Protein AF-0000000085543220 (afdb_homodimer)

Sequence (652 aa):
IYGILWILAPILTLVLGITIGVLVIVWLEREISAGLQQRIGPEYAGPLGVLQALADGTKLLFKENLFPSRGDTRLFSIGPAIAVVSTLLSYSVIPFAYRFVLSDLSMGVFLWIAISSIVPIGLLMSGYGSNNKYSFLGGLRAAAQSISYEIPLTLCVLSISLLSNSSSTVDIVEAQSKYGFWGWNLWRQPIGFIIFLISSLAECERLPFDLPEAEEELVAGYQTEYSGIKFGLFYVASYLNLLVSSLFVTVLYLGGWNIFIPVFGITIGIFSTLVKTYLFLFISITTRWTLPRLRMDQLLNLGWKFLLPISLGNLLLTTSSQLLSLIYGILWILAPILTLVLGITIGVLVIVWLEREISAGLQQRIGPEYAGPLGVLQALADGTKLLFKENLFPSRGDTRLFSIGPAIAVVSTLLSYSVIPFAYRFVLSDLSMGVFLWIAISSIVPIGLLMSGYGSNNKYSFLGGLRAAAQSISYEIPLTLCVLSISLLSNSSSTVDIVEAQSKYGFWGWNLWRQPIGFIIFLISSLAECERLPFDLPEAEEELVAGYQTEYSGIKFGLFYVASYLNLLVSSLFVTVLYLGGWNIFIPVFGITIGIFSTLVKTYLFLFISITTRWTLPRLRMDQLLNLGWKFLLPISLGNLLLTTSSQLLSL

Structure (mmCIF, N/CA/C/O backbone):
data_AF-0000000085543220-model_v1
#
loop_
_entity.id
_entity.type
_entity.pdbx_description
1 polymer 'NAD(P)H-quinone oxidoreductase subunit 1'
#
loop_
_atom_site.group_PDB
_atom_site.id
_atom_site.type_symbol
_atom_site.label_atom_id
_atom_site.label_alt_id
_atom_site.label_comp_id
_atom_site.label_asym_id
_atom_site.label_entity_id
_atom_site.label_seq_id
_atom_site.pdbx_PDB_ins_code
_atom_site.Cartn_x
_atom_site.Cartn_y
_atom_site.Cartn_z
_atom_site.occupancy
_atom_site.B_iso_or_equiv
_atom_site.auth_seq_id
_atom_site.auth_comp_id
_atom_site.auth_asym_id
_atom_site.auth_atom_id
_atom_site.pdbx_PDB_model_num
ATOM 1 N N . ILE A 1 1 ? 2.008 -1.664 -38.531 1 52.5 1 ILE A N 1
ATOM 2 C CA . ILE A 1 1 ? 0.904 -0.746 -38.281 1 52.5 1 ILE A CA 1
ATOM 3 C C . ILE A 1 1 ? -0.285 -1.516 -37.719 1 52.5 1 ILE A C 1
ATOM 5 O O . ILE A 1 1 ? -0.901 -1.084 -36.75 1 52.5 1 ILE A O 1
ATOM 9 N N . TYR A 1 2 ? -0.494 -2.686 -38.219 1 58.03 2 TYR A N 1
ATOM 10 C CA . TYR A 1 2 ? -1.606 -3.516 -37.75 1 58.03 2 TYR A CA 1
ATOM 11 C C . TYR A 1 2 ? -1.4 -3.971 -36.312 1 58.03 2 TYR A C 1
ATOM 13 O O . TYR A 1 2 ? -2.359 -4.078 -35.562 1 58.03 2 TYR A O 1
ATOM 21 N N . GLY A 1 3 ? -0.105 -4.168 -35.938 1 56.94 3 GLY A N 1
ATOM 22 C CA . GLY A 1 3 ? 0.202 -4.602 -34.594 1 56.94 3 GLY A CA 1
ATOM 23 C C . GLY A 1 3 ? -0.104 -3.547 -33.531 1 56.94 3 GLY A C 1
ATOM 24 O O . GLY A 1 3 ? -0.676 -3.854 -32.5 1 56.94 3 GLY A O 1
ATOM 25 N N . ILE A 1 4 ? 0.156 -2.34 -33.969 1 61.91 4 ILE A N 1
ATOM 26 C CA . ILE A 1 4 ? -0.066 -1.228 -33.062 1 61.91 4 ILE A CA 1
ATOM 27 C C . ILE A 1 4 ? -1.564 -0.965 -32.938 1 61.91 4 ILE A C 1
ATOM 29 O O . ILE A 1 4 ? -2.053 -0.691 -31.828 1 61.91 4 ILE A O 1
ATOM 33 N N . LEU A 1 5 ? -2.262 -1.091 -34.094 1 65.44 5 LEU A N 1
ATOM 34 C CA . LEU A 1 5 ? -3.699 -0.854 -34.031 1 65.44 5 LEU A CA 1
ATOM 35 C C . LEU A 1 5 ? -4.402 -1.892 -33.188 1 65.44 5 LEU A C 1
ATOM 37 O O . LEU A 1 5 ? -5.367 -1.572 -32.469 1 65.44 5 LEU A O 1
ATOM 41 N N . TRP A 1 6 ? -3.891 -3.082 -33.25 1 70.19 6 TRP A N 1
ATOM 42 C CA . TRP A 1 6 ? -4.477 -4.168 -32.469 1 70.19 6 TRP A CA 1
ATOM 43 C C . TRP A 1 6 ? -4.27 -3.934 -30.969 1 70.19 6 TRP A C 1
ATOM 45 O O . TRP A 1 6 ? -5.094 -4.348 -30.156 1 70.19 6 TRP A O 1
ATOM 55 N N . ILE A 1 7 ? -3.264 -3.152 -30.75 1 70.62 7 ILE A N 1
ATOM 56 C CA . ILE A 1 7 ? -3.01 -2.875 -29.344 1 70.62 7 ILE A CA 1
ATOM 57 C C . ILE A 1 7 ? -3.775 -1.625 -28.922 1 70.62 7 ILE A C 1
ATOM 59 O O . ILE A 1 7 ? -4.309 -1.564 -27.812 1 70.62 7 ILE A O 1
ATOM 63 N N . LEU A 1 8 ? -3.994 -0.726 -29.891 1 77.75 8 LEU A N 1
ATOM 64 C CA . LEU A 1 8 ? -4.578 0.568 -29.562 1 77.75 8 LEU A CA 1
ATOM 65 C C . LEU A 1 8 ? -6.102 0.48 -29.5 1 77.75 8 LEU A C 1
ATOM 67 O O . LEU A 1 8 ? -6.742 1.218 -28.75 1 77.75 8 LEU A O 1
ATOM 71 N N . ALA A 1 9 ? -6.688 -0.421 -30.281 1 81.75 9 ALA A N 1
ATOM 72 C CA . ALA A 1 9 ? -8.141 -0.503 -30.359 1 81.75 9 ALA A CA 1
ATOM 73 C C . ALA A 1 9 ? -8.75 -0.894 -29.016 1 81.75 9 ALA A C 1
ATOM 75 O O . ALA A 1 9 ? -9.664 -0.228 -28.516 1 81.75 9 ALA A O 1
ATOM 76 N N . PRO A 1 10 ? -8.211 -1.894 -28.422 1 82.06 10 PRO A N 1
ATOM 77 C CA . PRO A 1 10 ? -8.781 -2.238 -27.125 1 82.06 10 PRO A CA 1
ATOM 78 C C . PRO A 1 10 ? -8.57 -1.146 -26.078 1 82.06 10 PRO A C 1
ATOM 80 O O . PRO A 1 10 ? -9.422 -0.941 -25.203 1 82.06 10 PRO A O 1
ATOM 83 N N . ILE A 1 11 ? -7.555 -0.443 -26.156 1 82.12 11 ILE A N 1
ATOM 84 C CA . ILE A 1 11 ? -7.273 0.629 -25.203 1 82.12 11 ILE A CA 1
ATOM 85 C C . ILE A 1 11 ? -8.273 1.765 -25.391 1 82.12 11 ILE A C 1
ATOM 87 O O . ILE A 1 11 ? -8.82 2.291 -24.422 1 82.12 11 ILE A O 1
ATOM 91 N N . LEU A 1 12 ? -8.516 2.037 -26.641 1 83.25 12 LEU A N 1
ATOM 92 C CA . LEU A 1 12 ? -9.445 3.123 -26.938 1 83.25 12 LEU A CA 1
ATOM 93 C C . LEU A 1 12 ? -10.859 2.75 -26.516 1 83.25 12 LEU A C 1
ATOM 95 O O . LEU A 1 12 ? -11.617 3.596 -26.031 1 83.25 12 LEU A O 1
ATOM 99 N N . THR A 1 13 ? -11.242 1.531 -26.734 1 84.69 13 THR A N 1
ATOM 100 C CA . THR A 1 13 ? -12.57 1.08 -26.344 1 84.69 13 THR A CA 1
ATOM 101 C C . THR A 1 13 ? -12.727 1.141 -24.828 1 84.69 13 THR A C 1
ATOM 103 O O . THR A 1 13 ? -13.797 1.507 -24.328 1 84.69 13 THR A O 1
ATOM 106 N N . LEU A 1 14 ? -11.695 0.831 -24.172 1 85.12 14 LEU A N 1
ATOM 107 C CA . LEU A 1 14 ? -11.742 0.871 -22.719 1 85.12 14 LEU A CA 1
ATOM 108 C C . LEU A 1 14 ? -11.883 2.305 -22.219 1 85.12 14 LEU A C 1
ATOM 110 O O . LEU A 1 14 ? -12.703 2.586 -21.344 1 85.12 14 LEU A O 1
ATOM 114 N N . VAL A 1 15 ? -11.086 3.145 -22.812 1 84.19 15 VAL A N 1
ATOM 115 C CA . VAL A 1 15 ? -11.102 4.539 -22.375 1 84.19 15 VAL A CA 1
ATOM 116 C C . VAL A 1 15 ? -12.477 5.148 -22.656 1 84.19 15 VAL A C 1
ATOM 118 O O . VAL A 1 15 ? -13.008 5.895 -21.844 1 84.19 15 VAL A O 1
ATOM 121 N N . LEU A 1 16 ? -12.992 4.758 -23.766 1 83.81 16 LEU A N 1
ATOM 122 C CA . LEU A 1 16 ? -14.32 5.25 -24.125 1 83.81 16 LEU A CA 1
ATOM 123 C C . LEU A 1 16 ? -15.375 4.719 -23.156 1 83.81 16 LEU A C 1
ATOM 125 O O . LEU A 1 16 ? -16.266 5.461 -22.734 1 83.81 16 LEU A O 1
ATOM 129 N N . GLY A 1 17 ? -15.312 3.471 -22.875 1 85.5 17 GLY A N 1
ATOM 130 C CA . GLY A 1 17 ? -16.234 2.881 -21.922 1 85.5 17 GLY A CA 1
ATOM 131 C C . GLY A 1 17 ? -16.172 3.535 -20.547 1 85.5 17 GLY A C 1
ATOM 132 O O . GLY A 1 17 ? -17.203 3.773 -19.922 1 85.5 17 GLY A O 1
ATOM 133 N N . ILE A 1 18 ? -15.008 3.854 -20.156 1 87.5 18 ILE A N 1
ATOM 134 C CA . ILE A 1 18 ? -14.805 4.473 -18.844 1 87.5 18 ILE A CA 1
ATOM 135 C C . ILE A 1 18 ? -15.383 5.887 -18.859 1 87.5 18 ILE A C 1
ATOM 137 O O . ILE A 1 18 ? -16.031 6.305 -17.891 1 87.5 18 ILE A O 1
ATOM 141 N N . THR A 1 19 ? -15.078 6.578 -19.938 1 82.62 19 THR A N 1
ATOM 142 C CA . THR A 1 19 ? -15.578 7.945 -20.031 1 82.62 19 THR A CA 1
ATOM 143 C C . THR A 1 19 ? -17.109 7.969 -19.984 1 82.62 19 THR A C 1
ATOM 145 O O . THR A 1 19 ? -17.703 8.805 -19.297 1 82.62 19 THR A O 1
ATOM 148 N N . ILE A 1 20 ? -17.688 7.031 -20.672 1 83.5 20 ILE A N 1
ATOM 149 C CA . ILE A 1 20 ? -19.141 6.934 -20.641 1 83.5 20 ILE A CA 1
ATOM 150 C C . ILE A 1 20 ? -19.625 6.578 -19.234 1 83.5 20 ILE A C 1
ATOM 152 O O . ILE A 1 20 ? -20.641 7.105 -18.766 1 83.5 20 ILE A O 1
ATOM 156 N N . GLY A 1 21 ? -18.891 5.727 -18.594 1 85.5 21 GLY A N 1
ATOM 157 C CA . GLY A 1 21 ? -19.25 5.348 -17.234 1 85.5 21 GLY A CA 1
ATOM 158 C C . GLY A 1 21 ? -19.234 6.516 -16.281 1 85.5 21 GLY A C 1
ATOM 159 O O . GLY A 1 21 ? -20.125 6.645 -15.438 1 85.5 21 GLY A O 1
ATOM 160 N N . VAL A 1 22 ? -18.266 7.293 -16.422 1 82.31 22 VAL A N 1
ATOM 161 C CA . VAL A 1 22 ? -18.156 8.453 -15.539 1 82.31 22 VAL A CA 1
ATOM 162 C C . VAL A 1 22 ? -19.312 9.406 -15.781 1 82.31 22 VAL A C 1
ATOM 164 O O . VAL A 1 22 ? -19.875 9.969 -14.836 1 82.31 22 VAL A O 1
ATOM 167 N N . LEU A 1 23 ? -19.688 9.523 -17.031 1 80.12 23 LEU A N 1
ATOM 168 C CA . LEU A 1 23 ? -20.797 10.398 -17.375 1 80.12 23 LEU A CA 1
ATOM 169 C C . LEU A 1 23 ? -22.109 9.875 -16.781 1 80.12 23 LEU A C 1
ATOM 171 O O . LEU A 1 23 ? -22.922 10.656 -16.297 1 80.12 23 LEU A O 1
ATOM 175 N N . VAL A 1 24 ? -22.266 8.648 -16.844 1 83.06 24 VAL A N 1
ATOM 176 C CA . VAL A 1 24 ? -23.453 8.023 -16.281 1 83.06 24 VAL A CA 1
ATOM 177 C C . VAL A 1 24 ? -23.484 8.227 -14.773 1 83.06 24 VAL A C 1
ATOM 179 O O . VAL A 1 24 ? -24.531 8.469 -14.188 1 83.06 24 VAL A O 1
ATOM 182 N N . ILE A 1 25 ? -22.359 8.203 -14.148 1 84.62 25 ILE A N 1
ATOM 183 C CA . ILE A 1 25 ? -22.281 8.359 -12.703 1 84.62 25 ILE A CA 1
ATOM 184 C C . ILE A 1 25 ? -22.672 9.789 -12.312 1 84.62 25 ILE A C 1
ATOM 186 O O . ILE A 1 25 ? -23.391 10 -11.328 1 84.62 25 ILE A O 1
ATOM 190 N N . VAL A 1 26 ? -22.125 10.664 -13.023 1 77.44 26 VAL A N 1
ATOM 191 C CA . VAL A 1 26 ? -22.453 12.062 -12.742 1 77.44 26 VAL A CA 1
ATOM 192 C C . VAL A 1 26 ? -23.953 12.281 -12.898 1 77.44 26 VAL A C 1
ATOM 194 O O . VAL A 1 26 ? -24.578 12.961 -12.086 1 77.44 26 VAL A O 1
ATOM 197 N N . TRP A 1 27 ? -24.484 11.688 -13.938 1 79.38 27 TRP A N 1
ATOM 198 C CA . TRP A 1 27 ? -25.922 11.781 -14.164 1 79.38 27 TRP A CA 1
ATOM 199 C C . TRP A 1 27 ? -26.703 11.125 -13.023 1 79.38 27 TRP A C 1
ATOM 201 O O . TRP A 1 27 ? -27.688 11.68 -12.539 1 79.38 27 TRP A O 1
ATOM 211 N N . LEU A 1 28 ? -26.297 9.977 -12.664 1 82.5 28 LEU A N 1
ATOM 212 C CA . LEU A 1 28 ? -26.953 9.242 -11.578 1 82.5 28 LEU A CA 1
ATOM 213 C C . LEU A 1 28 ? -26.906 10.039 -10.281 1 82.5 28 LEU A C 1
ATOM 215 O O . LEU A 1 28 ? -27.859 10.039 -9.516 1 82.5 28 LEU A O 1
ATOM 219 N N . GLU A 1 29 ? -25.797 10.625 -9.984 1 80.12 29 GLU A N 1
ATOM 220 C CA . GLU A 1 29 ? -25.656 11.422 -8.773 1 80.12 29 GLU A CA 1
ATOM 221 C C . GLU A 1 29 ? -26.625 12.602 -8.773 1 80.12 29 GLU A C 1
ATOM 223 O O . GLU A 1 29 ? -27.203 12.938 -7.734 1 80.12 29 GLU A O 1
ATOM 228 N N . ARG A 1 30 ? -26.781 13.195 -9.828 1 75.69 30 ARG A N 1
ATOM 229 C CA . ARG A 1 30 ? -27.688 14.328 -9.93 1 75.69 30 ARG A CA 1
ATOM 230 C C . ARG A 1 30 ? -29.141 13.883 -9.742 1 75.69 30 ARG A C 1
ATOM 232 O O . ARG A 1 30 ? -29.922 14.578 -9.102 1 75.69 30 ARG A O 1
ATOM 239 N N . GLU A 1 31 ? -29.438 12.805 -10.383 1 81.19 31 GLU A N 1
ATOM 240 C CA . GLU A 1 31 ? -30.812 12.297 -10.266 1 81.19 31 GLU A CA 1
ATOM 241 C C . GLU A 1 31 ? -31.109 11.859 -8.836 1 81.19 31 GLU A C 1
ATOM 243 O O . GLU A 1 31 ? -32.188 12.125 -8.312 1 81.19 31 GLU A O 1
ATOM 248 N N . ILE A 1 32 ? -30.203 11.203 -8.281 1 82.25 32 ILE A N 1
ATOM 249 C CA . ILE A 1 32 ? -30.406 10.711 -6.918 1 82.25 32 ILE A CA 1
ATOM 250 C C . ILE A 1 32 ? -30.469 11.891 -5.949 1 82.25 32 ILE A C 1
ATOM 252 O O . ILE A 1 32 ? -31.281 11.898 -5.023 1 82.25 32 ILE A O 1
ATOM 256 N N . SER A 1 33 ? -29.562 12.828 -6.113 1 78.19 33 SER A N 1
ATOM 257 C CA . SER A 1 33 ? -29.578 14 -5.246 1 78.19 33 SER A CA 1
ATOM 258 C C . SER A 1 33 ? -30.906 14.758 -5.363 1 78.19 33 SER A C 1
ATOM 260 O O . SER A 1 33 ? -31.422 15.25 -4.363 1 78.19 33 SER A O 1
ATOM 262 N N . ALA A 1 34 ? -31.344 14.914 -6.508 1 76.69 34 ALA A N 1
ATOM 263 C CA . ALA A 1 34 ? -32.625 15.594 -6.723 1 76.69 34 ALA A CA 1
ATOM 264 C C . ALA A 1 34 ? -33.781 14.844 -6.059 1 76.69 34 ALA A C 1
ATOM 266 O O . ALA A 1 34 ? -34.656 15.453 -5.473 1 76.69 34 ALA A O 1
ATOM 267 N N . GLY A 1 35 ? -33.75 13.555 -6.188 1 76.12 35 GLY A N 1
ATOM 268 C CA . GLY A 1 35 ? -34.781 12.742 -5.566 1 76.12 35 GLY A CA 1
ATOM 269 C C . GLY A 1 35 ? -34.75 12.812 -4.051 1 76.12 35 GLY A C 1
ATOM 270 O O . GLY A 1 35 ? -35.812 12.898 -3.418 1 76.12 35 GLY A O 1
ATOM 271 N N . LEU A 1 36 ? -33.625 12.742 -3.535 1 76.19 36 LEU A N 1
ATOM 272 C CA . LEU A 1 36 ? -33.5 12.734 -2.082 1 76.19 36 LEU A CA 1
ATOM 273 C C . LEU A 1 36 ? -33.781 14.117 -1.506 1 76.19 36 LEU A C 1
ATOM 275 O O . LEU A 1 36 ? -34.344 14.227 -0.406 1 76.19 36 LEU A O 1
ATOM 279 N N . GLN A 1 37 ? -33.219 15.188 -2.137 1 70.5 37 GLN A N 1
ATOM 280 C CA . GLN A 1 37 ? -33.469 16.531 -1.648 1 70.5 37 GLN A CA 1
ATOM 281 C C . GLN A 1 37 ? -34.844 17.031 -2.084 1 70.5 37 GLN A C 1
ATOM 283 O O . GLN A 1 37 ? -35.25 18.141 -1.749 1 70.5 37 GLN A O 1
ATOM 288 N N . GLN A 1 38 ? -35.812 16.234 -2.408 1 63.72 38 GLN A N 1
ATOM 289 C CA . GLN A 1 38 ? -37.156 16.562 -2.842 1 63.72 38 GLN A CA 1
ATOM 290 C C . GLN A 1 38 ? -37.156 17.734 -3.809 1 63.72 38 GLN A C 1
ATOM 292 O O . GLN A 1 38 ? -38.031 18.609 -3.732 1 63.72 38 GLN A O 1
ATOM 297 N N . ARG A 1 39 ? -36 18.109 -4.293 1 57.72 39 ARG A N 1
ATOM 298 C CA . ARG A 1 39 ? -35.969 19.172 -5.305 1 57.72 39 ARG A CA 1
ATOM 299 C C . ARG A 1 39 ? -36 18.578 -6.711 1 57.72 39 ARG A C 1
ATOM 301 O O . ARG A 1 39 ? -35.594 17.422 -6.914 1 57.72 39 ARG A O 1
ATOM 308 N N . ILE A 1 40 ? -36.938 19.109 -7.559 1 49.56 40 ILE A N 1
ATOM 309 C CA . ILE A 1 40 ? -37.062 18.688 -8.953 1 49.56 40 ILE A CA 1
ATOM 310 C C . ILE A 1 40 ? -35.688 18.75 -9.617 1 49.56 40 ILE A C 1
ATOM 312 O O . ILE A 1 40 ? -35.031 19.812 -9.617 1 49.56 40 ILE A O 1
ATOM 316 N N . GLY A 1 41 ? -34.906 17.75 -9.664 1 49.41 41 GLY A N 1
ATOM 317 C CA . GLY A 1 41 ? -33.625 17.75 -10.359 1 49.41 41 GLY A CA 1
ATOM 318 C C . GLY A 1 41 ? -33.656 18.484 -11.688 1 49.41 41 GLY A C 1
ATOM 319 O O . GLY A 1 41 ? -34.75 18.719 -12.234 1 49.41 41 GLY A O 1
ATOM 320 N N . PRO A 1 42 ? -32.844 19.453 -12.055 1 47.25 42 PRO A N 1
ATOM 321 C CA . PRO A 1 42 ? -33.062 20.188 -13.312 1 47.25 42 PRO A CA 1
ATOM 322 C C . PRO A 1 42 ? -33.531 19.281 -14.445 1 47.25 42 PRO A C 1
ATOM 324 O O . PRO A 1 42 ? -32.844 18.312 -14.797 1 47.25 42 PRO A O 1
ATOM 327 N N . GLU A 1 43 ? -34.781 19.031 -14.617 1 44.84 43 GLU A N 1
ATOM 328 C CA . GLU A 1 43 ? -35.406 18.406 -15.781 1 44.84 43 GLU A CA 1
ATOM 329 C C . GLU A 1 43 ? -34.688 18.812 -17.062 1 44.84 43 GLU A C 1
ATOM 331 O O . GLU A 1 43 ? -34.656 18.047 -18.031 1 44.84 43 GLU A O 1
ATOM 336 N N . TYR A 1 44 ? -34.469 20.109 -17.344 1 42.78 44 TYR A N 1
ATOM 337 C CA . TYR A 1 44 ? -34.156 20.641 -18.672 1 42.78 44 TYR A CA 1
ATOM 338 C C . TYR A 1 44 ? -32.75 20.266 -19.109 1 42.78 44 TYR A C 1
ATOM 340 O O . TYR A 1 44 ? -32.344 20.531 -20.234 1 42.78 44 TYR A O 1
ATOM 348 N N . ALA A 1 45 ? -31.719 20.328 -18.266 1 45.19 45 ALA A N 1
ATOM 349 C CA . ALA A 1 45 ? -30.422 20.078 -18.906 1 45.19 45 ALA A CA 1
ATOM 350 C C . ALA A 1 45 ? -30.219 18.594 -19.156 1 45.19 45 ALA A C 1
ATOM 352 O O . ALA A 1 45 ? -30.109 17.812 -18.219 1 45.19 45 ALA A O 1
ATOM 353 N N . GLY A 1 46 ? -30.766 17.875 -19.984 1 42.41 46 GLY A N 1
ATOM 354 C CA . GLY A 1 46 ? -30.688 16.531 -20.562 1 42.41 46 GLY A CA 1
ATOM 355 C C . GLY A 1 46 ? -29.344 15.875 -20.344 1 42.41 46 GLY A C 1
ATOM 356 O O . GLY A 1 46 ? -28.438 16.469 -19.734 1 42.41 46 GLY A O 1
ATOM 357 N N . PRO A 1 47 ? -29.125 14.562 -20.688 1 47.69 47 PRO A N 1
ATOM 358 C CA . PRO A 1 47 ? -27.844 13.844 -20.719 1 47.69 47 PRO A CA 1
ATOM 359 C C . PRO A 1 47 ? -26.703 14.711 -21.234 1 47.69 47 PRO A C 1
ATOM 361 O O . PRO A 1 47 ? -25.547 14.469 -20.906 1 47.69 47 PRO A O 1
ATOM 364 N N . LEU A 1 48 ? -27.047 15.578 -22.031 1 49.03 48 LEU A N 1
ATOM 365 C CA . LEU A 1 48 ? -26.094 16.438 -22.719 1 49.03 48 LEU A CA 1
ATOM 366 C C . LEU A 1 48 ? -25.531 17.484 -21.781 1 49.03 48 LEU A C 1
ATOM 368 O O . LEU A 1 48 ? -24.484 18.062 -22.047 1 49.03 48 LEU A O 1
ATOM 372 N N . GLY A 1 49 ? -26.312 17.844 -20.875 1 50.72 49 GLY A N 1
ATOM 373 C CA . GLY A 1 49 ? -25.812 18.828 -19.922 1 50.72 49 GLY A CA 1
ATOM 374 C C . GLY A 1 49 ? -24.656 18.312 -19.078 1 50.72 49 GLY A C 1
ATOM 375 O O . GLY A 1 49 ? -23.734 19.078 -18.766 1 50.72 49 GLY A O 1
ATOM 376 N N . VAL A 1 50 ? -24.812 17.188 -18.75 1 51.94 50 VAL A N 1
ATOM 377 C CA . VAL A 1 50 ? -23.75 16.547 -17.969 1 51.94 50 VAL A CA 1
ATOM 378 C C . VAL A 1 50 ? -22.453 16.516 -18.797 1 51.94 50 VAL A C 1
ATOM 380 O O . VAL A 1 50 ? -21.375 16.719 -18.25 1 51.94 50 VAL A O 1
ATOM 383 N N . LEU A 1 51 ? -22.703 16.188 -20.109 1 52.41 51 LEU A N 1
ATOM 384 C CA . LEU A 1 51 ? -21.531 16.266 -20.984 1 52.41 51 LEU A CA 1
ATOM 385 C C . LEU A 1 51 ? -20.938 17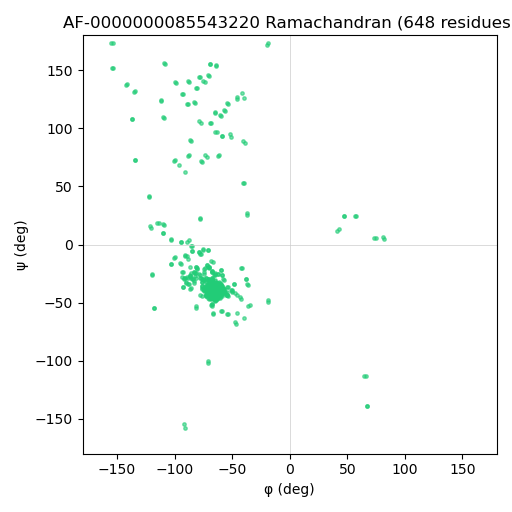.672 -20.969 1 52.41 51 LEU A C 1
ATOM 387 O O . LEU A 1 51 ? -19.719 17.828 -21.062 1 52.41 51 LEU A O 1
ATOM 391 N N . GLN A 1 52 ? -21.766 18.578 -20.906 1 51.91 52 GLN A N 1
ATOM 392 C CA . GLN A 1 52 ? -21.281 19.953 -20.891 1 51.91 52 GLN A CA 1
ATOM 393 C C . GLN A 1 52 ? -20.5 20.25 -19.609 1 51.91 52 GLN A C 1
ATOM 395 O O . GLN A 1 52 ? -19.484 20.938 -19.656 1 51.91 52 GLN A O 1
ATOM 400 N N . ALA A 1 53 ? -21.016 19.75 -18.609 1 51.97 53 ALA A N 1
ATOM 401 C CA . ALA A 1 53 ? -20.312 20 -17.359 1 51.97 53 ALA A CA 1
ATOM 402 C C . ALA A 1 53 ? -18.953 19.312 -17.328 1 51.97 53 ALA A C 1
ATOM 404 O O . ALA A 1 53 ? -17.969 19.891 -16.859 1 51.97 53 ALA A O 1
ATOM 405 N N . LEU A 1 54 ? -18.984 18.156 -17.797 1 54.75 54 LEU A N 1
ATOM 406 C CA . LEU A 1 54 ? -17.688 17.5 -17.922 1 54.75 54 LEU A CA 1
ATOM 407 C C . LEU A 1 54 ? -16.812 18.234 -18.938 1 54.75 54 LEU A C 1
ATOM 409 O O . LEU A 1 54 ? -15.602 18.375 -18.734 1 54.75 54 LEU A O 1
ATOM 413 N N . ALA A 1 55 ? -17.5 18.547 -20.125 1 54.22 55 ALA A N 1
ATOM 414 C CA . ALA A 1 55 ? -16.797 19.359 -21.109 1 54.22 55 ALA A CA 1
ATOM 415 C C . ALA A 1 55 ? -16.328 20.672 -20.5 1 54.22 55 ALA A C 1
ATOM 417 O O . ALA A 1 55 ? -15.219 21.141 -20.797 1 54.22 55 ALA A O 1
ATOM 418 N N . ASP A 1 56 ? -17.109 21.172 -19.797 1 50.03 56 ASP A N 1
ATOM 419 C CA . ASP A 1 56 ? -16.719 22.422 -19.156 1 50.03 56 ASP A CA 1
ATOM 420 C C . ASP A 1 56 ? -15.625 22.188 -18.109 1 50.03 56 ASP A C 1
ATOM 422 O O . ASP A 1 56 ? -14.727 23.016 -17.938 1 50.03 56 ASP A O 1
ATOM 426 N N . GLY A 1 57 ? -15.828 21.188 -17.375 1 49.75 57 GLY A N 1
ATOM 427 C CA . GLY A 1 57 ? -14.758 20.844 -16.438 1 49.75 57 GLY A CA 1
ATOM 428 C C . GLY A 1 57 ? -13.43 20.609 -17.125 1 49.75 57 GLY A C 1
ATOM 429 O O . GLY A 1 57 ? -12.391 21.078 -16.656 1 49.75 57 GLY A O 1
ATOM 430 N N . THR A 1 58 ? -13.594 19.906 -18.266 1 50.03 58 THR A N 1
ATOM 431 C CA . THR A 1 58 ? -12.375 19.703 -19.047 1 50.03 58 THR A CA 1
ATOM 432 C C . THR A 1 58 ? -11.891 21.031 -19.641 1 50.03 58 THR A C 1
ATOM 434 O O . THR A 1 58 ? -10.68 21.25 -19.766 1 50.03 58 THR A O 1
ATOM 437 N N . LYS A 1 59 ? -12.82 21.734 -20.219 1 49.97 59 LYS A N 1
ATOM 438 C CA . LYS A 1 59 ? -12.461 23.047 -20.734 1 49.97 59 LYS A CA 1
ATOM 439 C C . LYS A 1 59 ? -11.812 23.906 -19.641 1 49.97 59 LYS A C 1
ATOM 441 O O . LYS A 1 59 ? -10.891 24.672 -19.922 1 49.97 59 LYS A O 1
ATOM 446 N N . LEU A 1 60 ? -12.398 23.812 -18.625 1 45.09 60 LEU A N 1
ATOM 447 C CA . LEU A 1 60 ? -11.773 24.547 -17.531 1 45.09 60 LEU A CA 1
ATOM 448 C C . LEU A 1 60 ? -10.375 24.016 -17.234 1 45.09 60 LEU A C 1
ATOM 450 O O . LEU A 1 60 ? -9.5 24.766 -16.812 1 45.09 60 LEU A O 1
ATOM 454 N N . LEU A 1 61 ? -10.242 22.75 -17.453 1 47.19 61 LEU A N 1
ATOM 455 C CA . LEU A 1 61 ? -8.914 22.172 -17.328 1 47.19 61 LEU A CA 1
ATOM 456 C C . LEU A 1 61 ? -7.914 22.891 -18.219 1 47.19 61 LEU A C 1
ATOM 458 O O . LEU A 1 61 ? -6.75 23.047 -17.844 1 47.19 61 LEU A O 1
ATOM 462 N N . PHE A 1 62 ? -8.328 23.156 -19.406 1 47.12 62 PHE A N 1
ATOM 463 C CA . PHE A 1 62 ? -7.43 23.766 -20.375 1 47.12 62 PHE A CA 1
ATOM 464 C C . PHE A 1 62 ? -7.371 25.281 -20.188 1 47.12 62 PHE A C 1
ATOM 466 O O . PHE A 1 62 ? -6.469 25.938 -20.703 1 47.12 62 PHE A O 1
ATOM 473 N N . LYS A 1 63 ? -8.391 25.812 -19.781 1 45.66 63 LYS A N 1
ATOM 474 C CA . LYS A 1 63 ? -8.336 27.266 -19.812 1 45.66 63 LYS A CA 1
ATOM 475 C C . LYS A 1 63 ? -7.379 27.797 -18.734 1 45.66 63 LYS A C 1
ATOM 477 O O . LYS A 1 63 ? -6.5 28.609 -19.031 1 45.66 63 LYS A O 1
ATOM 482 N N . GLU A 1 64 ? -7.938 28.359 -17.484 1 43.75 64 GLU A N 1
ATOM 483 C CA . GLU A 1 64 ? -7.328 29.422 -16.688 1 43.75 64 GLU A CA 1
ATOM 484 C C . GLU A 1 64 ? -6.34 28.859 -15.672 1 43.75 64 GLU A C 1
ATOM 486 O O . GLU A 1 64 ? -6.727 28.109 -14.766 1 43.75 64 GLU A O 1
ATOM 491 N N . ASN A 1 65 ? -5.145 28.469 -16.031 1 47.38 65 ASN A N 1
ATOM 492 C CA . ASN A 1 65 ? -3.984 28.234 -15.172 1 47.38 65 ASN A CA 1
ATOM 493 C C . ASN A 1 65 ? -3.881 29.281 -14.062 1 47.38 65 ASN A C 1
ATOM 495 O O . ASN A 1 65 ? -3.438 30.406 -14.305 1 47.38 65 ASN A O 1
ATOM 499 N N . LEU A 1 66 ? -4.754 29.562 -13.305 1 44.84 66 LEU A N 1
ATOM 500 C CA . LEU A 1 66 ? -4.367 30.469 -12.227 1 44.84 66 LEU A CA 1
ATOM 501 C C . LEU A 1 66 ? -3.295 29.828 -11.344 1 44.84 66 LEU A C 1
ATOM 503 O O . LEU A 1 66 ? -3.564 28.859 -10.641 1 44.84 66 LEU A O 1
ATOM 507 N N . PHE A 1 67 ? -2.002 29.781 -11.852 1 53.22 67 PHE A N 1
ATOM 508 C CA . PHE A 1 67 ? -0.812 29.328 -11.133 1 53.22 67 PHE A CA 1
ATOM 509 C C . PHE A 1 67 ? -0.664 30.094 -9.82 1 53.22 67 PHE A C 1
ATOM 511 O O . PHE A 1 67 ? -0.952 31.281 -9.742 1 53.22 67 PHE A O 1
ATOM 518 N N . PRO A 1 68 ? -0.646 29.328 -8.734 1 54 68 PRO A N 1
ATOM 519 C CA . PRO A 1 68 ? -0.33 30.047 -7.5 1 54 68 PRO A CA 1
ATOM 520 C C . PRO A 1 68 ? 0.865 30.984 -7.645 1 54 68 PRO A C 1
ATOM 522 O O . PRO A 1 68 ? 1.748 30.734 -8.469 1 54 68 PRO A O 1
ATOM 525 N N . SER A 1 69 ? 0.814 32.219 -7.336 1 51.94 69 SER A N 1
ATOM 526 C CA . SER A 1 69 ? 1.829 33.25 -7.484 1 51.94 69 SER A CA 1
ATOM 527 C C . SER A 1 69 ? 3.182 32.781 -6.965 1 51.94 69 SER A C 1
ATOM 529 O O . SER A 1 69 ? 4.227 33.125 -7.508 1 51.94 69 SER A O 1
ATOM 531 N N . ARG A 1 70 ? 3.406 32.031 -5.762 1 58.28 70 ARG A N 1
ATOM 532 C CA . ARG A 1 70 ? 4.707 31.734 -5.164 1 58.28 70 ARG A CA 1
ATOM 533 C C . ARG A 1 70 ? 4.934 30.234 -5.035 1 58.28 70 ARG A C 1
ATOM 535 O O . ARG A 1 70 ? 5.848 29.797 -4.336 1 58.28 70 ARG A O 1
ATOM 542 N N . GLY A 1 71 ? 4.078 29.375 -5.785 1 61.59 71 GLY A N 1
ATOM 543 C CA . GLY A 1 71 ? 4.262 27.953 -5.551 1 61.59 71 GLY A CA 1
ATOM 544 C C . GLY A 1 71 ? 4.887 27.234 -6.73 1 61.59 71 GLY A C 1
ATOM 545 O O . GLY A 1 71 ? 5.184 27.844 -7.754 1 61.59 71 GLY A O 1
ATOM 546 N N . ASP A 1 72 ? 5.551 26.047 -6.383 1 66.06 72 ASP A N 1
ATOM 547 C CA . ASP A 1 72 ? 6.078 25.188 -7.441 1 66.06 72 ASP A CA 1
ATOM 548 C C . ASP A 1 72 ? 4.969 24.734 -8.391 1 66.06 72 ASP A C 1
ATOM 550 O O . ASP A 1 72 ? 4.211 23.812 -8.078 1 66.06 72 ASP A O 1
ATOM 554 N N . THR A 1 73 ? 4.777 25.453 -9.438 1 66.75 73 THR A N 1
ATOM 555 C CA . THR A 1 73 ? 3.709 25.266 -10.406 1 66.75 73 THR A CA 1
ATOM 556 C C . THR A 1 73 ? 3.771 23.859 -11 1 66.75 73 THR A C 1
ATOM 558 O O . THR A 1 73 ? 2.738 23.266 -11.328 1 66.75 73 THR A O 1
ATOM 561 N N . ARG A 1 74 ? 4.949 23.406 -11.039 1 72.75 74 ARG A N 1
ATOM 562 C CA . ARG A 1 74 ? 5.086 22.094 -11.664 1 72.75 74 ARG A CA 1
ATOM 563 C C . ARG A 1 74 ? 4.492 21 -10.773 1 72.75 74 ARG A C 1
ATOM 565 O O . ARG A 1 74 ? 3.709 20.172 -11.234 1 72.75 74 ARG A O 1
ATOM 572 N N . LEU A 1 75 ? 4.832 21.094 -9.594 1 73.06 75 LEU A N 1
ATOM 573 C CA . LEU A 1 75 ? 4.309 20.094 -8.672 1 73.06 75 LEU A CA 1
ATOM 574 C C . LEU A 1 75 ? 2.799 20.219 -8.523 1 73.06 75 LEU A C 1
ATOM 576 O O . LEU A 1 75 ? 2.088 19.219 -8.422 1 73.06 75 LEU A O 1
ATOM 580 N N . PHE A 1 76 ? 2.395 21.406 -8.609 1 70.19 76 PHE A N 1
ATOM 581 C CA . PHE A 1 76 ? 0.974 21.688 -8.445 1 70.19 76 PHE A CA 1
ATOM 582 C C . PHE A 1 76 ? 0.166 21.109 -9.602 1 70.19 76 PHE A C 1
ATOM 584 O O . PHE A 1 76 ? -0.938 20.609 -9.398 1 70.19 76 PHE A O 1
ATOM 591 N N . SER A 1 77 ? 0.762 21.047 -10.68 1 72 77 SER A N 1
ATOM 592 C CA . SER A 1 77 ? 0.042 20.578 -11.859 1 72 77 SER A CA 1
ATOM 593 C C . SER A 1 77 ? 0.227 19.078 -12.055 1 72 77 SER A C 1
ATOM 595 O O . SER A 1 77 ? -0.649 18.406 -12.602 1 72 77 SER A O 1
ATOM 597 N N . ILE A 1 78 ? 1.219 18.547 -11.57 1 78.25 78 ILE A N 1
ATOM 598 C CA . ILE A 1 78 ? 1.523 17.141 -11.789 1 78.25 78 ILE A CA 1
ATOM 599 C C . ILE A 1 78 ? 0.712 16.281 -10.82 1 78.25 78 ILE A C 1
ATOM 601 O O . ILE A 1 78 ? 0.35 15.148 -11.141 1 78.25 78 ILE A O 1
ATOM 605 N N . GLY A 1 79 ? 0.367 16.906 -9.75 1 77.62 79 GLY A N 1
ATOM 606 C CA . GLY A 1 79 ? -0.353 16.156 -8.727 1 77.62 79 GLY A CA 1
ATOM 607 C C . GLY A 1 79 ? -1.661 15.57 -9.227 1 77.62 79 GLY A C 1
ATOM 608 O O . GLY A 1 79 ? -1.836 14.352 -9.242 1 77.62 79 GLY A O 1
ATOM 609 N N . PRO A 1 80 ? -2.518 16.391 -9.719 1 75.62 80 PRO A N 1
ATOM 610 C CA . PRO A 1 80 ? -3.801 15.883 -10.203 1 75.62 80 PRO A CA 1
ATOM 611 C C . PRO A 1 80 ? -3.656 15 -11.445 1 75.62 80 PRO A C 1
ATOM 613 O O . PRO A 1 80 ? -4.41 14.047 -11.617 1 75.62 80 PRO A O 1
ATOM 616 N N . ALA A 1 81 ? -2.701 15.266 -12.242 1 79.25 81 ALA A N 1
ATOM 617 C CA . ALA A 1 81 ? -2.48 14.477 -13.453 1 79.25 81 ALA A CA 1
ATOM 618 C C . ALA A 1 81 ? -2.059 13.055 -13.109 1 79.25 81 ALA A C 1
ATOM 620 O O . ALA A 1 81 ? -2.541 12.094 -13.719 1 79.25 81 ALA A O 1
ATOM 621 N N . ILE A 1 82 ? -1.28 12.969 -12.164 1 79.94 82 ILE A N 1
ATOM 622 C CA . ILE A 1 82 ? -0.797 11.648 -11.781 1 79.94 82 ILE A CA 1
ATOM 623 C C . ILE A 1 82 ? -1.944 10.828 -11.195 1 79.94 82 ILE A C 1
ATOM 625 O O . ILE A 1 82 ? -2.021 9.617 -11.406 1 79.94 82 ILE A O 1
ATOM 629 N N . ALA A 1 83 ? -2.779 11.5 -10.539 1 80.62 83 ALA A N 1
ATOM 630 C CA . ALA A 1 83 ? -3.918 10.805 -9.945 1 80.62 83 ALA A CA 1
ATOM 631 C C . ALA A 1 83 ? -4.848 10.25 -11.023 1 80.62 83 ALA A C 1
ATOM 633 O O . ALA A 1 83 ? -5.277 9.094 -10.953 1 80.62 83 ALA A O 1
ATOM 634 N N . VAL A 1 84 ? -5.078 11.016 -12.062 1 81.44 84 VAL A N 1
ATOM 635 C CA . VAL A 1 84 ? -5.996 10.617 -13.125 1 81.44 84 VAL A CA 1
ATOM 636 C C . VAL A 1 84 ? -5.363 9.508 -13.969 1 81.44 84 VAL A C 1
ATOM 638 O O . VAL A 1 84 ? -5.996 8.484 -14.234 1 81.44 84 VAL A O 1
ATOM 641 N N . VAL A 1 85 ? -4.168 9.68 -14.258 1 82.31 85 VAL A N 1
ATOM 642 C CA . VAL A 1 85 ? -3.479 8.719 -15.117 1 82.31 85 VAL A CA 1
ATOM 643 C C . VAL A 1 85 ? -3.346 7.383 -14.391 1 82.31 85 VAL A C 1
ATOM 645 O O . VAL A 1 85 ? -3.576 6.328 -14.984 1 82.31 85 VAL A O 1
ATOM 648 N N . SER A 1 86 ? -2.99 7.5 -13.18 1 83.5 86 SER A N 1
ATOM 649 C CA . SER A 1 86 ? -2.838 6.27 -12.406 1 83.5 86 SER A CA 1
ATOM 650 C C . SER A 1 86 ? -4.164 5.531 -12.281 1 83.5 86 SER A C 1
ATOM 652 O O . SER A 1 86 ? -4.211 4.305 -12.391 1 83.5 86 SER A O 1
ATOM 654 N N . THR A 1 87 ? -5.207 6.234 -12.094 1 84.88 87 THR A N 1
ATOM 655 C CA . THR A 1 87 ? -6.508 5.594 -11.953 1 84.88 87 THR A CA 1
ATOM 656 C C . THR A 1 87 ? -6.938 4.941 -13.266 1 84.88 87 THR A C 1
ATOM 658 O O . THR A 1 87 ? -7.504 3.848 -13.266 1 84.88 87 THR A O 1
ATOM 661 N N . LEU A 1 88 ? -6.602 5.562 -14.367 1 84.94 88 LEU A N 1
ATOM 662 C CA . LEU A 1 88 ? -6.945 5.004 -15.672 1 84.94 88 LEU A CA 1
ATOM 663 C C . LEU A 1 88 ? -6.184 3.705 -15.922 1 84.94 88 LEU A C 1
ATOM 665 O O . LEU A 1 88 ? -6.727 2.771 -16.516 1 84.94 88 LEU A O 1
ATOM 669 N N . LEU A 1 89 ? -5.02 3.658 -15.414 1 82.31 89 LEU A N 1
ATOM 670 C CA . LEU A 1 89 ? -4.207 2.457 -15.57 1 82.31 89 LEU A CA 1
ATOM 671 C C . LEU A 1 89 ? -4.797 1.291 -14.789 1 82.31 89 LEU A C 1
ATOM 673 O O . LEU A 1 89 ? -4.668 0.135 -15.195 1 82.31 89 LEU A O 1
ATOM 677 N N . SER A 1 90 ? -5.441 1.581 -13.727 1 87.44 90 SER A N 1
ATOM 678 C CA . SER A 1 90 ? -6.012 0.53 -12.891 1 87.44 90 SER A CA 1
ATOM 679 C C . SER A 1 90 ? -7.152 -0.186 -13.602 1 87.44 90 SER A C 1
ATOM 681 O O . SER A 1 90 ? -7.449 -1.345 -13.305 1 87.44 90 SER A O 1
ATOM 683 N N . TYR A 1 91 ? -7.777 0.5 -14.586 1 89.62 91 TYR A N 1
ATOM 684 C CA . TYR A 1 91 ? -8.891 -0.1 -15.312 1 89.62 91 TYR A CA 1
ATOM 685 C C . TYR A 1 91 ? -8.398 -1.195 -16.25 1 89.62 91 TYR A C 1
ATOM 687 O O . TYR A 1 91 ? -9.18 -2.033 -16.703 1 89.62 91 TYR A O 1
ATOM 695 N N . SER A 1 92 ? -7.156 -1.197 -16.531 1 85.44 92 SER A N 1
ATOM 696 C CA . SER A 1 92 ? -6.602 -2.145 -17.484 1 85.44 92 SER A CA 1
ATOM 697 C C . SER A 1 92 ? -6.602 -3.564 -16.938 1 85.44 92 SER A C 1
ATOM 699 O O . SER A 1 92 ? -6.582 -4.535 -17.688 1 85.44 92 SER A O 1
ATOM 701 N N . VAL A 1 93 ? -6.695 -3.748 -15.656 1 86.31 93 VAL A N 1
ATOM 702 C CA . VAL A 1 93 ? -6.57 -5.074 -15.062 1 86.31 93 VAL A CA 1
ATOM 703 C C . VAL A 1 93 ? -7.953 -5.602 -14.68 1 86.31 93 VAL A C 1
ATOM 705 O O . VAL A 1 93 ? -8.078 -6.691 -14.117 1 86.31 93 VAL A O 1
ATOM 708 N N . ILE A 1 94 ? -9 -4.918 -14.984 1 89.06 94 ILE A N 1
ATOM 709 C CA . ILE A 1 94 ? -10.352 -5.32 -14.609 1 89.06 94 ILE A CA 1
ATOM 710 C C . ILE A 1 94 ? -10.945 -6.215 -15.695 1 89.06 94 ILE A C 1
ATOM 712 O O . ILE A 1 94 ? -11.039 -5.812 -16.859 1 89.06 94 ILE A O 1
ATOM 716 N N . PRO A 1 95 ? -11.289 -7.375 -15.289 1 87.69 95 PRO A N 1
ATOM 717 C CA . PRO A 1 95 ? -11.969 -8.258 -16.25 1 87.69 95 PRO A CA 1
ATOM 718 C C . PRO A 1 95 ? -13.461 -7.965 -16.359 1 87.69 95 PRO A C 1
ATOM 720 O O . PRO A 1 95 ? -14.18 -7.996 -15.359 1 87.69 95 PRO A O 1
ATOM 723 N N . PHE A 1 96 ? -13.883 -7.672 -17.5 1 84.5 96 PHE A N 1
ATOM 724 C CA . PHE A 1 96 ? -15.297 -7.379 -17.703 1 84.5 96 PHE A CA 1
ATOM 725 C C . PHE A 1 96 ? -16.062 -8.633 -18.094 1 84.5 96 PHE A C 1
ATOM 727 O O . PHE A 1 96 ? -17.281 -8.719 -17.891 1 84.5 96 PHE A O 1
ATOM 734 N N . ALA A 1 97 ? -15.414 -9.5 -18.719 1 77.44 97 ALA A N 1
ATOM 735 C CA . ALA A 1 97 ? -15.961 -10.789 -19.125 1 77.44 97 ALA A CA 1
ATOM 736 C C . ALA A 1 97 ? -14.859 -11.836 -19.266 1 77.44 97 ALA A C 1
ATOM 738 O O . ALA A 1 97 ? -13.688 -11.539 -19.062 1 77.44 97 ALA A O 1
ATOM 739 N N . TYR A 1 98 ? -15.344 -13.023 -19.5 1 74.62 98 TYR A N 1
ATOM 740 C CA . TYR A 1 98 ? -14.359 -14.086 -19.688 1 74.62 98 TYR A CA 1
ATOM 741 C C . TYR A 1 98 ? -13.391 -13.742 -20.812 1 74.62 98 TYR A C 1
ATOM 743 O O . TYR A 1 98 ? -13.805 -13.461 -21.938 1 74.62 98 TYR A O 1
ATOM 751 N N . ARG A 1 99 ? -12.156 -13.555 -20.5 1 69.38 99 ARG A N 1
ATOM 752 C CA . ARG A 1 99 ? -11.062 -13.281 -21.422 1 69.38 99 ARG A CA 1
ATOM 753 C C . ARG A 1 99 ? -11.125 -11.852 -21.938 1 69.38 99 ARG A C 1
ATOM 755 O O . ARG A 1 99 ? -10.5 -11.523 -22.953 1 69.38 99 ARG A O 1
ATOM 762 N N . PHE A 1 100 ? -12.023 -11.109 -21.406 1 75.5 100 PHE A N 1
ATOM 763 C CA . PHE A 1 100 ? -12.109 -9.711 -21.812 1 75.5 100 PHE A CA 1
ATOM 764 C C . PHE A 1 100 ? -11.445 -8.812 -20.781 1 75.5 100 PHE A C 1
ATOM 766 O O . PHE A 1 100 ? -12.125 -8.164 -19.984 1 75.5 100 PHE A O 1
ATOM 773 N N . VAL A 1 101 ? -10.156 -8.93 -20.812 1 74.75 101 VAL A N 1
ATOM 774 C CA . VAL A 1 101 ? -9.297 -8.125 -19.953 1 74.75 101 VAL A CA 1
ATOM 775 C C . VAL A 1 101 ? -8.133 -7.562 -20.766 1 74.75 101 VAL A C 1
ATOM 777 O O . VAL A 1 101 ? -7.57 -8.25 -21.609 1 74.75 101 VAL A O 1
ATOM 780 N N . LEU A 1 102 ? -7.887 -6.332 -20.641 1 75.19 102 LEU A N 1
ATOM 781 C CA . LEU A 1 102 ? -6.812 -5.703 -21.406 1 75.19 102 LEU A CA 1
ATOM 782 C C . LEU A 1 102 ? -5.461 -6.312 -21.047 1 75.19 102 LEU A C 1
ATOM 784 O O . LEU A 1 102 ? -4.641 -6.574 -21.922 1 75.19 102 LEU A O 1
ATOM 788 N N . SER A 1 103 ? -5.215 -6.535 -19.75 1 74.62 103 SER A N 1
ATOM 789 C CA . SER A 1 103 ? -3.953 -7.102 -19.281 1 74.62 103 SER A CA 1
ATOM 790 C C . SER A 1 103 ? -4.188 -8.156 -18.203 1 74.62 103 SER A C 1
ATOM 792 O O . SER A 1 103 ? -4.645 -7.836 -17.094 1 74.62 103 SER A O 1
ATOM 794 N N . ASP A 1 104 ? -3.965 -9.328 -18.641 1 77.5 104 ASP A N 1
ATOM 795 C CA . ASP A 1 104 ? -4.074 -10.414 -17.672 1 77.5 104 ASP A CA 1
ATOM 796 C C . ASP A 1 104 ? -2.758 -10.617 -16.922 1 77.5 104 ASP A C 1
ATOM 798 O O . ASP A 1 104 ? -1.912 -11.406 -17.344 1 77.5 104 ASP A O 1
ATOM 802 N N . LEU A 1 105 ? -2.682 -9.906 -15.867 1 79.06 105 LEU A N 1
ATOM 803 C CA . LEU A 1 105 ? -1.467 -9.969 -15.062 1 79.06 105 LEU A CA 1
ATOM 804 C C . LEU A 1 105 ? -1.657 -10.891 -13.867 1 79.06 105 LEU A C 1
ATOM 806 O O . LEU A 1 105 ? -2.742 -10.938 -13.281 1 79.06 105 LEU A O 1
ATOM 810 N N . SER A 1 106 ? -0.669 -11.656 -13.57 1 81.62 106 SER A N 1
ATOM 811 C CA . SER A 1 106 ? -0.706 -12.547 -12.414 1 81.62 106 SER A CA 1
ATOM 812 C C . SER A 1 106 ? -0.903 -11.773 -11.117 1 81.62 106 SER A C 1
ATOM 814 O O . SER A 1 106 ? -1.401 -12.32 -10.133 1 81.62 106 SER A O 1
ATOM 816 N N . MET A 1 107 ? -0.572 -10.516 -11.133 1 84.19 107 MET A N 1
ATOM 817 C CA . MET A 1 107 ? -0.684 -9.703 -9.922 1 84.19 107 MET A CA 1
ATOM 818 C C . MET A 1 107 ? -1.595 -8.5 -10.164 1 84.19 107 MET A C 1
ATOM 820 O O . MET A 1 107 ? -1.302 -7.398 -9.703 1 84.19 107 MET A O 1
ATOM 824 N N . GLY A 1 108 ? -2.643 -8.758 -10.852 1 85.06 108 GLY A N 1
ATOM 825 C CA . GLY A 1 108 ? -3.514 -7.68 -11.281 1 85.06 108 GLY A CA 1
ATOM 826 C C . GLY A 1 108 ? -4.113 -6.898 -10.125 1 85.06 108 GLY A C 1
ATOM 827 O O . GLY A 1 108 ? -4.141 -5.668 -10.148 1 85.06 108 GLY A O 1
ATOM 828 N N . VAL A 1 109 ? -4.527 -7.586 -9.094 1 89.25 109 VAL A N 1
ATOM 829 C CA . VAL A 1 109 ? -5.211 -6.918 -7.996 1 89.25 109 VAL A CA 1
ATOM 830 C C . VAL A 1 109 ? -4.219 -6.059 -7.215 1 89.25 109 VAL A C 1
ATOM 832 O O . VAL A 1 109 ? -4.551 -4.953 -6.777 1 89.25 109 VAL A O 1
ATOM 835 N N . PHE A 1 110 ? -3.035 -6.484 -7.102 1 88.31 110 PHE A N 1
ATOM 836 C CA . PHE A 1 110 ? -2.045 -5.723 -6.348 1 88.31 110 PHE A CA 1
ATOM 837 C C . PHE A 1 110 ? -1.54 -4.535 -7.156 1 88.31 110 PHE A C 1
ATOM 839 O O . PHE A 1 110 ? -1.146 -3.514 -6.594 1 88.31 110 PHE A O 1
ATOM 846 N N . LEU A 1 111 ? -1.58 -4.715 -8.406 1 86.06 111 LEU A N 1
ATOM 847 C CA . LEU A 1 111 ? -1.285 -3.553 -9.234 1 86.06 111 LEU A CA 1
ATOM 848 C C . LEU A 1 111 ? -2.293 -2.436 -8.984 1 86.06 111 LEU A C 1
ATOM 850 O O . LEU A 1 111 ? -1.92 -1.265 -8.898 1 86.06 111 LEU A O 1
ATOM 854 N N . TRP A 1 112 ? -3.52 -2.82 -8.812 1 89.19 112 TRP A N 1
ATOM 855 C CA . TRP A 1 112 ? -4.551 -1.834 -8.508 1 89.19 112 TRP A CA 1
ATOM 856 C C . TRP A 1 112 ? -4.281 -1.152 -7.176 1 89.19 112 TRP A C 1
ATOM 858 O O . TRP A 1 112 ? -4.398 0.07 -7.059 1 89.19 112 TRP A O 1
ATOM 868 N N . ILE A 1 113 ? -3.912 -1.903 -6.18 1 88.38 113 ILE A N 1
ATOM 869 C CA . ILE A 1 113 ? -3.66 -1.347 -4.855 1 88.38 113 ILE A CA 1
ATOM 870 C C . ILE A 1 113 ? -2.471 -0.391 -4.914 1 88.38 113 ILE A C 1
ATOM 872 O O . ILE A 1 113 ? -2.506 0.69 -4.324 1 88.38 113 ILE A O 1
ATOM 876 N N . ALA A 1 114 ? -1.477 -0.784 -5.648 1 86.31 114 ALA A N 1
ATOM 877 C CA . ALA A 1 114 ? -0.288 0.055 -5.777 1 86.31 114 ALA A CA 1
ATOM 878 C C . ALA A 1 114 ? -0.622 1.377 -6.465 1 86.31 114 ALA A C 1
ATOM 880 O O . ALA A 1 114 ? -0.176 2.439 -6.027 1 86.31 114 ALA A O 1
ATOM 881 N N . ILE A 1 115 ? -1.415 1.312 -7.438 1 84.06 115 ILE A N 1
ATOM 882 C CA . ILE A 1 115 ? -1.779 2.5 -8.203 1 84.06 115 ILE A CA 1
ATOM 883 C C . ILE A 1 115 ? -2.707 3.385 -7.375 1 84.06 115 ILE A C 1
ATOM 885 O O . ILE A 1 115 ? -2.592 4.613 -7.402 1 84.06 115 ILE A O 1
ATOM 889 N N . SER A 1 116 ? -3.598 2.756 -6.656 1 84.81 116 SER A N 1
ATOM 890 C CA . SER A 1 116 ? -4.52 3.51 -5.812 1 84.81 116 SER A CA 1
ATOM 891 C C . SER A 1 116 ? -3.77 4.293 -4.738 1 84.81 116 SER A C 1
ATOM 893 O O . SER A 1 116 ? -4.238 5.34 -4.285 1 84.81 116 SER A O 1
ATOM 895 N N . SER A 1 117 ? -2.627 3.832 -4.402 1 85.5 117 SER A N 1
ATOM 896 C CA . SER A 1 117 ? -1.851 4.492 -3.359 1 85.5 117 SER A CA 1
ATOM 897 C C . SER A 1 117 ? -1.143 5.73 -3.895 1 85.5 117 SER A C 1
ATOM 899 O O . SER A 1 117 ? -0.621 6.539 -3.123 1 85.5 117 SER A O 1
ATOM 901 N N . ILE A 1 118 ? -1.229 5.914 -5.156 1 84.81 118 ILE A N 1
ATOM 902 C CA . ILE A 1 118 ? -0.581 7.066 -5.773 1 84.81 118 ILE A CA 1
ATOM 903 C C . ILE A 1 118 ? -1.477 8.297 -5.637 1 84.81 118 ILE A C 1
ATOM 905 O O . ILE A 1 118 ? -0.986 9.422 -5.582 1 84.81 118 ILE A O 1
ATOM 909 N N . VAL A 1 119 ? -2.746 8.086 -5.473 1 80.75 119 VAL A N 1
ATOM 910 C CA . VAL A 1 119 ? -3.715 9.18 -5.469 1 80.75 119 VAL A CA 1
ATOM 911 C C . VAL A 1 119 ? -3.449 10.102 -4.281 1 80.75 119 VAL A C 1
ATOM 913 O O . VAL A 1 119 ? -3.367 11.32 -4.441 1 80.75 119 VAL A O 1
ATOM 916 N N . PRO A 1 120 ? -3.195 9.555 -3.096 1 80.94 120 PRO A N 1
ATOM 917 C CA . PRO A 1 120 ? -2.904 10.453 -1.975 1 80.94 120 PRO A CA 1
ATOM 918 C C . PRO A 1 120 ? -1.61 11.242 -2.168 1 80.94 120 PRO A C 1
ATOM 920 O O . PRO A 1 120 ? -1.478 12.352 -1.653 1 80.94 120 PRO A O 1
ATOM 923 N N . ILE A 1 121 ? -0.725 10.703 -2.912 1 83.5 121 ILE A N 1
ATOM 924 C CA . ILE A 1 121 ? 0.517 11.414 -3.176 1 83.5 121 ILE A CA 1
ATOM 925 C C . ILE A 1 121 ? 0.236 12.625 -4.066 1 83.5 121 ILE A C 1
ATOM 927 O O . ILE A 1 121 ? 0.852 13.68 -3.902 1 83.5 121 ILE A O 1
ATOM 931 N N . GLY A 1 122 ? -0.643 12.438 -4.977 1 80.31 122 GLY A N 1
ATOM 932 C CA . GLY A 1 122 ? -1.036 13.57 -5.805 1 80.31 122 GLY A CA 1
ATOM 933 C C . GLY A 1 122 ? -1.63 14.719 -5.008 1 80.31 122 GLY A C 1
ATOM 934 O O . GLY A 1 122 ? -1.357 15.883 -5.293 1 80.31 122 GLY A O 1
ATOM 935 N N . LEU A 1 123 ? -2.342 14.336 -4.016 1 77.25 123 LEU A N 1
ATOM 936 C CA . LEU A 1 123 ? -2.932 15.344 -3.145 1 77.25 123 LEU A CA 1
ATOM 937 C C . LEU A 1 123 ? -1.854 16.078 -2.354 1 77.25 123 LEU A C 1
ATOM 939 O O . LEU A 1 123 ? -1.914 17.297 -2.195 1 77.25 123 LEU A O 1
ATOM 943 N N . LEU A 1 124 ? -0.915 15.359 -1.93 1 81.12 124 LEU A N 1
ATOM 944 C CA . LEU A 1 124 ? 0.184 15.945 -1.167 1 81.12 124 LEU A CA 1
ATOM 945 C C . LEU A 1 124 ? 1.032 16.859 -2.047 1 81.12 124 LEU A C 1
ATOM 947 O O . LEU A 1 124 ? 1.439 17.938 -1.614 1 81.12 124 LEU A O 1
ATOM 951 N N . MET A 1 125 ? 1.193 16.391 -3.207 1 81.38 125 MET A N 1
ATOM 952 C CA . MET A 1 125 ? 2.004 17.172 -4.137 1 81.38 125 MET A CA 1
ATOM 953 C C . MET A 1 125 ? 1.33 18.5 -4.461 1 81.38 125 MET A C 1
ATOM 955 O O . MET A 1 125 ? 1.988 19.531 -4.5 1 81.38 125 MET A O 1
ATOM 959 N N . SER A 1 126 ? 0.087 18.422 -4.699 1 76.75 126 SER A N 1
ATOM 960 C CA . SER A 1 126 ? -0.652 19.625 -5.012 1 76.75 126 SER A CA 1
ATOM 961 C C . SER A 1 126 ? -0.71 20.562 -3.811 1 76.75 126 SER A C 1
ATOM 963 O O . SER A 1 126 ? -0.626 21.797 -3.963 1 76.75 126 SER A O 1
ATOM 965 N N . GLY A 1 127 ? -0.871 20.047 -2.65 1 75 127 GLY A N 1
ATOM 966 C CA . GLY A 1 127 ? -0.853 20.859 -1.451 1 75 127 GLY A CA 1
ATOM 967 C C . GLY A 1 127 ? 0.497 21.5 -1.187 1 75 127 GLY A C 1
ATOM 968 O O . GLY A 1 127 ? 0.574 22.688 -0.839 1 75 127 GLY A O 1
ATOM 969 N N . TYR A 1 128 ? 1.503 20.688 -1.408 1 75.69 128 TYR A N 1
ATOM 970 C CA . TYR A 1 128 ? 2.859 21.172 -1.194 1 75.69 128 TYR A CA 1
ATOM 971 C C . TYR A 1 128 ? 3.24 22.219 -2.248 1 75.69 128 TYR A C 1
ATOM 973 O O . TYR A 1 128 ? 3.961 23.172 -1.955 1 75.69 128 TYR A O 1
ATOM 981 N N . GLY A 1 129 ? 2.857 22.078 -3.385 1 74.38 129 GLY A N 1
ATOM 982 C CA . GLY A 1 129 ? 3.188 22.969 -4.488 1 74.38 129 GLY A CA 1
ATOM 983 C C . GLY A 1 129 ? 2.508 24.312 -4.391 1 74.38 129 GLY A C 1
ATOM 984 O O . GLY A 1 129 ? 2.961 25.297 -5 1 74.38 129 GLY A O 1
ATOM 985 N N . SER A 1 130 ? 1.451 24.406 -3.627 1 70.56 130 SER A N 1
ATOM 986 C CA . SER A 1 130 ? 0.737 25.672 -3.482 1 70.56 130 SER A CA 1
ATOM 987 C C . SER A 1 130 ? 1.503 26.641 -2.588 1 70.56 130 SER A C 1
ATOM 989 O O . SER A 1 130 ? 1.233 27.844 -2.592 1 70.56 130 SER A O 1
ATOM 991 N N . ASN A 1 131 ? 2.59 26.234 -2.012 1 70.94 131 ASN A N 1
ATOM 992 C CA . ASN A 1 131 ? 3.418 27.047 -1.125 1 70.94 131 ASN A CA 1
ATOM 993 C C . ASN A 1 131 ? 2.578 27.781 -0.087 1 70.94 131 ASN A C 1
ATOM 995 O O . ASN A 1 131 ? 2.875 28.922 0.26 1 70.94 131 ASN A O 1
ATOM 999 N N . ASN A 1 132 ? 1.418 27.25 0.209 1 69.06 132 ASN A N 1
ATOM 1000 C CA . ASN A 1 132 ? 0.553 27.734 1.283 1 69.06 132 ASN A CA 1
ATOM 1001 C C . ASN A 1 132 ? 0.46 26.719 2.418 1 69.06 132 ASN A C 1
ATOM 1003 O O . ASN A 1 132 ? 0.202 25.531 2.18 1 69.06 132 ASN A O 1
ATOM 1007 N N . LYS A 1 133 ? 0.8 27.25 3.584 1 69.94 133 LYS A N 1
ATOM 1008 C CA . LYS A 1 133 ? 0.827 26.375 4.746 1 69.94 133 LYS A CA 1
ATOM 1009 C C . LYS A 1 133 ? -0.53 25.703 4.965 1 69.94 133 LYS A C 1
ATOM 1011 O O . LYS A 1 133 ? -0.602 24.531 5.344 1 69.94 133 LYS A O 1
ATOM 1016 N N . TYR A 1 134 ? -1.532 26.406 4.738 1 68.31 134 TYR A N 1
ATOM 1017 C CA . TYR A 1 134 ? -2.863 25.859 4.984 1 68.31 134 TYR A CA 1
ATOM 1018 C C . TYR A 1 134 ? -3.232 24.828 3.926 1 68.31 134 TYR A C 1
ATOM 1020 O O . TYR A 1 134 ? -3.879 23.828 4.23 1 68.31 134 TYR A O 1
ATOM 1028 N N . SER A 1 135 ? -2.785 25.156 2.742 1 70.25 135 SER A N 1
ATOM 1029 C CA . SER A 1 135 ? -3.029 24.188 1.676 1 70.25 135 SER A CA 1
ATOM 1030 C C . SER A 1 135 ? -2.238 22.906 1.9 1 70.25 135 SER A C 1
ATOM 1032 O O . SER A 1 135 ? -2.732 21.812 1.629 1 70.25 135 SER A O 1
ATOM 1034 N N . PHE A 1 136 ? -1.092 23.109 2.393 1 77.06 136 PHE A N 1
ATOM 1035 C CA . PHE A 1 136 ? -0.275 21.938 2.668 1 77.06 136 PHE A CA 1
ATOM 1036 C C . PHE A 1 136 ? -0.865 21.125 3.812 1 77.06 136 PHE A C 1
ATOM 1038 O O . PHE A 1 136 ? -0.896 19.891 3.754 1 77.06 136 PHE A O 1
ATOM 1045 N N . LEU A 1 137 ? -1.387 21.797 4.805 1 74.88 137 LEU A N 1
ATOM 1046 C CA . LEU A 1 137 ? -2.008 21.094 5.922 1 74.88 137 LEU A CA 1
ATOM 1047 C C . LEU A 1 137 ? -3.262 20.359 5.469 1 74.88 137 LEU A C 1
ATOM 1049 O O . LEU A 1 137 ? -3.533 19.25 5.934 1 74.88 137 LEU A O 1
ATOM 1053 N N . GLY A 1 138 ? -4.016 21 4.629 1 74.06 138 GLY A N 1
ATOM 1054 C CA . GLY A 1 138 ? -5.172 20.328 4.062 1 74.06 138 GLY A CA 1
ATOM 1055 C C . GLY A 1 138 ? -4.812 19.078 3.266 1 74.06 138 GLY A C 1
ATOM 1056 O O . GLY A 1 138 ? -5.492 18.062 3.354 1 74.06 138 GLY A O 1
ATOM 1057 N N . GLY A 1 139 ? -3.736 19.219 2.523 1 76.31 139 GLY A N 1
ATOM 1058 C CA . GLY A 1 139 ? -3.25 18.062 1.777 1 76.31 139 GLY A CA 1
ATOM 1059 C C . GLY A 1 139 ? -2.777 16.938 2.668 1 76.31 139 GLY A C 1
ATOM 1060 O O . GLY A 1 139 ? -3.02 15.758 2.375 1 76.31 139 GLY A O 1
ATOM 1061 N N . LEU A 1 140 ? -2.184 17.312 3.732 1 78.81 140 LEU A N 1
ATOM 1062 C CA . LEU A 1 140 ? -1.689 16.328 4.68 1 78.81 140 LEU A CA 1
ATOM 1063 C C . LEU A 1 140 ? -2.846 15.57 5.328 1 78.81 140 LEU A C 1
ATOM 1065 O O . LEU A 1 140 ? -2.791 14.352 5.48 1 78.81 140 LEU A O 1
ATOM 1069 N N . ARG A 1 141 ? -3.842 16.281 5.633 1 77.88 141 ARG A N 1
ATOM 1070 C CA . ARG A 1 141 ? -4.992 15.648 6.273 1 77.88 141 ARG A CA 1
ATOM 1071 C C . ARG A 1 141 ? -5.734 14.742 5.297 1 77.88 141 ARG A C 1
ATOM 1073 O O . ARG A 1 141 ? -6.16 13.641 5.66 1 77.88 141 ARG A O 1
ATOM 1080 N N . ALA A 1 142 ? -5.906 15.219 4.086 1 77.88 142 ALA A N 1
ATOM 1081 C CA . ALA A 1 142 ? -6.562 14.406 3.062 1 77.88 142 ALA A CA 1
ATOM 1082 C C . ALA A 1 142 ? -5.773 13.133 2.785 1 77.88 142 ALA A C 1
ATOM 1084 O O . ALA A 1 142 ? -6.355 12.055 2.611 1 77.88 142 ALA A O 1
ATOM 1085 N N . ALA A 1 143 ? -4.516 13.297 2.777 1 80.5 143 ALA A N 1
ATOM 1086 C CA . ALA A 1 143 ? -3.664 12.141 2.543 1 80.5 143 ALA A CA 1
ATOM 1087 C C . ALA A 1 143 ? -3.742 11.156 3.707 1 80.5 143 ALA A C 1
ATOM 1089 O O . ALA A 1 143 ? -3.754 9.938 3.502 1 80.5 143 ALA A O 1
ATOM 1090 N N . ALA A 1 144 ? -3.74 11.695 4.867 1 80.88 144 ALA A N 1
ATOM 1091 C CA . ALA A 1 144 ? -3.84 10.836 6.047 1 80.88 144 ALA A CA 1
ATOM 1092 C C . ALA A 1 144 ? -5.137 10.039 6.035 1 80.88 144 ALA A C 1
ATOM 1094 O O . ALA A 1 144 ? -5.145 8.852 6.379 1 80.88 144 ALA A O 1
ATOM 1095 N N . GLN A 1 145 ? -6.145 10.641 5.656 1 80.12 145 GLN A N 1
ATOM 1096 C CA . GLN A 1 145 ? -7.43 9.953 5.578 1 80.12 145 GLN A CA 1
ATOM 1097 C C . GLN A 1 145 ? -7.41 8.883 4.492 1 80.12 145 GLN A C 1
ATOM 1099 O O . GLN A 1 145 ? -7.883 7.766 4.711 1 80.12 145 GLN A O 1
ATOM 1104 N N . SER A 1 146 ? -6.926 9.242 3.371 1 83.31 146 SER A N 1
ATOM 1105 C CA . SER A 1 146 ? -6.887 8.289 2.262 1 83.31 146 SER A CA 1
ATOM 1106 C C . SER A 1 146 ? -6.062 7.059 2.619 1 83.31 146 SER A C 1
ATOM 1108 O O . SER A 1 146 ? -6.488 5.93 2.369 1 83.31 146 SER A O 1
ATOM 1110 N N . ILE A 1 147 ? -5.027 7.23 3.277 1 82.56 147 ILE A N 1
ATOM 1111 C CA . ILE A 1 147 ? -4.141 6.121 3.604 1 82.56 147 ILE A CA 1
ATOM 1112 C C . ILE A 1 147 ? -4.77 5.262 4.695 1 82.56 147 ILE A C 1
ATOM 1114 O O . ILE A 1 147 ? -4.617 4.035 4.695 1 82.56 147 ILE A O 1
ATOM 1118 N N . SER A 1 148 ? -5.387 5.934 5.605 1 84.25 148 SER A N 1
ATOM 1119 C CA . SER A 1 148 ? -6.012 5.211 6.711 1 84.25 148 SER A CA 1
ATOM 1120 C C . SER A 1 148 ? -7.047 4.211 6.203 1 84.25 148 SER A C 1
ATOM 1122 O O . SER A 1 148 ? -7.289 3.184 6.84 1 84.25 148 SER A O 1
ATOM 1124 N N . TYR A 1 149 ? -7.578 4.477 5.109 1 88.75 149 TYR A N 1
ATOM 1125 C CA . TYR A 1 149 ? -8.609 3.57 4.625 1 88.75 149 TYR A CA 1
ATOM 1126 C C . TYR A 1 149 ? -8.07 2.664 3.525 1 88.75 149 TYR A C 1
ATOM 1128 O O . TYR A 1 149 ? -8.672 1.634 3.211 1 88.75 149 TYR A O 1
ATOM 1136 N N . GLU A 1 150 ? -6.996 3.021 2.973 1 88.75 150 GLU A N 1
ATOM 1137 C CA . GLU A 1 150 ? -6.359 2.164 1.979 1 88.75 150 GLU A CA 1
ATOM 1138 C C . GLU A 1 150 ? -5.781 0.908 2.625 1 88.75 150 GLU A C 1
ATOM 1140 O O . GLU A 1 150 ? -5.766 -0.161 2.012 1 88.75 150 GLU A O 1
ATOM 1145 N N . ILE A 1 151 ? -5.301 0.991 3.82 1 89.31 151 ILE A N 1
ATOM 1146 C CA . ILE A 1 151 ? -4.633 -0.127 4.48 1 89.31 151 ILE A CA 1
ATOM 1147 C C . ILE A 1 151 ? -5.645 -1.234 4.766 1 89.31 151 ILE A C 1
ATOM 1149 O O . ILE A 1 151 ? -5.441 -2.387 4.379 1 89.31 151 ILE A O 1
ATOM 1153 N N . PRO A 1 152 ? -6.734 -0.867 5.383 1 91.81 152 PRO A N 1
ATOM 1154 C CA . PRO A 1 152 ? -7.727 -1.929 5.562 1 91.81 152 PRO A CA 1
ATOM 1155 C C . PRO A 1 152 ? -8.195 -2.531 4.238 1 91.81 152 PRO A C 1
ATOM 1157 O O . PRO A 1 152 ? -8.469 -3.73 4.164 1 91.81 152 PRO A O 1
ATOM 1160 N N . LEU A 1 153 ? -8.289 -1.722 3.283 1 92.62 153 LEU A N 1
ATOM 1161 C CA . LEU A 1 153 ? -8.664 -2.215 1.962 1 92.62 153 LEU A CA 1
ATOM 1162 C C . LEU A 1 153 ? -7.648 -3.232 1.452 1 92.62 153 LEU A C 1
ATOM 1164 O O . LEU A 1 153 ? -8.023 -4.289 0.944 1 92.62 153 LEU A O 1
ATOM 1168 N N . THR A 1 154 ? -6.434 -2.916 1.592 1 91.5 154 THR A N 1
ATOM 1169 C CA . THR A 1 154 ? -5.352 -3.787 1.145 1 91.5 154 THR A CA 1
ATOM 1170 C C . THR A 1 154 ? -5.371 -5.109 1.91 1 91.5 154 THR A C 1
ATOM 1172 O O . THR A 1 154 ? -5.172 -6.172 1.324 1 91.5 154 THR A O 1
ATOM 1175 N N . LEU A 1 155 ? -5.621 -5.031 3.174 1 91.62 155 LEU A N 1
ATOM 1176 C CA . LEU A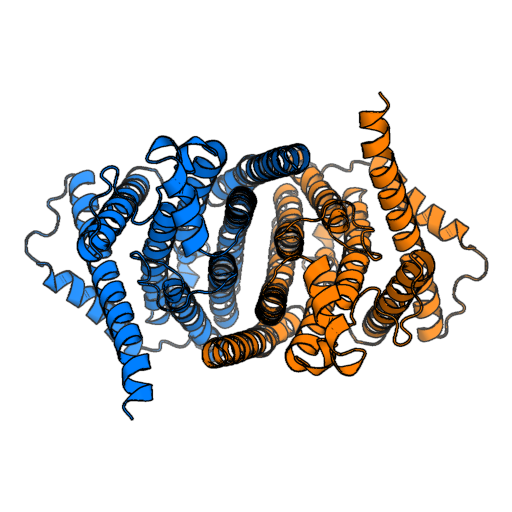 1 155 ? -5.656 -6.238 3.992 1 91.62 155 LEU A CA 1
ATOM 1177 C C . LEU A 1 155 ? -6.809 -7.145 3.572 1 91.62 155 LEU A C 1
ATOM 1179 O O . LEU A 1 155 ? -6.672 -8.367 3.566 1 91.62 155 LEU A O 1
ATOM 1183 N N . CYS A 1 156 ? -7.883 -6.566 3.199 1 94.25 156 CYS A N 1
ATOM 1184 C CA . CYS A 1 156 ? -9.016 -7.355 2.729 1 94.25 156 CYS A CA 1
ATOM 1185 C C . CYS A 1 156 ? -8.703 -8.016 1.391 1 94.25 156 CYS A C 1
ATOM 1187 O O . CYS A 1 156 ? -9.078 -9.164 1.158 1 94.25 156 CYS A O 1
ATOM 1189 N N . VAL A 1 157 ? -8.039 -7.305 0.563 1 93 157 VAL A N 1
ATOM 1190 C CA . VAL A 1 157 ? -7.672 -7.836 -0.745 1 93 157 VAL A CA 1
ATOM 1191 C C . VAL A 1 157 ? -6.707 -9.008 -0.575 1 93 157 VAL A C 1
ATOM 1193 O O . VAL A 1 157 ? -6.801 -10.008 -1.288 1 93 157 VAL A O 1
ATOM 1196 N N . LEU A 1 158 ? -5.832 -8.859 0.353 1 91 158 LEU A N 1
ATOM 1197 C CA . LEU A 1 158 ? -4.895 -9.938 0.633 1 91 158 LEU A CA 1
ATOM 1198 C C . LEU A 1 158 ? -5.633 -11.195 1.092 1 91 158 LEU A C 1
ATOM 1200 O O . LEU A 1 158 ? -5.273 -12.305 0.699 1 91 158 LEU A O 1
ATOM 1204 N N . SER A 1 159 ? -6.598 -10.961 1.901 1 91.94 159 SER A N 1
ATOM 1205 C CA . SER A 1 159 ? -7.371 -12.094 2.391 1 91.94 159 SER A CA 1
ATOM 1206 C C . SER A 1 159 ? -8.078 -12.82 1.249 1 91.94 159 SER A C 1
ATOM 1208 O O . SER A 1 159 ? -8.094 -14.055 1.203 1 91.94 159 SER A O 1
ATOM 1210 N N . ILE A 1 160 ? -8.602 -12.055 0.351 1 92.81 160 ILE A N 1
ATOM 1211 C CA . ILE A 1 160 ? -9.305 -12.648 -0.783 1 92.81 160 ILE A CA 1
ATOM 1212 C C . ILE A 1 160 ? -8.297 -13.359 -1.694 1 92.81 160 ILE A C 1
ATOM 1214 O O . ILE A 1 160 ? -8.594 -14.422 -2.242 1 92.81 160 ILE A O 1
ATOM 1218 N N . SER A 1 161 ? -7.156 -12.766 -1.875 1 90.19 161 SER A N 1
ATOM 1219 C CA . SER A 1 161 ? -6.121 -13.367 -2.713 1 90.19 161 SER A CA 1
ATOM 1220 C C . SER A 1 161 ? -5.613 -14.672 -2.111 1 90.19 161 SER A C 1
ATOM 1222 O O . SER A 1 161 ? -5.285 -15.617 -2.842 1 90.19 161 SER A O 1
ATOM 1224 N N . LEU A 1 162 ? -5.543 -14.688 -0.827 1 86.88 162 LEU A N 1
ATOM 1225 C CA . LEU A 1 162 ? -5.125 -15.922 -0.161 1 86.88 162 LEU A CA 1
ATOM 1226 C C . LEU A 1 162 ? -6.168 -17.016 -0.343 1 86.88 162 LEU A C 1
ATOM 1228 O O . LEU A 1 162 ? -5.816 -18.188 -0.554 1 86.88 162 LEU A O 1
ATOM 1232 N N . LEU A 1 163 ? -7.43 -16.641 -0.267 1 87.12 163 LEU A N 1
ATOM 1233 C CA . LEU A 1 163 ? -8.508 -17.609 -0.427 1 87.12 163 LEU A CA 1
ATOM 1234 C C . LEU A 1 163 ? -8.523 -18.188 -1.842 1 87.12 163 LEU A C 1
ATOM 1236 O O . LEU A 1 163 ? -8.812 -19.359 -2.037 1 87.12 163 LEU A O 1
ATOM 1240 N N . SER A 1 164 ? -8.195 -17.375 -2.822 1 87.94 164 SER A N 1
ATOM 1241 C CA . SER A 1 164 ? -8.211 -17.812 -4.215 1 87.94 164 SER A CA 1
ATOM 1242 C C . SER A 1 164 ? -6.855 -18.359 -4.637 1 87.94 164 SER A C 1
ATOM 1244 O O . SER A 1 164 ? -6.727 -18.953 -5.715 1 87.94 164 SER A O 1
ATOM 1246 N N . ASN A 1 165 ? -5.812 -18.25 -3.885 1 84.44 165 ASN A N 1
ATOM 1247 C CA . ASN A 1 165 ? -4.445 -18.672 -4.16 1 84.44 165 ASN A CA 1
ATOM 1248 C C . ASN A 1 165 ? -3.904 -18.031 -5.434 1 84.44 165 ASN A C 1
ATOM 1250 O O . ASN A 1 165 ? -3.186 -18.672 -6.203 1 84.44 165 ASN A O 1
ATOM 1254 N N . SER A 1 166 ? -4.461 -16.953 -5.727 1 86.06 166 SER A N 1
ATOM 1255 C CA . SER A 1 166 ? -4.004 -16.188 -6.879 1 86.06 166 SER A CA 1
ATOM 1256 C C . SER A 1 166 ? -4.309 -14.703 -6.719 1 86.06 166 SER A C 1
ATOM 1258 O O . SER A 1 166 ? -5.219 -14.336 -5.973 1 86.06 166 SER A O 1
ATOM 1260 N N . SER A 1 167 ? -3.498 -13.922 -7.332 1 87.88 167 SER A N 1
ATOM 1261 C CA . SER A 1 167 ? -3.725 -12.484 -7.289 1 87.88 167 SER A CA 1
ATOM 1262 C C . SER A 1 167 ? -4.156 -11.945 -8.648 1 87.88 167 SER A C 1
ATOM 1264 O O . SER A 1 167 ? -4.188 -10.734 -8.867 1 87.88 167 SER A O 1
ATOM 1266 N N . SER A 1 168 ? -4.445 -12.875 -9.523 1 88.88 168 SER A N 1
ATOM 1267 C CA . SER A 1 168 ? -5 -12.469 -10.812 1 88.88 168 SER A CA 1
ATOM 1268 C C . SER A 1 168 ? -6.496 -12.203 -10.711 1 88.88 168 SER A C 1
ATOM 1270 O O . SER A 1 168 ? -7.219 -12.938 -10.031 1 88.88 168 SER A O 1
ATOM 1272 N N . THR A 1 169 ? -6.91 -11.156 -11.273 1 90.56 169 THR A N 1
ATOM 1273 C CA . THR A 1 169 ? -8.32 -10.797 -11.203 1 90.56 169 THR A CA 1
ATOM 1274 C C . THR A 1 169 ? -9.18 -11.844 -11.898 1 90.56 169 THR A C 1
ATOM 1276 O O . THR A 1 169 ? -10.281 -12.164 -11.445 1 90.56 169 THR A O 1
ATOM 1279 N N . VAL A 1 170 ? -8.672 -12.438 -12.93 1 89.12 170 VAL A N 1
ATOM 1280 C CA . VAL A 1 170 ? -9.414 -13.445 -13.68 1 89.12 170 VAL A CA 1
ATOM 1281 C C . VAL A 1 170 ? -9.547 -14.719 -12.844 1 89.12 170 VAL A C 1
ATOM 1283 O O . VAL A 1 170 ? -10.641 -15.281 -12.742 1 89.12 170 VAL A O 1
ATOM 1286 N N . ASP A 1 171 ? -8.461 -15.094 -12.219 1 89 171 ASP A N 1
ATOM 1287 C CA . ASP A 1 171 ? -8.477 -16.312 -11.406 1 89 171 ASP A CA 1
ATOM 1288 C C . ASP A 1 171 ? -9.406 -16.141 -10.203 1 89 171 ASP A C 1
ATOM 1290 O O . ASP A 1 171 ? -10.039 -17.109 -9.773 1 89 171 ASP A O 1
ATOM 1294 N N . ILE A 1 172 ? -9.438 -14.984 -9.68 1 90.06 172 ILE A N 1
ATOM 1295 C CA . ILE A 1 172 ? -10.289 -14.734 -8.516 1 90.06 172 ILE A CA 1
ATOM 1296 C C . ILE A 1 172 ? -11.758 -14.883 -8.906 1 90.06 172 ILE A C 1
ATOM 1298 O O . ILE A 1 172 ? -12.547 -15.461 -8.156 1 90.06 172 ILE A O 1
ATOM 1302 N N . VAL A 1 173 ? -12.109 -14.375 -10.078 1 89.56 173 VAL A N 1
ATOM 1303 C CA . VAL A 1 173 ? -13.484 -14.5 -10.555 1 89.56 173 VAL A CA 1
ATOM 1304 C C . VAL A 1 173 ? -13.805 -15.969 -10.836 1 89.56 173 VAL A C 1
ATOM 1306 O O . VAL A 1 173 ? -14.891 -16.453 -10.492 1 89.56 173 VAL A O 1
ATOM 1309 N N . GLU A 1 174 ? -12.828 -16.656 -11.414 1 87.94 174 GLU A N 1
ATOM 1310 C CA . GLU A 1 174 ? -13.031 -18.062 -11.734 1 87.94 174 GLU A CA 1
ATOM 1311 C C . GLU A 1 174 ? -13.133 -18.906 -10.461 1 87.94 174 GLU A C 1
ATOM 1313 O O . GLU A 1 174 ? -13.891 -19.875 -10.414 1 87.94 174 GLU A O 1
ATOM 1318 N N . ALA A 1 175 ? -12.391 -18.562 -9.461 1 87.56 175 ALA A N 1
ATOM 1319 C CA . ALA A 1 175 ? -12.453 -19.281 -8.195 1 87.56 175 ALA A CA 1
ATOM 1320 C C . ALA A 1 175 ? -13.82 -19.141 -7.539 1 87.56 175 ALA A C 1
ATOM 1322 O O . ALA A 1 175 ? -14.289 -20.047 -6.852 1 87.56 175 ALA A O 1
ATOM 1323 N N . GLN A 1 176 ? -14.414 -17.969 -7.746 1 88.44 176 GLN A N 1
ATOM 1324 C CA . GLN A 1 176 ? -15.734 -17.734 -7.176 1 88.44 176 GLN A CA 1
ATOM 1325 C C . GLN A 1 176 ? -16.812 -18.5 -7.945 1 88.44 176 GLN A C 1
ATOM 1327 O O . GLN A 1 176 ? -17.891 -18.75 -7.418 1 88.44 176 GLN A O 1
ATOM 1332 N N . SER A 1 177 ? -16.578 -18.906 -9.203 1 83.94 177 SER A N 1
ATOM 1333 C CA . SER A 1 177 ? -17.547 -19.562 -10.07 1 83.94 177 SER A CA 1
ATOM 1334 C C . SER A 1 177 ? -17.656 -21.047 -9.75 1 83.94 177 SER A C 1
ATOM 1336 O O . SER A 1 177 ? -18.656 -21.688 -10.102 1 83.94 177 SER A O 1
ATOM 1338 N N . LYS A 1 178 ? -16.688 -21.578 -9.117 1 79.62 178 LYS A N 1
ATOM 1339 C CA . LYS A 1 178 ? -16.656 -23.016 -8.852 1 79.62 178 LYS A CA 1
ATOM 1340 C C . LYS A 1 178 ? -17.875 -23.438 -8.031 1 79.62 178 LYS A C 1
ATOM 1342 O O . LYS A 1 178 ? -18.438 -24.516 -8.266 1 79.62 178 LYS A O 1
ATOM 1347 N N . TYR A 1 179 ? -18.344 -22.625 -7.16 1 76.12 179 TYR A N 1
ATOM 1348 C CA . TYR A 1 179 ? -19.438 -23.047 -6.281 1 76.12 179 TYR A CA 1
ATOM 1349 C C . TYR A 1 179 ? -20.688 -22.234 -6.555 1 76.12 179 TYR A C 1
ATOM 1351 O O . TYR A 1 179 ? -21.625 -22.219 -5.746 1 76.12 179 TYR A O 1
ATOM 1359 N N . GLY A 1 180 ? -20.781 -21.609 -7.656 1 75.81 180 GLY A N 1
ATOM 1360 C CA . GLY A 1 180 ? -21.938 -20.844 -8.062 1 75.81 180 GLY A CA 1
ATOM 1361 C C . GLY A 1 180 ? -22.172 -19.609 -7.211 1 75.81 180 GLY A C 1
ATOM 1362 O O . GLY A 1 180 ? -21.219 -18.906 -6.855 1 75.81 180 GLY A O 1
ATOM 1363 N N . PHE A 1 181 ? -23.438 -19.344 -6.879 1 79.25 181 PHE A N 1
ATOM 1364 C CA . PHE A 1 181 ? -23.828 -18.172 -6.117 1 79.25 181 PHE A CA 1
ATOM 1365 C C . PHE A 1 181 ? -23.297 -18.25 -4.691 1 79.25 181 PHE A C 1
ATOM 1367 O O . PHE A 1 181 ? -22.875 -17.234 -4.125 1 79.25 181 PHE A O 1
ATOM 1374 N N . TRP A 1 182 ? -23.125 -19.438 -4.184 1 78.44 182 TRP A N 1
ATOM 1375 C CA . TRP A 1 182 ? -22.672 -19.641 -2.809 1 78.44 182 TRP A CA 1
ATOM 1376 C C . TRP A 1 182 ? -21.156 -19.594 -2.725 1 78.44 182 TRP A C 1
ATOM 1378 O O . TRP A 1 182 ? -20.594 -19.547 -1.63 1 78.44 182 TRP A O 1
ATOM 1388 N N . GLY A 1 183 ? -20.594 -19.5 -3.887 1 82.62 183 GLY A N 1
ATOM 1389 C CA . GLY A 1 183 ? -19.141 -19.469 -3.936 1 82.62 183 GLY A CA 1
ATOM 1390 C C . GLY A 1 183 ? -18.578 -18.062 -3.973 1 82.62 183 GLY A C 1
ATOM 1391 O O . GLY A 1 183 ? -17.359 -17.875 -3.984 1 82.62 183 GLY A O 1
ATOM 1392 N N . TRP A 1 184 ? -19.562 -17.094 -3.908 1 88.88 184 TRP A N 1
ATOM 1393 C CA . TRP A 1 184 ? -19.094 -15.711 -3.941 1 88.88 184 TRP A CA 1
ATOM 1394 C C . TRP A 1 184 ? -18.375 -15.344 -2.645 1 88.88 184 TRP A C 1
ATOM 1396 O O . TRP A 1 184 ? -18.719 -15.859 -1.576 1 88.88 184 TRP A O 1
ATOM 1406 N N . ASN A 1 185 ? -17.406 -14.57 -2.715 1 92.44 185 ASN A N 1
ATOM 1407 C CA . ASN A 1 185 ? -16.594 -14.195 -1.562 1 92.44 185 ASN A CA 1
ATOM 1408 C C . ASN A 1 185 ? -17.391 -13.359 -0.563 1 92.44 185 ASN A C 1
ATOM 1410 O O . ASN A 1 185 ? -16.953 -13.164 0.572 1 92.44 185 ASN A O 1
ATOM 1414 N N . LEU A 1 186 ? -18.5 -12.867 -1.021 1 91.44 186 LEU A N 1
ATOM 1415 C CA . LEU A 1 186 ? -19.375 -12.125 -0.112 1 91.44 186 LEU A CA 1
ATOM 1416 C C . LEU A 1 186 ? -19.828 -13.016 1.043 1 91.44 186 LEU A C 1
ATOM 1418 O O . LEU A 1 186 ? -19.906 -12.555 2.186 1 91.44 186 LEU A O 1
ATOM 1422 N N . TRP A 1 187 ? -20.031 -14.297 0.729 1 89.81 187 TRP A N 1
ATOM 1423 C CA . TRP A 1 187 ? -20.5 -15.242 1.734 1 89.81 187 TRP A CA 1
ATOM 1424 C C . TRP A 1 187 ? -19.328 -15.852 2.494 1 89.81 187 TRP A C 1
ATOM 1426 O O . TRP A 1 187 ? -19.438 -16.156 3.682 1 89.81 187 TRP A O 1
ATOM 1436 N N . ARG A 1 188 ? -18.25 -16.047 1.876 1 88.38 188 ARG A N 1
ATOM 1437 C CA . ARG A 1 188 ? -17.078 -16.688 2.475 1 88.38 188 ARG A CA 1
ATOM 1438 C C . ARG A 1 188 ? -16.344 -15.727 3.404 1 88.38 188 ARG A C 1
ATOM 1440 O O . ARG A 1 188 ? -15.758 -16.141 4.398 1 88.38 188 ARG A O 1
ATOM 1447 N N . GLN A 1 189 ? -16.391 -14.461 3.066 1 93.62 189 GLN A N 1
ATOM 1448 C CA . GLN A 1 189 ? -15.734 -13.43 3.859 1 93.62 189 GLN A CA 1
ATOM 1449 C C . GLN A 1 189 ? -16.641 -12.227 4.066 1 93.62 189 GLN A C 1
ATOM 1451 O O . GLN A 1 189 ? -16.359 -11.133 3.58 1 93.62 189 GLN A O 1
ATOM 1456 N N . PRO A 1 190 ? -17.641 -12.359 4.879 1 93.5 190 PRO A N 1
ATOM 1457 C CA . PRO A 1 190 ? -18.594 -11.258 5.074 1 93.5 190 PRO A CA 1
ATOM 1458 C C . PRO A 1 190 ? -17.953 -10.062 5.785 1 93.5 190 PRO A C 1
ATOM 1460 O O . PRO A 1 190 ? -18.266 -8.914 5.461 1 93.5 190 PRO A O 1
ATOM 1463 N N . ILE A 1 191 ? -17.125 -10.383 6.711 1 95.12 191 ILE A N 1
ATOM 1464 C CA . ILE A 1 191 ? -16.484 -9.297 7.441 1 95.12 191 ILE A CA 1
ATOM 1465 C C . ILE A 1 191 ? -15.586 -8.5 6.5 1 95.12 191 ILE A C 1
ATOM 1467 O O . ILE A 1 191 ? -15.594 -7.27 6.516 1 95.12 191 ILE A O 1
ATOM 1471 N N . GLY A 1 192 ? -14.867 -9.242 5.699 1 95 192 GLY A N 1
ATOM 1472 C CA . GLY A 1 192 ? -14.023 -8.57 4.723 1 95 192 GLY A CA 1
ATOM 1473 C C . GLY A 1 192 ? -14.805 -7.738 3.729 1 95 192 GLY A C 1
ATOM 1474 O O . GLY A 1 192 ? -14.367 -6.656 3.33 1 95 192 GLY A O 1
ATOM 1475 N N . PHE A 1 193 ? -15.992 -8.266 3.441 1 95.62 193 PHE A N 1
ATOM 1476 C CA . PHE A 1 193 ? -16.844 -7.559 2.48 1 95.62 193 PHE A CA 1
ATOM 1477 C C . PHE A 1 193 ? -17.312 -6.227 3.051 1 95.62 193 PHE A C 1
ATOM 1479 O O . PHE A 1 193 ? -17.219 -5.195 2.383 1 95.62 193 PHE A O 1
ATOM 1486 N N . ILE A 1 194 ? -17.703 -6.156 4.23 1 94.06 194 ILE A N 1
ATOM 1487 C CA . ILE A 1 194 ? -18.219 -4.949 4.867 1 94.06 194 ILE A CA 1
ATOM 1488 C C . ILE A 1 194 ? -17.094 -3.926 5.023 1 94.06 194 ILE A C 1
ATOM 1490 O O . ILE A 1 194 ? -17.281 -2.742 4.734 1 94.06 194 ILE A O 1
ATOM 1494 N N . ILE A 1 195 ? -15.977 -4.422 5.457 1 94.62 195 ILE A N 1
ATOM 1495 C CA . ILE A 1 195 ? -14.836 -3.533 5.629 1 94.62 195 ILE A CA 1
ATOM 1496 C C . ILE A 1 195 ? -14.422 -2.945 4.281 1 94.62 195 ILE A C 1
ATOM 1498 O O . ILE A 1 195 ? -14.125 -1.755 4.18 1 94.62 195 ILE A O 1
ATOM 1502 N N . PHE A 1 196 ? -14.461 -3.826 3.305 1 94.5 196 PHE A N 1
ATOM 1503 C CA . PHE A 1 196 ? -14.078 -3.387 1.968 1 94.5 196 PHE A CA 1
ATOM 1504 C C . PHE A 1 196 ? -15.031 -2.318 1.454 1 94.5 196 PHE A C 1
ATOM 1506 O O . PHE A 1 196 ? -14.602 -1.321 0.87 1 94.5 196 PHE A O 1
ATOM 1513 N N . LEU A 1 197 ? -16.25 -2.482 1.702 1 90.75 197 LEU A N 1
ATOM 1514 C CA . LEU A 1 197 ? -17.266 -1.543 1.241 1 90.75 197 LEU A CA 1
ATOM 1515 C C . LEU A 1 197 ? -17.109 -0.193 1.935 1 90.75 197 LEU A C 1
ATOM 1517 O O . LEU A 1 197 ? -17.109 0.85 1.277 1 90.75 197 LEU A O 1
ATOM 1521 N N . ILE A 1 198 ? -16.922 -0.214 3.172 1 89.56 198 ILE A N 1
ATOM 1522 C CA . ILE A 1 198 ? -16.812 1.02 3.945 1 89.56 198 ILE A CA 1
ATOM 1523 C C . ILE A 1 198 ? -15.531 1.749 3.576 1 89.56 198 ILE A C 1
ATOM 1525 O O . ILE A 1 198 ? -15.531 2.967 3.383 1 89.56 198 ILE A O 1
ATOM 1529 N N . SER A 1 199 ? -14.445 0.978 3.514 1 90.62 199 SER A N 1
ATOM 1530 C CA . SER A 1 199 ? -13.148 1.58 3.219 1 90.62 199 SER A CA 1
ATOM 1531 C C . SER A 1 199 ? -13.117 2.158 1.809 1 90.62 199 SER A C 1
ATOM 1533 O O . SER A 1 199 ? -12.531 3.219 1.58 1 90.62 199 SER A O 1
ATOM 1535 N N . SER A 1 200 ? -13.727 1.453 0.885 1 88.5 200 SER A N 1
ATOM 1536 C CA . SER A 1 200 ? -13.75 1.948 -0.487 1 88.5 200 SER A CA 1
ATOM 1537 C C . SER A 1 200 ? -14.555 3.238 -0.595 1 88.5 200 SER A C 1
ATOM 1539 O O . SER A 1 200 ? -14.164 4.16 -1.319 1 88.5 200 SER A O 1
ATOM 1541 N N . LEU A 1 201 ? -15.609 3.314 0.146 1 84.69 201 LEU A N 1
ATOM 1542 C CA . LEU A 1 201 ? -16.438 4.516 0.129 1 84.69 201 LEU A CA 1
ATOM 1543 C C . LEU A 1 201 ? -15.719 5.684 0.797 1 84.69 201 LEU A C 1
ATOM 1545 O O . LEU A 1 201 ? -15.789 6.816 0.318 1 84.69 201 LEU A O 1
ATOM 1549 N N . ALA A 1 202 ? -15.055 5.348 1.834 1 81.44 202 ALA A N 1
ATOM 1550 C CA . ALA A 1 202 ? -14.359 6.398 2.574 1 81.44 202 ALA A CA 1
ATOM 1551 C C . ALA A 1 202 ? -13.164 6.918 1.792 1 81.44 202 ALA A C 1
ATOM 1553 O O . ALA A 1 202 ? -12.812 8.102 1.894 1 81.44 202 ALA A O 1
ATOM 1554 N N . GLU A 1 203 ? -12.586 6.027 1.095 1 77.81 203 GLU A N 1
ATOM 1555 C CA . GLU A 1 203 ? -11.438 6.43 0.282 1 77.81 203 GLU A CA 1
ATOM 1556 C C . GLU A 1 203 ? -11.867 7.367 -0.844 1 77.81 203 GLU A C 1
ATOM 1558 O O . GLU A 1 203 ? -11.102 8.25 -1.248 1 77.81 203 GLU A O 1
ATOM 1563 N N . CYS A 1 204 ? -13.07 7.164 -1.421 1 70.81 204 CYS A N 1
ATOM 1564 C CA . CYS A 1 204 ? -13.523 7.945 -2.564 1 70.81 204 CYS A CA 1
ATOM 1565 C C . CYS A 1 204 ? -14.102 9.281 -2.117 1 70.81 204 CYS A C 1
ATOM 1567 O O . CYS A 1 204 ? -14.312 10.18 -2.936 1 70.81 204 CYS A O 1
ATOM 1569 N N . GLU A 1 205 ? -14.625 9.328 -0.874 1 59.53 205 GLU A N 1
ATOM 1570 C CA . GLU A 1 205 ? -15.312 10.531 -0.415 1 59.53 205 GLU A CA 1
ATOM 1571 C C . GLU A 1 205 ? -14.344 11.711 -0.317 1 59.53 205 GLU A C 1
ATOM 1573 O O . GLU A 1 205 ? -14.766 12.859 -0.204 1 59.53 205 GLU A O 1
ATOM 1578 N N . ARG A 1 206 ? -13.055 11.492 -0.159 1 52.44 206 ARG A N 1
ATOM 1579 C CA . ARG A 1 206 ? -12.336 12.57 0.522 1 52.44 206 ARG A CA 1
ATOM 1580 C C . ARG A 1 206 ? -11.781 13.578 -0.478 1 52.44 206 ARG A C 1
ATOM 1582 O O . ARG A 1 206 ? -10.719 13.359 -1.07 1 52.44 206 ARG A O 1
ATOM 1589 N N . LEU A 1 207 ? -12.719 14.172 -1.162 1 49.31 207 LEU A N 1
ATOM 1590 C CA . LEU A 1 207 ? -12.039 15.273 -1.836 1 49.31 207 LEU A CA 1
ATOM 1591 C C . LEU A 1 207 ? -11.508 16.281 -0.825 1 49.31 207 LEU A C 1
ATOM 1593 O O . LEU A 1 207 ? -12.211 16.656 0.112 1 49.31 207 LEU A O 1
ATOM 1597 N N . PRO A 1 208 ? -10.148 16.156 -0.455 1 47.72 208 PRO A N 1
ATOM 1598 C CA . PRO A 1 208 ? -9.406 16.906 0.556 1 47.72 208 PRO A CA 1
ATOM 1599 C C . PRO A 1 208 ? -10.094 18.219 0.945 1 47.72 208 PRO A C 1
ATOM 1601 O O . PRO A 1 208 ? -9.984 18.656 2.092 1 47.72 208 PRO A O 1
ATOM 1604 N N . PHE A 1 209 ? -10.547 19.047 -0.028 1 43.97 209 PHE A N 1
ATOM 1605 C CA . PHE A 1 209 ? -10.812 20.469 0.153 1 43.97 209 PHE A CA 1
ATOM 1606 C C . PHE A 1 209 ? -12.25 20.703 0.605 1 43.97 209 PHE A C 1
ATOM 1608 O O . PHE A 1 209 ? -12.695 21.844 0.734 1 43.97 209 PHE A O 1
ATOM 1615 N N . ASP A 1 210 ? -12.914 19.609 0.783 1 46.06 210 ASP A N 1
ATOM 1616 C CA . ASP A 1 210 ? -14.312 19.766 1.16 1 46.06 210 ASP A CA 1
ATOM 1617 C C . ASP A 1 210 ? -14.5 19.594 2.664 1 46.06 210 ASP A C 1
ATOM 1619 O O . ASP A 1 210 ? -15.633 19.453 3.141 1 46.06 210 ASP A O 1
ATOM 1623 N N . LEU A 1 211 ? -13.578 19.156 3.383 1 41.97 211 LEU A N 1
ATOM 1624 C CA . LEU A 1 211 ? -13.938 18.922 4.777 1 41.97 211 LEU A CA 1
ATOM 1625 C C . LEU A 1 211 ? -14.414 20.219 5.441 1 41.97 211 LEU A C 1
ATOM 1627 O O . LEU A 1 211 ? -13.727 21.234 5.387 1 41.97 211 LEU A O 1
ATOM 1631 N N . PRO A 1 212 ? -15.602 20.344 5.758 1 39.5 212 PRO A N 1
ATOM 1632 C CA . PRO A 1 212 ? -16.234 21.5 6.395 1 39.5 212 PRO A CA 1
ATOM 1633 C C . PRO A 1 212 ? -15.391 22.094 7.523 1 39.5 212 PRO A C 1
ATOM 1635 O O . PRO A 1 212 ? -15.531 23.281 7.855 1 39.5 212 PRO A O 1
ATOM 1638 N N . GLU A 1 213 ? -14.891 21.266 8.383 1 41 213 GLU A N 1
ATOM 1639 C CA . GLU A 1 213 ? -14.344 21.922 9.57 1 41 213 GLU A CA 1
ATOM 1640 C C . GLU A 1 213 ? -13.32 22.984 9.195 1 41 213 GLU A C 1
ATOM 1642 O O . GLU A 1 213 ? -13.062 23.906 9.977 1 41 213 GLU A O 1
ATOM 1647 N N . ALA A 1 214 ? -12.445 22.672 8.172 1 40.53 214 ALA A N 1
ATOM 1648 C CA . ALA A 1 214 ? -11.523 23.781 7.891 1 40.53 214 ALA A CA 1
ATOM 1649 C C . ALA A 1 214 ? -12.25 24.938 7.23 1 40.53 214 ALA A C 1
ATOM 1651 O O . ALA A 1 214 ? -11.609 25.891 6.758 1 40.53 214 ALA A O 1
ATOM 1652 N N . GLU A 1 215 ? -13.438 24.938 6.871 1 37.41 215 GLU A N 1
ATOM 1653 C CA . GLU A 1 215 ? -14.039 26.109 6.227 1 37.41 215 GLU A CA 1
ATOM 1654 C C . GLU A 1 215 ? -13.695 27.391 6.984 1 37.41 215 GLU A C 1
ATOM 1656 O O . GLU A 1 215 ? -13.422 28.422 6.371 1 37.41 215 GLU A O 1
ATOM 1661 N N . GLU A 1 216 ? -14.258 27.516 8.227 1 35.44 216 GLU A N 1
ATOM 1662 C CA . GLU A 1 216 ? -14.164 28.875 8.734 1 35.44 216 GLU A CA 1
ATOM 1663 C C . GLU A 1 216 ? -12.727 29.375 8.719 1 35.44 216 GLU A C 1
ATOM 1665 O O . GLU A 1 216 ? -12.469 30.547 8.383 1 35.44 216 GLU A O 1
ATOM 1670 N N . GLU A 1 217 ? -11.734 28.797 9.383 1 36.31 217 GLU A N 1
ATOM 1671 C CA . GLU A 1 217 ? -10.391 29.375 9.453 1 36.31 217 GLU A CA 1
ATOM 1672 C C . GLU A 1 217 ? -9.578 29.047 8.203 1 36.31 217 GLU A C 1
ATOM 1674 O O . GLU A 1 217 ? -8.836 29.891 7.703 1 36.31 217 GLU A O 1
ATOM 1679 N N . LEU A 1 218 ? -9.406 27.766 7.734 1 38.06 218 LEU A N 1
ATOM 1680 C CA . LEU A 1 218 ? -8.531 27.344 6.641 1 38.06 218 LEU A CA 1
ATOM 1681 C C . LEU A 1 218 ? -9.242 27.484 5.301 1 38.06 218 LEU A C 1
ATOM 1683 O O . LEU A 1 218 ? -8.633 27.266 4.246 1 38.06 218 LEU A O 1
ATOM 1687 N N . VAL A 1 219 ? -10.547 27.484 5.07 1 38.38 219 VAL A N 1
ATOM 1688 C CA . VAL A 1 219 ? -11.406 27.641 3.906 1 38.38 219 VAL A CA 1
ATOM 1689 C C . VAL A 1 219 ? -10.93 28.828 3.072 1 38.38 219 VAL A C 1
ATOM 1691 O O . VAL A 1 219 ? -10.914 28.766 1.841 1 38.38 219 VAL A O 1
ATOM 1694 N N . ALA A 1 220 ? -10.945 29.969 3.791 1 37.53 220 ALA A N 1
ATOM 1695 C CA . ALA A 1 220 ? -10.711 31.188 3.023 1 37.53 220 ALA A CA 1
ATOM 1696 C C . ALA A 1 220 ? -9.477 31.062 2.145 1 37.53 220 ALA A C 1
ATOM 1698 O O . ALA A 1 220 ? -9.43 31.594 1.035 1 37.53 220 ALA A O 1
ATOM 1699 N N . GLY A 1 221 ? -8.414 30.453 2.668 1 35 221 GLY A N 1
ATOM 1700 C CA . GLY A 1 221 ? -7.188 30.438 1.89 1 35 221 GLY A CA 1
ATOM 1701 C C . GLY A 1 221 ? -7.215 29.438 0.75 1 35 221 GLY A C 1
ATOM 1702 O O . GLY A 1 221 ? -6.492 29.594 -0.236 1 35 221 GLY A O 1
ATOM 1703 N N . TYR A 1 222 ? -7.699 28.156 0.946 1 38.41 222 TYR A N 1
ATOM 1704 C CA . TYR A 1 222 ? -7.609 27.062 -0.024 1 38.41 222 TYR A CA 1
ATOM 1705 C C . TYR A 1 222 ? -8.461 27.359 -1.253 1 38.41 222 TYR A C 1
ATOM 1707 O O . TYR A 1 222 ? -8.055 27.062 -2.381 1 38.41 222 TYR A O 1
ATOM 1715 N N . GLN A 1 223 ? -9.844 27.562 -1.029 1 41.88 223 GLN A N 1
ATOM 1716 C CA . GLN A 1 223 ? -10.711 27.859 -2.166 1 41.88 223 GLN A CA 1
ATOM 1717 C C . GLN A 1 223 ? -10.148 28.984 -3.018 1 41.88 223 GLN A C 1
ATOM 1719 O O . GLN A 1 223 ? -10.344 29.016 -4.234 1 41.88 223 GLN A O 1
ATOM 1724 N N . THR A 1 224 ? -9.68 29.812 -2.322 1 41.25 224 THR A N 1
ATOM 1725 C CA . THR A 1 224 ? -9.297 30.984 -3.1 1 41.25 224 THR A CA 1
ATOM 1726 C C . THR A 1 224 ? -8.203 30.641 -4.102 1 41.25 224 THR A C 1
ATOM 1728 O O . THR A 1 224 ? -8.227 31.094 -5.242 1 41.25 224 THR A O 1
ATOM 1731 N N . GLU A 1 225 ? -7.18 29.891 -3.586 1 46.06 225 GLU A N 1
ATOM 1732 C CA . GLU A 1 225 ? -6.082 29.703 -4.531 1 46.06 225 GLU A CA 1
ATOM 1733 C C . GLU A 1 225 ? -6.336 28.516 -5.449 1 46.06 225 GLU A C 1
ATOM 1735 O O . GLU A 1 225 ? -5.707 28.391 -6.504 1 46.06 225 GLU A O 1
ATOM 1740 N N . TYR A 1 226 ? -7.117 27.5 -4.91 1 46.09 226 TYR A N 1
ATOM 1741 C CA . TYR A 1 226 ? -7.367 26.344 -5.754 1 46.09 226 TYR A CA 1
ATOM 1742 C C . TYR A 1 226 ? -8.562 26.578 -6.668 1 46.09 226 TYR A C 1
ATOM 1744 O O . TYR A 1 226 ? -9.148 25.625 -7.195 1 46.09 226 TYR A O 1
ATOM 1752 N N . SER A 1 227 ? -9.188 27.625 -6.617 1 45.22 227 SER A N 1
ATOM 1753 C CA . SER A 1 227 ? -10.375 27.953 -7.41 1 45.22 227 SER A CA 1
ATOM 1754 C C . SER A 1 227 ? -10.211 27.484 -8.852 1 45.22 227 SER A C 1
ATOM 1756 O O . SER A 1 227 ? -11.195 27.375 -9.586 1 45.22 227 SER A O 1
ATOM 1758 N N . GLY A 1 228 ? -9.023 27.25 -9.344 1 44.47 228 GLY A N 1
ATOM 1759 C CA . GLY A 1 228 ? -8.977 27.047 -10.781 1 44.47 228 GLY A CA 1
ATOM 1760 C C . GLY A 1 228 ? -9.125 25.594 -11.188 1 44.47 228 GLY A C 1
ATOM 1761 O O . GLY A 1 228 ? -9.625 24.766 -10.406 1 44.47 228 GLY A O 1
ATOM 1762 N N . ILE A 1 229 ? -8.641 25.172 -12.461 1 49.12 229 ILE A N 1
ATOM 1763 C CA . ILE A 1 229 ? -8.641 24.016 -13.352 1 49.12 229 ILE A CA 1
ATOM 1764 C C . ILE A 1 229 ? -8.133 22.797 -12.602 1 49.12 229 ILE A C 1
ATOM 1766 O O . ILE A 1 229 ? -8.68 21.703 -12.758 1 49.12 229 ILE A O 1
ATOM 1770 N N . LYS A 1 230 ? -7.172 22.922 -11.719 1 54.66 230 LYS A N 1
ATOM 1771 C CA . LYS A 1 230 ? -6.457 21.797 -11.125 1 54.66 230 LYS A CA 1
ATOM 1772 C C . LYS A 1 230 ? -7.297 21.109 -10.039 1 54.66 230 LYS A C 1
ATOM 1774 O O . LYS A 1 230 ? -7.195 19.906 -9.836 1 54.66 230 LYS A O 1
ATOM 1779 N N . PHE A 1 231 ? -8.461 21.766 -9.711 1 59.34 231 PHE A N 1
ATOM 1780 C CA . PHE A 1 231 ? -9.445 21.156 -8.82 1 59.34 231 PHE A CA 1
ATOM 1781 C C . PHE A 1 231 ? -10.414 20.281 -9.602 1 59.34 231 PHE A C 1
ATOM 1783 O O . PHE A 1 231 ? -10.883 19.266 -9.094 1 59.34 231 PHE A O 1
ATOM 1790 N N . GLY A 1 232 ? -10.531 20.688 -10.836 1 61.91 232 GLY A N 1
ATOM 1791 C CA . GLY A 1 232 ? -11.414 19.891 -11.672 1 61.91 232 GLY A CA 1
ATOM 1792 C C . GLY A 1 232 ? -10.891 18.484 -11.914 1 61.91 232 GLY A C 1
ATOM 1793 O O . GLY A 1 232 ? -11.656 17.516 -11.906 1 61.91 232 GLY A O 1
ATOM 1794 N N . LEU A 1 233 ? -9.586 18.391 -11.984 1 70.44 233 LEU A N 1
ATOM 1795 C CA . LEU A 1 233 ? -9.016 17.078 -12.25 1 70.44 233 LEU A CA 1
ATOM 1796 C C . LEU A 1 233 ? -9.18 16.156 -11.039 1 70.44 233 LEU A C 1
ATOM 1798 O O . LEU A 1 233 ? -9.375 14.953 -11.195 1 70.44 233 LEU A O 1
ATOM 1802 N N . PHE A 1 234 ? -9.18 16.812 -9.953 1 71.25 234 PHE A N 1
ATOM 1803 C CA . PHE A 1 234 ? -9.375 15.977 -8.773 1 71.25 234 PHE A CA 1
ATOM 1804 C C . PHE A 1 234 ? -10.82 15.5 -8.68 1 71.25 234 PHE A C 1
ATOM 1806 O O . PHE A 1 234 ? -11.086 14.398 -8.195 1 71.25 234 PHE A O 1
ATOM 1813 N N . TYR A 1 235 ? -11.672 16.328 -9.227 1 69.56 235 TYR A N 1
ATOM 1814 C CA . TYR A 1 235 ? -13.062 15.891 -9.242 1 69.56 235 TYR A CA 1
ATOM 1815 C C . TYR A 1 235 ? -13.266 14.727 -10.203 1 69.56 235 TYR A C 1
ATOM 1817 O O . TYR A 1 235 ? -13.953 13.758 -9.883 1 69.56 235 TYR A O 1
ATOM 1825 N N . VAL A 1 236 ? -12.68 14.836 -11.289 1 74.56 236 VAL A N 1
ATOM 1826 C CA . VAL A 1 236 ? -12.75 13.75 -12.258 1 74.56 236 VAL A CA 1
ATOM 1827 C C . VAL A 1 236 ? -12.109 12.492 -11.68 1 74.56 236 VAL A C 1
ATOM 1829 O O . VAL A 1 236 ? -12.648 11.391 -11.82 1 74.56 236 VAL A O 1
ATOM 1832 N N . ALA A 1 237 ? -11 12.68 -11.047 1 77.75 237 ALA A N 1
ATOM 1833 C CA . ALA A 1 237 ? -10.312 11.547 -10.445 1 77.75 237 ALA A CA 1
ATOM 1834 C C . ALA A 1 237 ? -11.18 10.867 -9.383 1 77.75 237 ALA A C 1
ATOM 1836 O O . ALA A 1 237 ? -11.141 9.648 -9.234 1 77.75 237 ALA A O 1
ATOM 1837 N N . SER A 1 238 ? -11.914 11.68 -8.75 1 78.06 238 SER A N 1
ATOM 1838 C CA . SER A 1 238 ? -12.773 11.117 -7.707 1 78.06 238 SER A CA 1
ATOM 1839 C C . SER A 1 238 ? -13.859 10.227 -8.305 1 78.06 238 SER A C 1
ATOM 1841 O O . SER A 1 238 ? -14.156 9.164 -7.758 1 78.06 238 SER A O 1
ATOM 1843 N N . TYR A 1 239 ? -14.43 10.648 -9.43 1 81.19 239 TYR A N 1
ATOM 1844 C CA . TYR A 1 239 ? -15.461 9.844 -10.07 1 81.19 239 TYR A CA 1
ATOM 1845 C C . TYR A 1 239 ? -14.867 8.586 -10.688 1 81.19 239 TYR A C 1
ATOM 1847 O O . TYR A 1 239 ? -15.477 7.516 -10.656 1 81.19 239 TYR A O 1
ATOM 1855 N N . LEU A 1 240 ? -13.75 8.766 -11.227 1 85.38 240 LEU A N 1
ATOM 1856 C CA . LEU A 1 240 ? -13.062 7.605 -11.789 1 85.38 240 LEU A CA 1
ATOM 1857 C C . LEU A 1 240 ? -12.742 6.582 -10.703 1 85.38 240 LEU A C 1
ATOM 1859 O O . LEU A 1 240 ? -12.898 5.379 -10.914 1 85.38 240 LEU A O 1
ATOM 1863 N N . ASN A 1 241 ? -12.328 7.121 -9.617 1 86.75 241 ASN A N 1
ATOM 1864 C CA . ASN A 1 241 ? -11.992 6.234 -8.508 1 86.75 241 ASN A CA 1
ATOM 1865 C C . ASN A 1 241 ? -13.234 5.523 -7.965 1 86.75 241 ASN A C 1
ATOM 1867 O O . ASN A 1 241 ? -13.156 4.367 -7.543 1 86.75 241 ASN A O 1
ATOM 1871 N N . LEU A 1 242 ? -14.25 6.238 -7.949 1 86.81 242 LEU A N 1
ATOM 1872 C CA . LEU A 1 242 ? -15.492 5.621 -7.492 1 86.81 242 LEU A CA 1
ATOM 1873 C C . LEU A 1 242 ? -15.906 4.477 -8.414 1 86.81 242 LEU A C 1
ATOM 1875 O O . LEU A 1 242 ? -16.328 3.418 -7.941 1 86.81 242 LEU A O 1
ATOM 1879 N N . LEU A 1 243 ? -15.781 4.684 -9.617 1 90.38 243 LEU A N 1
ATOM 1880 C CA . LEU A 1 243 ? -16.141 3.656 -10.586 1 90.38 243 LEU A CA 1
ATOM 1881 C C . LEU A 1 243 ? -15.211 2.449 -10.469 1 90.38 243 LEU A C 1
ATOM 1883 O O . LEU A 1 243 ? -15.672 1.307 -10.461 1 90.38 243 LEU A O 1
ATOM 1887 N N . VAL A 1 244 ? -13.992 2.73 -10.375 1 91.62 244 VAL A N 1
ATOM 1888 C CA . VAL A 1 244 ? -13.039 1.631 -10.297 1 91.62 244 VAL A CA 1
ATOM 1889 C C . VAL A 1 244 ? -13.258 0.847 -9 1 91.62 244 VAL A C 1
ATOM 1891 O O . VAL A 1 244 ? -13.195 -0.384 -9 1 91.62 244 VAL A O 1
ATOM 1894 N N . SER A 1 245 ? -13.445 1.486 -7.965 1 90.69 245 SER A N 1
ATOM 1895 C CA . SER A 1 245 ? -13.688 0.811 -6.691 1 90.69 245 SER A CA 1
ATOM 1896 C C . SER A 1 245 ? -14.93 -0.068 -6.758 1 90.69 245 SER A C 1
ATOM 1898 O O . SER A 1 245 ? -14.945 -1.173 -6.215 1 90.69 245 SER A O 1
ATOM 1900 N N . SER A 1 246 ? -15.914 0.382 -7.414 1 92.5 246 SER A N 1
ATOM 1901 C CA . SER A 1 246 ? -17.141 -0.402 -7.559 1 92.5 246 SER A CA 1
ATOM 1902 C C . SER A 1 246 ? -16.906 -1.63 -8.438 1 92.5 246 SER A C 1
ATOM 1904 O O . SER A 1 246 ? -17.469 -2.695 -8.18 1 92.5 246 SER A O 1
ATOM 1906 N N . LEU A 1 247 ? -16.172 -1.434 -9.414 1 93.12 247 LEU A N 1
ATOM 1907 C CA . LEU A 1 247 ? -15.844 -2.566 -10.273 1 93.12 247 LEU A CA 1
ATOM 1908 C C . LEU A 1 247 ? -15.07 -3.631 -9.5 1 93.12 247 LEU A C 1
ATOM 1910 O O . LEU A 1 247 ? -15.305 -4.828 -9.688 1 93.12 247 LEU A O 1
ATOM 1914 N N . PHE A 1 248 ? -14.25 -3.191 -8.633 1 93.12 248 PHE A N 1
ATOM 1915 C CA . PHE A 1 248 ? -13.453 -4.16 -7.895 1 93.12 248 PHE A CA 1
ATOM 1916 C C . PHE A 1 248 ? -14.289 -4.848 -6.824 1 93.12 248 PHE A C 1
ATOM 1918 O O . PHE A 1 248 ? -14.055 -6.012 -6.492 1 93.12 248 PHE A O 1
ATOM 1925 N N . VAL A 1 249 ? -15.242 -4.16 -6.34 1 92.94 249 VAL A N 1
ATOM 1926 C CA . VAL A 1 249 ? -16.156 -4.832 -5.43 1 92.94 249 VAL A CA 1
ATOM 1927 C C . VAL A 1 249 ? -16.859 -5.973 -6.156 1 92.94 249 VAL A C 1
ATOM 1929 O O . VAL A 1 249 ? -17.031 -7.066 -5.605 1 92.94 249 VAL A O 1
ATOM 1932 N N . THR A 1 250 ? -17.219 -5.734 -7.355 1 92.81 250 THR A N 1
ATOM 1933 C CA . THR A 1 250 ? -17.922 -6.723 -8.156 1 92.81 250 THR A CA 1
ATOM 1934 C C . THR A 1 250 ? -17.016 -7.895 -8.5 1 92.81 250 THR A C 1
ATOM 1936 O O . THR A 1 250 ? -17.422 -9.055 -8.414 1 92.81 250 THR A O 1
ATOM 1939 N N . VAL A 1 251 ? -15.805 -7.617 -8.805 1 92.44 251 VAL A N 1
ATOM 1940 C CA . VAL A 1 251 ? -14.867 -8.641 -9.258 1 92.44 251 VAL A CA 1
ATOM 1941 C C . VAL A 1 251 ? -14.391 -9.461 -8.062 1 92.44 251 VAL A C 1
ATOM 1943 O O . VAL A 1 251 ? -14.266 -10.688 -8.148 1 92.44 251 VAL A O 1
ATOM 1946 N N . LEU A 1 252 ? -14.227 -8.852 -6.938 1 93.69 252 LEU A N 1
ATOM 1947 C CA . LEU A 1 252 ? -13.602 -9.531 -5.812 1 93.69 252 LEU A CA 1
ATOM 1948 C C . LEU A 1 252 ? -14.648 -10.242 -4.957 1 93.69 252 LEU A C 1
ATOM 1950 O O . LEU A 1 252 ? -14.383 -11.305 -4.391 1 93.69 252 LEU A O 1
ATOM 1954 N N . TYR A 1 253 ? -15.828 -9.656 -4.887 1 94.12 253 TYR A N 1
ATOM 1955 C CA . TYR A 1 253 ? -16.75 -10.203 -3.895 1 94.12 253 TYR A CA 1
ATOM 1956 C C . TYR A 1 253 ? -18.016 -10.727 -4.559 1 94.12 253 TYR A C 1
ATOM 1958 O O . TYR A 1 253 ? -18.688 -11.609 -4.016 1 94.12 253 TYR A O 1
ATOM 1966 N N . LEU A 1 254 ? -18.422 -10.242 -5.707 1 91 254 LEU A N 1
ATOM 1967 C CA . LEU A 1 254 ? -19.703 -10.617 -6.285 1 91 254 LEU A CA 1
ATOM 1968 C C . LEU A 1 254 ? -19.516 -11.508 -7.508 1 91 254 LEU A C 1
ATOM 1970 O O . LEU A 1 254 ? -20.375 -11.555 -8.383 1 91 254 LEU A O 1
ATOM 1974 N N . GLY A 1 255 ? -18.391 -12.102 -7.715 1 86.44 255 GLY A N 1
ATOM 1975 C CA . GLY A 1 255 ? -18.172 -13.133 -8.719 1 86.44 255 GLY A CA 1
ATOM 1976 C C . GLY A 1 255 ? -17.938 -12.57 -10.109 1 86.44 255 GLY A C 1
ATOM 1977 O O . GLY A 1 255 ? -17.828 -13.328 -11.078 1 86.44 255 GLY A O 1
ATOM 1978 N N . GLY A 1 256 ? -17.859 -11.297 -10.312 1 85.06 256 GLY A N 1
ATOM 1979 C CA . GLY A 1 256 ? -17.531 -10.688 -11.594 1 85.06 256 GLY A CA 1
ATOM 1980 C C . GLY A 1 256 ? -18.594 -10.93 -12.648 1 85.06 256 GLY A C 1
ATOM 1981 O O . GLY A 1 256 ? -19.766 -10.57 -12.461 1 85.06 256 GLY A O 1
ATOM 1982 N N . TRP A 1 257 ? -18.188 -11.75 -13.719 1 79.75 257 TRP A N 1
ATOM 1983 C CA . TRP A 1 257 ? -19.094 -11.977 -14.844 1 79.75 257 TRP A CA 1
ATOM 1984 C C . TRP A 1 257 ? -20 -13.172 -14.586 1 79.75 257 TRP A C 1
ATOM 1986 O O . TRP A 1 257 ? -20.922 -13.43 -15.352 1 79.75 257 TRP A O 1
ATOM 1996 N N . ASN A 1 258 ? -19.703 -13.953 -13.57 1 77.5 258 ASN A N 1
ATOM 1997 C CA . ASN A 1 258 ? -20.469 -15.164 -13.328 1 77.5 258 ASN A CA 1
ATOM 1998 C C . ASN A 1 258 ? -21.906 -14.852 -12.883 1 77.5 258 ASN A C 1
ATOM 2000 O O . ASN A 1 258 ? -22.109 -14.023 -11.992 1 77.5 258 ASN A O 1
ATOM 2004 N N . ILE A 1 259 ? -22.797 -15.094 -13.977 1 67.12 259 ILE A N 1
ATOM 2005 C CA . ILE A 1 259 ? -24.219 -14.922 -13.695 1 67.12 259 ILE A CA 1
ATOM 2006 C C . ILE A 1 259 ? -24.734 -16.141 -12.938 1 67.12 259 ILE A C 1
ATOM 2008 O O . ILE A 1 259 ? -24.125 -17.203 -12.961 1 67.12 259 ILE A O 1
ATOM 2012 N N . PHE A 1 260 ? -25.688 -15.953 -11.969 1 57.91 260 PHE A N 1
ATOM 2013 C CA . PHE A 1 260 ? -26.406 -17.047 -11.328 1 57.91 260 PHE A CA 1
ATOM 2014 C C . PHE A 1 260 ? -26.688 -18.156 -12.328 1 57.91 260 PHE A C 1
ATOM 2016 O O . PHE A 1 260 ? -26.672 -19.344 -11.969 1 57.91 260 PHE A O 1
ATOM 2023 N N . ILE A 1 261 ? -26.953 -17.781 -13.656 1 53.5 261 ILE A N 1
ATOM 2024 C CA . ILE A 1 261 ? -27.328 -18.781 -14.641 1 53.5 261 ILE A CA 1
ATOM 2025 C C . ILE A 1 261 ? -26.188 -18.984 -15.633 1 53.5 261 ILE A C 1
ATOM 2027 O O . ILE A 1 261 ? -25.672 -18.031 -16.203 1 53.5 261 ILE A O 1
ATOM 2031 N N . PRO A 1 262 ? -25.516 -20.109 -15.586 1 53.12 262 PRO A N 1
ATOM 2032 C CA . PRO A 1 262 ? -24.422 -20.484 -16.484 1 53.12 262 PRO A CA 1
ATOM 2033 C C . PRO A 1 262 ? -24.656 -20.016 -17.922 1 53.12 262 PRO A C 1
ATOM 2035 O O . PRO A 1 262 ? -24.562 -20.812 -18.859 1 53.12 262 PRO A O 1
ATOM 2038 N N . VAL A 1 263 ? -25.406 -18.953 -18.188 1 53.5 263 VAL A N 1
ATOM 2039 C CA . VAL A 1 263 ? -25.625 -18.625 -19.594 1 53.5 263 VAL A CA 1
ATOM 2040 C C . VAL A 1 263 ? -24.391 -17.922 -20.156 1 53.5 263 VAL A C 1
ATOM 2042 O O . VAL A 1 263 ? -23.922 -16.922 -19.578 1 53.5 263 VAL A O 1
ATOM 2045 N N . PHE A 1 264 ? -23.578 -18.562 -20.984 1 57.66 264 PHE A N 1
ATOM 2046 C CA . PHE A 1 264 ? -22.297 -18.453 -21.656 1 57.66 264 PHE A CA 1
ATOM 2047 C C . PHE A 1 264 ? -22.344 -17.422 -22.781 1 57.66 264 PHE A C 1
ATOM 2049 O O . PHE A 1 264 ? -23.234 -17.469 -23.625 1 57.66 264 PHE A O 1
ATOM 2056 N N . GLY A 1 265 ? -22.344 -16.016 -22.672 1 67.56 265 GLY A N 1
ATOM 2057 C CA . GLY A 1 265 ? -21.969 -15.047 -23.688 1 67.56 265 GLY A CA 1
ATOM 2058 C C . GLY A 1 265 ? -21.219 -13.852 -23.125 1 67.56 265 GLY A C 1
ATOM 2059 O O . GLY A 1 265 ? -21.359 -13.523 -21.953 1 67.56 265 GLY A O 1
ATOM 2060 N N . ILE A 1 266 ? -20.188 -13.453 -23.828 1 77.12 266 ILE A N 1
ATOM 2061 C CA . ILE A 1 266 ? -19.344 -12.312 -23.516 1 77.12 266 ILE A CA 1
ATOM 2062 C C . ILE A 1 266 ? -20.203 -11.094 -23.219 1 77.12 266 ILE A C 1
ATOM 2064 O O . ILE A 1 266 ? -19.938 -10.344 -22.281 1 77.12 266 ILE A O 1
ATOM 2068 N N . THR A 1 267 ? -21.312 -11.062 -23.938 1 81.06 267 THR A N 1
ATOM 2069 C CA . THR A 1 267 ? -22.156 -9.883 -23.781 1 81.06 267 THR A CA 1
ATOM 2070 C C . THR A 1 267 ? -22.938 -9.945 -22.484 1 81.06 267 THR A C 1
ATOM 2072 O O . THR A 1 267 ? -23.094 -8.93 -21.797 1 81.06 267 THR A O 1
ATOM 2075 N N . ILE A 1 268 ? -23.359 -11.109 -22.172 1 82.5 268 ILE A N 1
ATOM 2076 C CA . ILE A 1 268 ? -24.141 -11.258 -20.953 1 82.5 268 ILE A CA 1
ATOM 2077 C C . ILE A 1 268 ? -23.219 -11.102 -19.734 1 82.5 268 ILE A C 1
ATOM 2079 O O . ILE A 1 268 ? -23.641 -10.594 -18.688 1 82.5 268 ILE A O 1
ATOM 2083 N N . GLY A 1 269 ? -22.031 -11.531 -19.953 1 83.19 269 GLY A N 1
ATOM 2084 C CA . GLY A 1 269 ? -21.062 -11.375 -18.875 1 83.19 269 GLY A CA 1
ATOM 2085 C C . GLY A 1 269 ? -20.75 -9.922 -18.562 1 83.19 269 GLY A C 1
ATOM 2086 O O . GLY A 1 269 ? -20.703 -9.523 -17.406 1 83.19 269 GLY A O 1
ATOM 2087 N N . ILE A 1 270 ? -20.609 -9.188 -19.609 1 86.06 270 ILE A N 1
ATOM 2088 C CA . ILE A 1 270 ? -20.312 -7.766 -19.453 1 86.06 270 ILE A CA 1
ATOM 2089 C C . ILE A 1 270 ? -21.516 -7.062 -18.812 1 86.06 270 ILE A C 1
ATOM 2091 O O . ILE A 1 270 ? -21.344 -6.227 -17.922 1 86.06 270 ILE A O 1
ATOM 2095 N N . PHE A 1 271 ? -22.641 -7.512 -19.25 1 87.31 271 PHE A N 1
ATOM 2096 C CA . PHE A 1 271 ? -23.859 -6.902 -18.719 1 87.31 271 PHE A CA 1
ATOM 2097 C C . PHE A 1 271 ? -24.031 -7.223 -17.234 1 87.31 271 PHE A C 1
ATOM 2099 O O . PHE A 1 271 ? -24.391 -6.352 -16.453 1 87.31 271 PHE A O 1
ATOM 2106 N N . SER A 1 272 ? -23.781 -8.398 -16.891 1 88 272 SER A N 1
ATOM 2107 C CA . SER A 1 272 ? -23.906 -8.797 -15.492 1 88 272 SER A CA 1
ATOM 2108 C C . SER A 1 272 ? -22.922 -8.039 -14.617 1 88 272 SER A C 1
ATOM 2110 O O . SER A 1 272 ? -23.266 -7.594 -13.523 1 88 272 SER A O 1
ATOM 2112 N N . THR A 1 273 ? -21.734 -7.883 -15.102 1 89.75 273 THR A N 1
ATOM 2113 C CA . THR A 1 273 ? -20.719 -7.156 -14.344 1 89.75 273 THR A CA 1
ATOM 2114 C C . THR A 1 273 ? -21.109 -5.691 -14.188 1 89.75 273 THR A C 1
ATOM 2116 O O . THR A 1 273 ? -20.953 -5.117 -13.102 1 89.75 273 THR A O 1
ATOM 2119 N N . LEU A 1 274 ? -21.641 -5.109 -15.203 1 90 274 LEU A N 1
ATOM 2120 C CA . LEU A 1 274 ? -22.016 -3.699 -15.164 1 90 274 LEU A CA 1
ATOM 2121 C C . LEU A 1 274 ? -23.203 -3.477 -14.25 1 90 274 LEU A C 1
ATOM 2123 O O . LEU A 1 274 ? -23.266 -2.488 -13.516 1 90 274 LEU A O 1
ATOM 2127 N N . VAL A 1 275 ? -24.109 -4.387 -14.289 1 90.12 275 VAL A N 1
ATOM 2128 C CA . VAL A 1 275 ? -25.297 -4.246 -13.453 1 90.12 275 VAL A CA 1
ATOM 2129 C C . VAL A 1 275 ? -24.906 -4.309 -11.984 1 90.12 275 VAL A C 1
ATOM 2131 O O . VAL A 1 275 ? -25.359 -3.498 -11.172 1 90.12 275 VAL A O 1
ATOM 2134 N N . LYS A 1 276 ? -24.172 -5.234 -11.703 1 91.56 276 LYS A N 1
ATOM 2135 C CA . LYS A 1 276 ? -23.719 -5.363 -10.32 1 91.56 276 LYS A CA 1
ATOM 2136 C C . LYS A 1 276 ? -22.906 -4.137 -9.891 1 91.56 276 LYS A C 1
ATOM 2138 O O . LYS A 1 276 ? -23.031 -3.678 -8.75 1 91.56 276 LYS A O 1
ATOM 2143 N N . THR A 1 277 ? -22.062 -3.656 -10.734 1 93 277 THR A N 1
ATOM 2144 C CA . THR A 1 277 ? -21.25 -2.486 -10.445 1 93 277 THR A CA 1
ATOM 2145 C C . THR A 1 277 ? -22.125 -1.261 -10.195 1 93 277 THR A C 1
ATOM 2147 O O . THR A 1 277 ? -21.906 -0.515 -9.242 1 93 277 THR A O 1
ATOM 2150 N N . TYR A 1 278 ? -23.109 -1.093 -11.016 1 91.62 278 TYR A N 1
ATOM 2151 C CA . TYR A 1 278 ? -23.953 0.09 -10.891 1 91.62 278 TYR A CA 1
ATOM 2152 C C . TYR A 1 278 ? -24.891 -0.031 -9.695 1 91.62 278 TYR A C 1
ATOM 2154 O O . TYR A 1 278 ? -25.328 0.978 -9.141 1 91.62 278 TYR A O 1
ATOM 2162 N N . LEU A 1 279 ? -25.156 -1.201 -9.305 1 89.94 279 LEU A N 1
ATOM 2163 C CA . LEU A 1 279 ? -25.906 -1.374 -8.07 1 89.94 279 LEU A CA 1
ATOM 2164 C C . LEU A 1 279 ? -25.109 -0.866 -6.875 1 89.94 279 LEU A C 1
ATOM 2166 O O . LEU A 1 279 ? -25.656 -0.15 -6.023 1 89.94 279 LEU A O 1
ATOM 2170 N N . PHE A 1 280 ? -23.891 -1.221 -6.883 1 88.62 280 PHE A N 1
ATOM 2171 C CA . PHE A 1 280 ? -23.031 -0.748 -5.805 1 88.62 280 PHE A CA 1
ATOM 2172 C C . PHE A 1 280 ? -22.844 0.763 -5.883 1 88.62 280 PHE A C 1
ATOM 2174 O O . PHE A 1 280 ? -22.766 1.439 -4.855 1 88.62 280 PHE A O 1
ATOM 2181 N N . LEU A 1 281 ? -22.719 1.229 -7.051 1 89.88 281 LEU A N 1
ATOM 2182 C CA . LEU A 1 281 ? -22.578 2.67 -7.219 1 89.88 281 LEU A CA 1
ATOM 2183 C C . LEU A 1 281 ? -23.797 3.402 -6.691 1 89.88 281 LEU A C 1
ATOM 2185 O O . LEU A 1 281 ? -23.688 4.457 -6.066 1 89.88 281 LEU A O 1
ATOM 2189 N N . PHE A 1 282 ? -24.906 2.789 -6.922 1 89.31 282 PHE A N 1
ATOM 2190 C CA . PHE A 1 282 ? -26.156 3.379 -6.441 1 89.31 282 PHE A CA 1
ATOM 2191 C C . PHE A 1 282 ? -26.172 3.438 -4.918 1 89.31 282 PHE A C 1
ATOM 2193 O O . PHE A 1 282 ? -26.547 4.457 -4.336 1 89.31 282 PHE A O 1
ATOM 2200 N N . ILE A 1 283 ? -25.719 2.447 -4.359 1 87.56 283 ILE A N 1
ATOM 2201 C CA . ILE A 1 283 ? -25.688 2.391 -2.9 1 87.56 283 ILE A CA 1
ATOM 2202 C C . ILE A 1 283 ? -24.672 3.387 -2.359 1 87.56 283 ILE A C 1
ATOM 2204 O O . ILE A 1 283 ? -24.922 4.062 -1.356 1 87.56 283 ILE A O 1
ATOM 2208 N N . SER A 1 284 ? -23.578 3.467 -3.006 1 86.81 284 SER A N 1
ATOM 2209 C CA . SER A 1 284 ? -22.531 4.363 -2.561 1 86.81 284 SER A CA 1
ATOM 2210 C C . SER A 1 284 ? -22.953 5.824 -2.664 1 86.81 284 SER A C 1
ATOM 2212 O O . SER A 1 284 ? -22.734 6.609 -1.74 1 86.81 284 SER A O 1
ATOM 2214 N N . ILE A 1 285 ? -23.578 6.137 -3.709 1 84.38 285 ILE A N 1
ATOM 2215 C CA . ILE A 1 285 ? -24 7.516 -3.916 1 84.38 285 ILE A CA 1
ATOM 2216 C C . ILE A 1 285 ? -25.156 7.852 -2.969 1 84.38 285 ILE A C 1
ATOM 2218 O O . ILE A 1 285 ? -25.203 8.953 -2.41 1 84.38 285 ILE A O 1
ATOM 2222 N N . THR A 1 286 ? -26.062 6.93 -2.793 1 84.88 286 THR A N 1
ATOM 2223 C CA . THR A 1 286 ? -27.188 7.16 -1.885 1 84.88 286 THR A CA 1
ATOM 2224 C C . THR A 1 286 ? -26.688 7.34 -0.453 1 84.88 286 THR A C 1
ATOM 2226 O O . THR A 1 286 ? -27.219 8.172 0.289 1 84.88 286 THR A O 1
ATOM 2229 N N . THR A 1 287 ? -25.703 6.617 -0.11 1 82.69 287 THR A N 1
ATOM 2230 C CA . THR A 1 287 ? -25.141 6.742 1.232 1 82.69 287 THR A CA 1
ATOM 2231 C C . THR A 1 287 ? -24.453 8.094 1.405 1 82.69 287 THR A C 1
ATOM 2233 O O . THR A 1 287 ? -24.516 8.695 2.479 1 82.69 287 THR A O 1
ATOM 2236 N N . ARG A 1 288 ? -23.844 8.523 0.409 1 77 288 ARG A N 1
ATOM 2237 C CA . ARG A 1 288 ? -23.156 9.812 0.456 1 77 288 ARG A CA 1
ATOM 2238 C C . ARG A 1 288 ? -24.156 10.953 0.658 1 77 288 ARG A C 1
ATOM 2240 O O . ARG A 1 288 ? -23.844 11.938 1.339 1 77 288 ARG A O 1
ATOM 2247 N N . TRP A 1 289 ? -25.266 10.789 0.145 1 76.44 289 TRP A N 1
ATOM 2248 C CA . TRP A 1 289 ? -26.219 11.891 0.193 1 76.44 289 TRP A CA 1
ATOM 2249 C C . TRP A 1 289 ? -27.156 11.742 1.385 1 76.44 289 TRP A C 1
ATOM 2251 O O . TRP A 1 289 ? -27.828 12.703 1.78 1 76.44 289 TRP A O 1
ATOM 2261 N N . THR A 1 290 ? -27.172 10.586 1.911 1 78.19 290 THR A N 1
ATOM 2262 C CA . THR A 1 290 ? -28.062 10.375 3.043 1 78.19 290 THR A CA 1
ATOM 2263 C C . THR A 1 290 ? -27.328 10.625 4.359 1 78.19 290 THR A C 1
ATOM 2265 O O . THR A 1 290 ? -27.938 11.086 5.332 1 78.19 290 THR A O 1
ATOM 2268 N N . LEU A 1 291 ? -26.094 10.281 4.461 1 72.5 291 LEU A N 1
ATOM 2269 C CA . LEU A 1 291 ? -25.344 10.414 5.711 1 72.5 291 LEU A CA 1
ATOM 2270 C C . LEU A 1 291 ? -24.719 11.805 5.816 1 72.5 291 LEU A C 1
ATOM 2272 O O . LEU A 1 291 ? -24.297 12.375 4.809 1 72.5 291 LEU A O 1
ATOM 2276 N N . PRO A 1 292 ? -24.797 12.297 7.082 1 66.81 292 PRO A N 1
ATOM 2277 C CA . PRO A 1 292 ? -24.141 13.594 7.281 1 66.81 292 PRO A CA 1
ATOM 2278 C C . PRO A 1 292 ? -22.625 13.539 7.059 1 66.81 292 PRO A C 1
ATOM 2280 O O . PRO A 1 292 ? -22.031 12.461 7.145 1 66.81 292 PRO A O 1
ATOM 2283 N N . ARG A 1 293 ? -22.172 14.562 6.73 1 68.56 293 ARG A N 1
ATOM 2284 C CA . ARG A 1 293 ? -20.734 14.648 6.512 1 68.56 293 ARG A CA 1
ATOM 2285 C C . ARG A 1 293 ? -19.969 14.414 7.809 1 68.56 293 ARG A C 1
ATOM 2287 O O . ARG A 1 293 ? -20.219 15.078 8.82 1 68.56 293 ARG A O 1
ATOM 2294 N N . LEU A 1 294 ? -19.266 13.367 7.836 1 70.62 294 LEU A N 1
ATOM 2295 C CA . LEU A 1 294 ? -18.453 13.039 9 1 70.62 294 LEU A CA 1
ATOM 2296 C C . LEU A 1 294 ? -17.203 13.914 9.055 1 70.62 294 LEU A C 1
ATOM 2298 O O . LEU A 1 294 ? -16.641 14.25 8.016 1 70.62 294 LEU A O 1
ATOM 2302 N N . ARG A 1 295 ? -16.922 14.281 10.336 1 72.12 295 ARG A N 1
ATOM 2303 C CA . ARG A 1 295 ? -15.695 15.031 10.555 1 72.12 295 ARG A CA 1
ATOM 2304 C C . ARG A 1 295 ? -14.469 14.148 10.328 1 72.12 295 ARG A C 1
ATOM 2306 O O . ARG A 1 295 ? -14.57 12.914 10.383 1 72.12 295 ARG A O 1
ATOM 2313 N N . MET A 1 296 ? -13.445 14.789 10.023 1 73.56 296 MET A N 1
ATOM 2314 C CA . MET A 1 296 ? -12.195 14.07 9.766 1 73.56 296 MET A CA 1
ATOM 2315 C C . MET A 1 296 ? -11.789 13.25 10.984 1 73.56 296 MET A C 1
ATOM 2317 O O . MET A 1 296 ? -11.281 12.133 10.844 1 73.56 296 MET A O 1
ATOM 2321 N N . ASP A 1 297 ? -12.008 13.797 12.125 1 74.69 297 ASP A N 1
ATOM 2322 C CA . ASP A 1 297 ? -11.625 13.094 13.352 1 74.69 297 ASP A CA 1
ATOM 2323 C C . ASP A 1 297 ? -12.43 11.805 13.508 1 74.69 297 ASP A C 1
ATOM 2325 O O . ASP A 1 297 ? -11.891 10.773 13.922 1 74.69 297 ASP A O 1
ATOM 2329 N N . GLN A 1 298 ? -13.656 11.867 13.156 1 79.5 298 GLN A N 1
ATOM 2330 C CA . GLN A 1 298 ? -14.508 10.688 13.266 1 79.5 298 GLN A CA 1
ATOM 2331 C C . GLN A 1 298 ? -14.117 9.641 12.227 1 79.5 298 GLN A C 1
ATOM 2333 O O . GLN A 1 298 ? -14.133 8.438 12.523 1 79.5 298 GLN A O 1
ATOM 2338 N N . LEU A 1 299 ? -13.797 10.125 11.133 1 80.31 299 LEU A N 1
ATOM 2339 C CA . LEU A 1 299 ? -13.391 9.195 10.078 1 80.31 299 LEU A CA 1
ATOM 2340 C C . LEU A 1 299 ? -12.086 8.5 10.438 1 80.31 299 LEU A C 1
ATOM 2342 O O . LEU A 1 299 ? -11.922 7.305 10.188 1 80.31 299 LEU A O 1
ATOM 2346 N N . LEU A 1 300 ? -11.234 9.297 11.0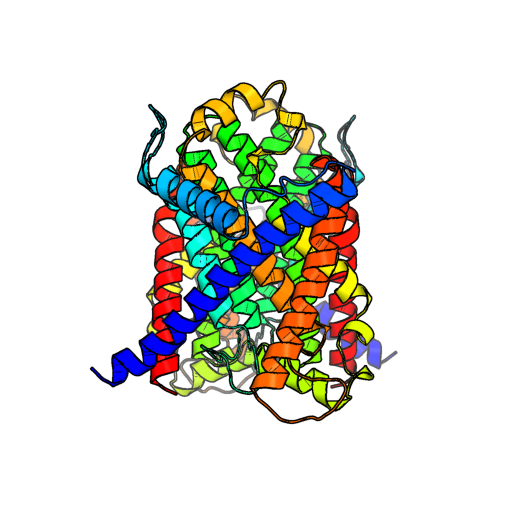08 1 82.56 300 LEU A N 1
ATOM 2347 C CA . LEU A 1 300 ? -9.945 8.711 11.383 1 82.56 300 LEU A CA 1
ATOM 2348 C C . LEU A 1 300 ? -10.125 7.703 12.516 1 82.56 300 LEU A C 1
ATOM 2350 O O . LEU A 1 300 ? -9.492 6.645 12.516 1 82.56 300 LEU A O 1
ATOM 2354 N N . ASN A 1 301 ? -11 8.023 13.336 1 83.12 301 ASN A N 1
ATOM 2355 C CA . ASN A 1 301 ? -11.258 7.117 14.445 1 83.12 301 ASN A CA 1
ATOM 2356 C C . ASN A 1 301 ? -11.914 5.824 13.977 1 83.12 301 ASN A C 1
ATOM 2358 O O . ASN A 1 301 ? -11.602 4.742 14.484 1 83.12 301 ASN A O 1
ATOM 2362 N N . LEU A 1 302 ? -12.812 5.953 13.07 1 85.44 302 LEU A N 1
ATOM 2363 C CA . LEU A 1 302 ? -13.438 4.766 12.492 1 85.44 302 LEU A CA 1
ATOM 2364 C C . LEU A 1 302 ? -12.406 3.885 11.805 1 85.44 302 LEU A C 1
ATOM 2366 O O . LEU A 1 302 ? -12.43 2.66 11.953 1 85.44 302 LEU A O 1
ATOM 2370 N N . GLY A 1 303 ? -11.531 4.461 11.125 1 86.31 303 GLY A N 1
ATOM 2371 C CA . GLY A 1 303 ? -10.508 3.727 10.406 1 86.31 303 GLY A CA 1
ATOM 2372 C C . GLY A 1 303 ? -9.5 3.057 11.312 1 86.31 303 GLY A C 1
ATOM 2373 O O . GLY A 1 303 ? -9.203 1.87 11.148 1 86.31 303 GLY A O 1
ATOM 2374 N N . TRP A 1 304 ? -9.07 3.742 12.328 1 84.25 304 TRP A N 1
ATOM 2375 C CA . TRP A 1 304 ? -7.965 3.277 13.156 1 84.25 304 TRP A CA 1
ATOM 2376 C C . TRP A 1 304 ? -8.453 2.336 14.25 1 84.25 304 TRP A C 1
ATOM 2378 O O . TRP A 1 304 ? -7.812 1.328 14.547 1 84.25 304 TRP A O 1
ATOM 2388 N N . LYS A 1 305 ? -9.57 2.678 14.742 1 83.38 305 LYS A N 1
ATOM 2389 C CA . LYS A 1 305 ? -10.008 1.933 15.922 1 83.38 305 LYS A CA 1
ATOM 2390 C C . LYS A 1 305 ? -10.805 0.696 15.523 1 83.38 305 LYS A C 1
ATOM 2392 O O . LYS A 1 305 ? -10.812 -0.307 16.25 1 83.38 305 LYS A O 1
ATOM 2397 N N . PHE A 1 306 ? -11.453 0.75 14.414 1 88.69 306 PHE A N 1
ATOM 2398 C CA . PHE A 1 306 ? -12.344 -0.36 14.102 1 88.69 306 PHE A CA 1
ATOM 2399 C C . PHE A 1 306 ? -11.891 -1.071 12.828 1 88.69 306 PHE A C 1
ATOM 2401 O O . PHE A 1 306 ? -11.531 -2.248 12.867 1 88.69 306 PHE A O 1
ATOM 2408 N N . LEU A 1 307 ? -11.742 -0.392 11.797 1 92.25 307 LEU A N 1
ATOM 2409 C CA . LEU A 1 307 ? -11.523 -1.038 10.508 1 92.25 307 LEU A CA 1
ATOM 2410 C C . LEU A 1 307 ? -10.148 -1.699 10.453 1 92.25 307 LEU A C 1
ATOM 2412 O O . LEU A 1 307 ? -10.016 -2.824 9.961 1 92.25 307 LEU A O 1
ATOM 2416 N N . LEU A 1 308 ? -9.172 -1.05 10.969 1 90.06 308 LEU A N 1
ATOM 2417 C CA . LEU A 1 308 ? -7.816 -1.576 10.875 1 90.06 308 LEU A CA 1
ATOM 2418 C C . LEU A 1 308 ? -7.664 -2.848 11.695 1 90.06 308 LEU A C 1
ATOM 2420 O O . LEU A 1 308 ? -7.258 -3.889 11.172 1 90.06 308 LEU A O 1
ATOM 2424 N N . PRO A 1 309 ? -8.023 -2.826 12.938 1 88.06 309 PRO A N 1
ATOM 2425 C CA . PRO A 1 309 ? -7.875 -4.055 13.727 1 88.06 309 PRO A CA 1
ATOM 2426 C C . PRO A 1 309 ? -8.758 -5.191 13.219 1 88.06 309 PRO A C 1
ATOM 2428 O O . PRO A 1 309 ? -8.344 -6.355 13.242 1 88.06 309 PRO A O 1
ATOM 2431 N N . ILE A 1 310 ? -9.906 -4.898 12.773 1 92.88 310 ILE A N 1
ATOM 2432 C CA . ILE A 1 310 ? -10.812 -5.938 12.305 1 92.88 310 ILE A CA 1
ATOM 2433 C C . ILE A 1 310 ? -10.289 -6.535 11 1 92.88 310 ILE A C 1
ATOM 2435 O O . ILE A 1 310 ? -10.391 -7.746 10.781 1 92.88 310 ILE A O 1
ATOM 2439 N N . SER A 1 311 ? -9.781 -5.691 10.164 1 93.5 311 SER A N 1
ATOM 2440 C CA . SER A 1 311 ? -9.227 -6.199 8.914 1 93.5 311 SER A CA 1
ATOM 2441 C C . SER A 1 311 ? -7.992 -7.062 9.172 1 93.5 311 SER A C 1
ATOM 2443 O O . SER A 1 311 ? -7.785 -8.07 8.492 1 93.5 311 SER A O 1
ATOM 2445 N N . LEU A 1 312 ? -7.215 -6.656 10.109 1 88.06 312 LEU A N 1
ATOM 2446 C CA . LEU A 1 312 ? -6.051 -7.457 10.477 1 88.06 312 LEU A CA 1
ATOM 2447 C C . LEU A 1 312 ? -6.477 -8.797 11.07 1 88.06 312 LEU A C 1
ATOM 2449 O O . LEU A 1 312 ? -5.883 -9.828 10.766 1 88.06 312 LEU A O 1
ATOM 2453 N N . GLY A 1 313 ? -7.438 -8.734 11.938 1 87.94 313 GLY A N 1
ATOM 2454 C CA . GLY A 1 313 ? -7.977 -9.969 12.484 1 87.94 313 GLY A CA 1
ATOM 2455 C C . GLY A 1 313 ? -8.547 -10.891 11.422 1 87.94 313 GLY A C 1
ATOM 2456 O O . GLY A 1 313 ? -8.352 -12.109 11.477 1 87.94 313 GLY A O 1
ATOM 2457 N N . ASN A 1 314 ? -9.195 -10.312 10.5 1 92.69 314 ASN A N 1
ATOM 2458 C CA . ASN A 1 314 ? -9.75 -11.102 9.398 1 92.69 314 ASN A CA 1
ATOM 2459 C C . ASN A 1 314 ? -8.656 -11.75 8.562 1 92.69 314 ASN A C 1
ATOM 2461 O O . ASN A 1 314 ? -8.797 -12.906 8.148 1 92.69 314 ASN A O 1
ATOM 2465 N N . LEU A 1 315 ? -7.652 -11.008 8.289 1 89.25 315 LEU A N 1
ATOM 2466 C CA . LEU A 1 315 ? -6.539 -11.547 7.52 1 89.25 315 LEU A CA 1
ATOM 2467 C C . LEU A 1 315 ? -5.855 -12.688 8.273 1 89.25 315 LEU A C 1
ATOM 2469 O O . LEU A 1 315 ? -5.523 -13.711 7.68 1 89.25 315 LEU A O 1
ATOM 2473 N N . LEU A 1 316 ? -5.625 -12.5 9.555 1 84.81 316 LEU A N 1
ATOM 2474 C CA . LEU A 1 316 ? -4.973 -13.523 10.359 1 84.81 316 LEU A CA 1
ATOM 2475 C C . LEU A 1 316 ? -5.828 -14.781 10.438 1 84.81 316 LEU A C 1
ATOM 2477 O O . LEU A 1 316 ? -5.305 -15.898 10.391 1 84.81 316 LEU A O 1
ATOM 2481 N N . LEU A 1 317 ? -7.078 -14.594 10.531 1 87.5 317 LEU A N 1
ATOM 2482 C CA . LEU A 1 317 ? -7.984 -15.734 10.562 1 87.5 317 LEU A CA 1
ATOM 2483 C C . LEU A 1 317 ? -7.969 -16.484 9.234 1 87.5 317 LEU A C 1
ATOM 2485 O O . LEU A 1 317 ? -7.977 -17.703 9.203 1 87.5 317 LEU A O 1
ATOM 2489 N N . THR A 1 318 ? -7.969 -15.758 8.18 1 88.62 318 THR A N 1
ATOM 2490 C CA . THR A 1 318 ? -7.934 -16.375 6.859 1 88.62 318 THR A CA 1
ATOM 2491 C C . THR A 1 318 ? -6.609 -17.094 6.633 1 88.62 318 THR A C 1
ATOM 2493 O O . THR A 1 318 ? -6.582 -18.188 6.066 1 88.62 318 THR A O 1
ATOM 2496 N N . THR A 1 319 ? -5.512 -16.484 7.031 1 82.19 319 THR A N 1
ATOM 2497 C CA . THR A 1 319 ? -4.203 -17.109 6.879 1 82.19 319 THR A CA 1
ATOM 2498 C C . THR A 1 319 ? -4.113 -18.375 7.711 1 82.19 319 THR A C 1
ATOM 2500 O O . THR A 1 319 ? -3.566 -19.391 7.254 1 82.19 319 THR A O 1
ATOM 2503 N N . SER A 1 320 ? -4.582 -18.328 8.914 1 81.75 320 SER A N 1
ATOM 2504 C CA . SER A 1 320 ? -4.566 -19.5 9.773 1 81.75 320 SER A CA 1
ATOM 2505 C C . SER A 1 320 ? -5.414 -20.625 9.188 1 81.75 320 SER A C 1
ATOM 2507 O O . SER A 1 320 ? -5.027 -21.797 9.25 1 81.75 320 SER A O 1
ATOM 2509 N N . SER A 1 321 ? -6.516 -20.266 8.617 1 83.19 321 SER A N 1
ATOM 2510 C CA . SER A 1 321 ? -7.375 -21.281 8.008 1 83.19 321 SER A CA 1
ATOM 2511 C C . SER A 1 321 ? -6.715 -21.906 6.781 1 83.19 321 SER A C 1
ATOM 2513 O O . SER A 1 321 ? -6.871 -23.094 6.523 1 83.19 321 SER A O 1
ATOM 2515 N N . GLN A 1 322 ? -5.988 -21.062 6.09 1 80 322 GLN A N 1
ATOM 2516 C CA . GLN A 1 322 ? -5.301 -21.562 4.906 1 80 322 GLN A CA 1
ATOM 2517 C C . GLN A 1 322 ? -4.113 -22.438 5.289 1 80 322 GLN A C 1
ATOM 2519 O O . GLN A 1 322 ? -3.797 -23.406 4.594 1 80 322 GLN A O 1
ATOM 2524 N N . LEU A 1 323 ? -3.428 -22.078 6.375 1 73.56 323 LEU A N 1
ATOM 2525 C CA . LEU A 1 323 ? -2.291 -22.875 6.828 1 73.56 323 LEU A CA 1
ATOM 2526 C C . LEU A 1 323 ? -2.752 -24.219 7.383 1 73.56 323 LEU A C 1
ATOM 2528 O O . LEU A 1 323 ? -2.051 -25.234 7.246 1 73.56 323 LEU A O 1
ATOM 2532 N N . LEU A 1 324 ? -3.941 -24.234 7.918 1 72.19 324 LEU A N 1
ATOM 2533 C CA . LEU A 1 324 ? -4.477 -25.469 8.453 1 72.19 324 LEU A CA 1
ATOM 2534 C C . LEU A 1 324 ? -5.012 -26.359 7.328 1 72.19 324 LEU A C 1
ATOM 2536 O O . LEU A 1 324 ? -5.043 -27.578 7.461 1 72.19 324 LEU A O 1
ATOM 2540 N N . SER A 1 325 ? -5.371 -25.734 6.289 1 65.5 325 SER A N 1
ATOM 2541 C CA . SER A 1 325 ? -5.887 -26.5 5.16 1 65.5 325 SER A CA 1
ATOM 2542 C C . SER A 1 325 ? -4.754 -27.094 4.328 1 65.5 325 SER A C 1
ATOM 2544 O O . SER A 1 325 ? -4.977 -28 3.52 1 65.5 325 SER A O 1
ATOM 2546 N N . LEU A 1 326 ? -3.562 -26.562 4.41 1 56.38 326 LEU A N 1
ATOM 2547 C CA . LEU A 1 326 ? -2.426 -27.172 3.725 1 56.38 326 LEU A CA 1
ATOM 2548 C C . LEU A 1 326 ? -1.904 -28.375 4.492 1 56.38 326 LEU A C 1
ATOM 2550 O O . LEU A 1 326 ? -1.883 -28.375 5.727 1 56.38 326 LEU A O 1
ATOM 2554 N N . ILE B 1 1 ? -0.874 -31.141 22.516 1 52.41 1 ILE B N 1
ATOM 2555 C CA . ILE B 1 1 ? 0.187 -30.328 23.094 1 52.41 1 ILE B CA 1
ATOM 2556 C C . ILE B 1 1 ? 1.392 -30.297 22.156 1 52.41 1 ILE B C 1
ATOM 2558 O O . ILE B 1 1 ? 1.965 -29.234 21.891 1 52.41 1 ILE B O 1
ATOM 2562 N N . TYR B 1 2 ? 1.658 -31.391 21.531 1 58.41 2 TYR B N 1
ATOM 2563 C CA . TYR B 1 2 ? 2.789 -31.5 20.625 1 58.41 2 TYR B CA 1
ATOM 2564 C C . TYR B 1 2 ? 2.57 -30.672 19.375 1 58.41 2 TYR B C 1
ATOM 2566 O O . TYR B 1 2 ? 3.516 -30.094 18.828 1 58.41 2 TYR B O 1
ATOM 2574 N N . GLY B 1 3 ? 1.281 -30.562 18.953 1 56.94 3 GLY B N 1
ATOM 2575 C CA . GLY B 1 3 ? 0.968 -29.781 17.766 1 56.94 3 GLY B CA 1
ATOM 2576 C C . GLY B 1 3 ? 1.217 -28.297 17.938 1 56.94 3 GLY B C 1
ATOM 2577 O O . GLY B 1 3 ? 1.778 -27.641 17.062 1 56.94 3 GLY B O 1
ATOM 2578 N N . ILE B 1 4 ? 0.917 -27.906 19.188 1 62.25 4 ILE B N 1
ATOM 2579 C CA . ILE B 1 4 ? 1.077 -26.484 19.5 1 62.25 4 ILE B CA 1
ATOM 2580 C C . ILE B 1 4 ? 2.561 -26.156 19.641 1 62.25 4 ILE B C 1
ATOM 2582 O O . ILE B 1 4 ? 3.016 -25.109 19.172 1 62.25 4 ILE B O 1
ATOM 2586 N N . LEU B 1 5 ? 3.283 -27.094 20.281 1 65.75 5 LEU B N 1
ATOM 2587 C CA . LEU B 1 5 ? 4.711 -26.859 20.469 1 65.75 5 LEU B CA 1
ATOM 2588 C C . LEU B 1 5 ? 5.43 -26.797 19.125 1 65.75 5 LEU B C 1
ATOM 2590 O O . LEU B 1 5 ? 6.367 -26.016 18.953 1 65.75 5 LEU B O 1
ATOM 2594 N N . TRP B 1 6 ? 4.957 -27.609 18.219 1 70.5 6 TRP B N 1
ATOM 2595 C CA . TRP B 1 6 ? 5.566 -27.641 16.891 1 70.5 6 TRP B CA 1
ATOM 2596 C C . TRP B 1 6 ? 5.32 -26.344 16.141 1 70.5 6 TRP B C 1
ATOM 2598 O O . TRP B 1 6 ? 6.141 -25.922 15.32 1 70.5 6 TRP B O 1
ATOM 2608 N N . ILE B 1 7 ? 4.285 -25.719 16.609 1 70.5 7 ILE B N 1
ATOM 2609 C CA . ILE B 1 7 ? 3.992 -24.453 15.945 1 70.5 7 ILE B CA 1
ATOM 2610 C C . ILE B 1 7 ? 4.699 -23.312 16.672 1 70.5 7 ILE B C 1
ATOM 2612 O O . ILE B 1 7 ? 5.211 -22.391 16.031 1 70.5 7 ILE B O 1
ATOM 2616 N N . LEU B 1 8 ? 4.906 -23.516 17.984 1 78 8 LEU B N 1
ATOM 2617 C CA . LEU B 1 8 ? 5.43 -22.422 18.812 1 78 8 LEU B CA 1
ATOM 2618 C C . LEU B 1 8 ? 6.953 -22.375 18.734 1 78 8 LEU B C 1
ATOM 2620 O O . LEU B 1 8 ? 7.551 -21.312 18.859 1 78 8 LEU B O 1
ATOM 2624 N N . ALA B 1 9 ? 7.586 -23.516 18.516 1 81.94 9 ALA B N 1
ATOM 2625 C CA . ALA B 1 9 ? 9.047 -23.578 18.531 1 81.94 9 ALA B CA 1
ATOM 2626 C C . ALA B 1 9 ? 9.641 -22.75 17.391 1 81.94 9 ALA B C 1
ATOM 2628 O O . ALA B 1 9 ? 10.516 -21.906 17.625 1 81.94 9 ALA B O 1
ATOM 2629 N N . PRO B 1 10 ? 9.133 -22.938 16.234 1 82.12 10 PRO B N 1
ATOM 2630 C CA . PRO B 1 10 ? 9.688 -22.109 15.156 1 82.12 10 PRO B CA 1
ATOM 2631 C C . PRO B 1 10 ? 9.414 -20.609 15.352 1 82.12 10 PRO B C 1
ATOM 2633 O O . PRO B 1 10 ? 10.242 -19.781 14.984 1 82.12 10 PRO B O 1
ATOM 2636 N N . ILE B 1 11 ? 8.367 -20.281 15.938 1 82.31 11 ILE B N 1
ATOM 2637 C CA . ILE B 1 11 ? 8.031 -18.875 16.188 1 82.31 11 ILE B CA 1
ATOM 2638 C C . ILE B 1 11 ? 8.992 -18.281 17.203 1 82.31 11 ILE B C 1
ATOM 2640 O O . ILE B 1 11 ? 9.492 -17.172 17.016 1 82.31 11 ILE B O 1
ATOM 2644 N N . LEU B 1 12 ? 9.242 -19.078 18.203 1 83.62 12 LEU B N 1
ATOM 2645 C CA . LEU B 1 12 ? 10.133 -18.594 19.25 1 83.62 12 LEU B CA 1
ATOM 2646 C C . LEU B 1 12 ? 11.555 -18.453 18.734 1 83.62 12 LEU B C 1
ATOM 2648 O O . LEU B 1 12 ? 12.266 -17.516 19.094 1 83.62 12 LEU B O 1
ATOM 2652 N N . THR B 1 13 ? 11.984 -19.375 17.922 1 84.81 13 THR B N 1
ATOM 2653 C CA . THR B 1 13 ? 13.32 -19.297 17.344 1 84.81 13 THR B CA 1
ATOM 2654 C C . THR B 1 13 ? 13.453 -18.062 16.453 1 84.81 13 THR B C 1
ATOM 2656 O O . THR B 1 13 ? 14.492 -17.406 16.438 1 84.81 13 THR B O 1
ATOM 2659 N N . LEU B 1 14 ? 12.422 -17.781 15.781 1 85.31 14 LEU B N 1
ATOM 2660 C CA . LEU B 1 14 ? 12.438 -16.609 14.906 1 85.31 14 LEU B CA 1
ATOM 2661 C C . LEU B 1 14 ? 12.516 -15.32 15.711 1 85.31 14 LEU B C 1
ATOM 2663 O O . LEU B 1 14 ? 13.312 -14.438 15.406 1 85.31 14 LEU B O 1
ATOM 2667 N N . VAL B 1 15 ? 11.703 -15.297 16.719 1 84.38 15 VAL B N 1
ATOM 2668 C CA . VAL B 1 15 ? 11.664 -14.094 17.547 1 84.38 15 VAL B CA 1
ATOM 2669 C C . VAL B 1 15 ? 13.016 -13.883 18.219 1 84.38 15 VAL B C 1
ATOM 2671 O O . VAL B 1 15 ? 13.516 -12.758 18.297 1 84.38 15 VAL B O 1
ATOM 2674 N N . LEU B 1 16 ? 13.57 -14.969 18.625 1 84 16 LEU B N 1
ATOM 2675 C CA . LEU B 1 16 ? 14.883 -14.891 19.25 1 84 16 LEU B CA 1
ATOM 2676 C C . LEU B 1 16 ? 15.938 -14.43 18.25 1 84 16 LEU B C 1
ATOM 2678 O O . LEU B 1 16 ? 16.781 -13.602 18.578 1 84 16 LEU B O 1
ATOM 2682 N N . GLY B 1 17 ? 15.914 -15 17.094 1 85.44 17 GLY B N 1
ATOM 2683 C CA . GLY B 1 17 ? 16.844 -14.586 16.047 1 85.44 17 GLY B CA 1
ATOM 2684 C C . GLY B 1 17 ? 16.734 -13.109 15.703 1 85.44 17 GLY B C 1
ATOM 2685 O O . GLY B 1 17 ? 17.75 -12.438 15.516 1 85.44 17 GLY B O 1
ATOM 2686 N N . ILE B 1 18 ? 15.555 -12.641 15.68 1 87.44 18 ILE B N 1
ATOM 2687 C CA . ILE B 1 18 ? 15.312 -11.25 15.344 1 87.44 18 ILE B CA 1
ATOM 2688 C C . ILE B 1 18 ? 15.836 -10.344 16.469 1 87.44 18 ILE B C 1
ATOM 2690 O O . ILE B 1 18 ? 16.438 -9.305 16.203 1 87.44 18 ILE B O 1
ATOM 2694 N N . THR B 1 19 ? 15.523 -10.766 17.672 1 82.69 19 THR B N 1
ATOM 2695 C CA . THR B 1 19 ? 15.977 -9.969 18.812 1 82.69 19 THR B CA 1
ATOM 2696 C C . THR B 1 19 ? 17.5 -9.867 18.828 1 82.69 19 THR B C 1
ATOM 2698 O O . THR B 1 19 ? 18.047 -8.789 19.047 1 82.69 19 THR B O 1
ATOM 2701 N N . ILE B 1 20 ? 18.125 -10.953 18.531 1 83.88 20 ILE B N 1
ATOM 2702 C CA . ILE B 1 20 ? 19.578 -10.945 18.469 1 83.88 20 ILE B CA 1
ATOM 2703 C C . ILE B 1 20 ? 20.047 -10.055 17.312 1 83.88 20 ILE B C 1
ATOM 2705 O O . ILE B 1 20 ? 21.031 -9.312 17.453 1 83.88 20 ILE B O 1
ATOM 2709 N N . GLY B 1 21 ? 19.344 -10.109 16.234 1 85.44 21 GLY B N 1
ATOM 2710 C CA . GLY B 1 21 ? 19.688 -9.273 15.094 1 85.44 21 GLY B CA 1
ATOM 2711 C C . GLY B 1 21 ? 19.609 -7.789 15.406 1 85.44 21 GLY B C 1
ATOM 2712 O O . GLY B 1 21 ? 20.484 -7.023 15 1 85.44 21 GLY B O 1
ATOM 2713 N N . VAL B 1 22 ? 18.625 -7.453 16.078 1 82.31 22 VAL B N 1
ATOM 2714 C CA . VAL B 1 22 ? 18.438 -6.051 16.438 1 82.31 22 VAL B CA 1
ATOM 2715 C C . VAL B 1 22 ? 19.578 -5.602 17.359 1 82.31 22 VAL B C 1
ATOM 2717 O O . VAL B 1 22 ? 20.094 -4.492 17.219 1 82.31 22 VAL B O 1
ATOM 2720 N N . LEU B 1 23 ? 19.969 -6.492 18.234 1 80.19 23 LEU B N 1
ATOM 2721 C CA . LEU B 1 23 ? 21.062 -6.168 19.156 1 80.19 23 LEU B CA 1
ATOM 2722 C C . LEU B 1 23 ? 22.359 -5.98 18.391 1 80.19 23 LEU B C 1
ATOM 2724 O O . LEU B 1 23 ? 23.156 -5.086 18.719 1 80.19 23 LEU B O 1
ATOM 2728 N N . VAL B 1 24 ? 22.562 -6.797 17.484 1 83.12 24 VAL B N 1
ATOM 2729 C CA . VAL B 1 24 ? 23.781 -6.699 16.672 1 83.12 24 VAL B CA 1
ATOM 2730 C C . VAL B 1 24 ? 23.766 -5.387 15.883 1 83.12 24 VAL B C 1
ATOM 2732 O O . VAL B 1 24 ? 24.812 -4.742 15.727 1 83.12 24 VAL B O 1
ATOM 2735 N N . ILE B 1 25 ? 22.641 -4.957 15.469 1 84.62 25 ILE B N 1
ATOM 2736 C CA . ILE B 1 25 ? 22.531 -3.729 14.68 1 84.62 25 ILE B CA 1
ATOM 2737 C C . ILE B 1 25 ? 22.859 -2.525 15.562 1 84.62 25 ILE B C 1
ATOM 2739 O O . ILE B 1 25 ? 23.547 -1.596 15.125 1 84.62 25 ILE B O 1
ATOM 2743 N N . VAL B 1 26 ? 22.297 -2.553 16.688 1 77.44 26 VAL B N 1
ATOM 2744 C CA . VAL B 1 26 ? 22.562 -1.452 17.594 1 77.44 26 VAL B CA 1
ATOM 2745 C C . VAL B 1 26 ? 24.062 -1.385 17.906 1 77.44 26 VAL B C 1
ATOM 2747 O O . VAL B 1 26 ? 24.656 -0.299 17.938 1 77.44 26 VAL B O 1
ATOM 2750 N N . TRP B 1 27 ? 24.625 -2.541 18.094 1 79.31 27 TRP B N 1
ATOM 2751 C CA . TRP B 1 27 ? 26.062 -2.605 18.344 1 79.31 27 TRP B CA 1
ATOM 2752 C C . TRP B 1 27 ? 26.844 -2.102 17.125 1 79.31 27 TRP B C 1
ATOM 2754 O O . TRP B 1 27 ? 27.797 -1.337 17.266 1 79.31 27 TRP B O 1
ATOM 2764 N N . LEU B 1 28 ? 26.484 -2.551 15.984 1 82.31 28 LEU B N 1
ATOM 2765 C CA . LEU B 1 28 ? 27.141 -2.139 14.75 1 82.31 28 LEU B CA 1
ATOM 2766 C C . LEU B 1 28 ? 27.047 -0.628 14.562 1 82.31 28 LEU B C 1
ATOM 2768 O O . LEU B 1 28 ? 27.984 0.007 14.094 1 82.31 28 LEU B O 1
ATOM 2772 N N . GLU B 1 29 ? 25.906 -0.081 14.805 1 80.06 29 GLU B N 1
ATOM 2773 C CA . GLU B 1 29 ? 25.719 1.359 14.672 1 80.06 29 GLU B CA 1
ATOM 2774 C C . GLU B 1 29 ? 26.641 2.131 15.609 1 80.06 29 GLU B C 1
ATOM 2776 O O . GLU B 1 29 ? 27.188 3.174 15.234 1 80.06 29 GLU B O 1
ATOM 2781 N N . ARG B 1 30 ? 26.781 1.699 16.734 1 75.88 30 ARG B N 1
ATOM 2782 C CA . ARG B 1 30 ? 27.656 2.354 17.703 1 75.88 30 ARG B CA 1
ATOM 2783 C C . ARG B 1 30 ? 29.125 2.277 17.266 1 75.88 30 ARG B C 1
ATOM 2785 O O . ARG B 1 30 ? 29.875 3.242 17.422 1 75.88 30 ARG B O 1
ATOM 2792 N N . GLU B 1 31 ? 29.484 1.109 16.828 1 81.19 31 GLU B N 1
ATOM 2793 C CA . GLU B 1 31 ? 30.859 0.933 16.375 1 81.19 31 GLU B CA 1
ATOM 2794 C C . GLU B 1 31 ? 31.141 1.786 15.148 1 81.19 31 GLU B C 1
ATOM 2796 O O . GLU B 1 31 ? 32.219 2.396 15.047 1 81.19 31 GLU B O 1
ATOM 2801 N N . ILE B 1 32 ? 30.266 1.788 14.273 1 82.19 32 ILE B N 1
ATOM 2802 C CA . ILE B 1 32 ? 30.438 2.553 13.047 1 82.19 32 ILE B CA 1
ATOM 2803 C C . ILE B 1 32 ? 30.453 4.047 13.359 1 82.19 32 ILE B C 1
ATOM 2805 O O . ILE B 1 32 ? 31.25 4.805 12.805 1 82.19 32 ILE B O 1
ATOM 2809 N N . SER B 1 33 ? 29.531 4.465 14.18 1 78.25 33 SER B N 1
ATOM 2810 C CA . SER B 1 33 ? 29.484 5.875 14.555 1 78.25 33 SER B CA 1
ATOM 2811 C C . SER B 1 33 ? 30.766 6.305 15.242 1 78.25 33 SER B C 1
ATOM 2813 O O . SER B 1 33 ? 31.266 7.41 15.016 1 78.25 33 SER B O 1
ATOM 2815 N N . ALA B 1 34 ? 31.234 5.52 16.094 1 76.62 34 ALA B N 1
ATOM 2816 C CA . ALA B 1 34 ? 32.469 5.824 16.781 1 76.62 34 ALA B CA 1
ATOM 2817 C C . ALA B 1 34 ? 33.625 5.914 15.797 1 76.62 34 ALA B C 1
ATOM 2819 O O . ALA B 1 34 ? 34.5 6.789 15.922 1 76.62 34 ALA B O 1
ATOM 2820 N N . GLY B 1 35 ? 33.656 5.016 14.875 1 75.81 35 GLY B N 1
ATOM 2821 C CA . GLY B 1 35 ? 34.719 5.031 13.867 1 75.81 35 GLY B CA 1
ATOM 2822 C C . GLY B 1 35 ? 34.656 6.258 12.977 1 75.81 35 GLY B C 1
ATOM 2823 O O . GLY B 1 35 ? 35.688 6.844 12.664 1 75.81 35 GLY B O 1
ATOM 2824 N N . LEU B 1 36 ? 33.531 6.586 12.57 1 76 36 LEU B N 1
ATOM 2825 C CA . LEU B 1 36 ? 33.375 7.715 11.664 1 76 36 LEU B CA 1
ATOM 2826 C C . LEU B 1 36 ? 33.594 9.031 12.391 1 76 36 LEU B C 1
ATOM 2828 O O . LEU B 1 36 ? 34.125 9.984 11.805 1 76 36 LEU B O 1
ATOM 2832 N N . GLN B 1 37 ? 33 9.172 13.617 1 70.62 37 GLN B N 1
ATOM 2833 C CA . GLN B 1 37 ? 33.219 10.406 14.383 1 70.62 37 GLN B CA 1
ATOM 2834 C C . GLN B 1 37 ? 34.562 10.422 15.055 1 70.62 37 GLN B C 1
ATOM 2836 O O . GLN B 1 37 ? 34.938 11.391 15.734 1 70.62 37 GLN B O 1
ATOM 2841 N N . GLN B 1 38 ? 35.562 9.695 14.664 1 63.88 38 GLN B N 1
ATOM 2842 C CA . GLN B 1 38 ? 36.938 9.609 15.195 1 63.88 38 GLN B CA 1
ATOM 2843 C C . GLN B 1 38 ? 36.906 9.578 16.719 1 63.88 38 GLN B C 1
ATOM 2845 O O . GLN B 1 38 ? 37.719 10.219 17.375 1 63.88 38 GLN B O 1
ATOM 2850 N N . ARG B 1 39 ? 35.75 9.352 17.281 1 58.16 39 ARG B N 1
ATOM 2851 C CA . ARG B 1 39 ? 35.688 9.195 18.734 1 58.16 39 ARG B CA 1
ATOM 2852 C C . ARG B 1 39 ? 35.781 7.727 19.141 1 58.16 39 ARG B C 1
ATOM 2854 O O . ARG B 1 39 ? 35.469 6.84 18.328 1 58.16 39 ARG B O 1
ATOM 2861 N N . ILE B 1 40 ? 36.719 7.422 20.125 1 50.16 40 ILE B N 1
ATOM 2862 C CA . ILE B 1 40 ? 36.875 6.066 20.641 1 50.16 40 ILE B CA 1
ATOM 2863 C C . ILE B 1 40 ? 35.5 5.523 21.078 1 50.16 40 ILE B C 1
ATOM 2865 O O . ILE B 1 40 ? 34.812 6.148 21.875 1 50.16 40 ILE B O 1
ATOM 2869 N N . GLY B 1 41 ? 34.781 4.805 20.297 1 49.62 41 GLY B N 1
ATOM 2870 C CA . GLY B 1 41 ? 33.5 4.203 20.703 1 49.62 41 GLY B CA 1
ATOM 2871 C C . GLY B 1 41 ? 33.562 3.627 22.109 1 49.62 41 GLY B C 1
ATOM 2872 O O . GLY B 1 41 ? 34.625 3.402 22.672 1 49.62 41 GLY B O 1
ATOM 2873 N N . PRO B 1 42 ? 32.656 3.879 23.062 1 47.84 42 PRO B N 1
ATOM 2874 C CA . PRO B 1 42 ? 32.875 3.373 24.438 1 47.84 42 PRO B CA 1
ATOM 2875 C C . PRO B 1 42 ? 33.438 1.955 24.453 1 47.84 42 PRO B C 1
ATOM 2877 O O . PRO B 1 42 ? 32.812 1.035 23.891 1 47.84 42 PRO B O 1
ATOM 2880 N N . GLU B 1 43 ? 34.688 1.752 24.422 1 45.41 43 GLU B N 1
ATOM 2881 C CA . GLU B 1 43 ? 35.344 0.492 24.703 1 45.41 43 GLU B CA 1
ATOM 2882 C C . GLU B 1 43 ? 34.656 -0.273 25.812 1 45.41 43 GLU B C 1
ATOM 2884 O O . GLU B 1 43 ? 34.656 -1.506 25.844 1 45.41 43 GLU B O 1
ATOM 2889 N N . TYR B 1 44 ? 34.406 0.319 27.016 1 42.81 44 TYR B N 1
ATOM 2890 C CA . TYR B 1 44 ? 34.094 -0.374 28.25 1 42.81 44 TYR B CA 1
ATOM 2891 C C . TYR B 1 44 ? 32.688 -0.962 28.219 1 42.81 44 TYR B C 1
ATOM 2893 O O . TYR B 1 44 ? 32.281 -1.689 29.125 1 42.81 44 TYR B O 1
ATOM 2901 N N . ALA B 1 45 ? 31.641 -0.302 27.734 1 45.22 45 ALA B N 1
ATOM 2902 C CA . ALA B 1 45 ? 30.359 -0.972 27.891 1 45.22 45 ALA B CA 1
ATOM 2903 C C . ALA B 1 45 ? 30.203 -2.113 26.891 1 45.22 45 ALA B C 1
ATOM 2905 O O . ALA B 1 45 ? 30.109 -1.88 25.688 1 45.22 45 ALA B O 1
ATOM 2906 N N . GLY B 1 46 ? 30.781 -3.197 26.859 1 42.34 46 GLY B N 1
ATOM 2907 C CA . GLY B 1 46 ? 30.766 -4.48 26.172 1 42.34 46 GLY B CA 1
ATOM 2908 C C . GLY B 1 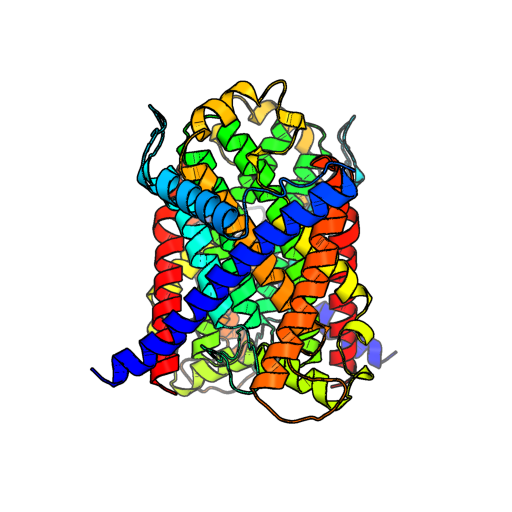46 ? 29.438 -4.758 25.484 1 42.34 46 GLY B C 1
ATOM 2909 O O . GLY B 1 46 ? 28.516 -3.949 25.547 1 42.34 46 GLY B O 1
ATOM 2910 N N . PRO B 1 47 ? 29.281 -5.828 24.656 1 47.62 47 PRO B N 1
ATOM 2911 C CA . PRO B 1 47 ? 28.047 -6.348 24.078 1 47.62 47 PRO B CA 1
ATOM 2912 C C . PRO B 1 47 ? 26.859 -6.27 25.047 1 47.62 47 PRO B C 1
ATOM 2914 O O . PRO B 1 47 ? 25.719 -6.188 24.609 1 47.62 47 PRO B O 1
ATOM 2917 N N . LEU B 1 48 ? 27.188 -6.352 26.219 1 49.16 48 LEU B N 1
ATOM 2918 C CA . LEU B 1 48 ? 26.188 -6.402 27.297 1 49.16 48 LEU B CA 1
ATOM 2919 C C . LEU B 1 48 ? 25.578 -5.027 27.531 1 49.16 48 LEU B C 1
ATOM 2921 O O . LEU B 1 48 ? 24.5 -4.918 28.141 1 49.16 48 LEU B O 1
ATOM 2925 N N . GLY B 1 49 ? 26.312 -4.09 27.297 1 50.72 49 GLY B N 1
ATOM 2926 C CA . GLY B 1 49 ? 25.766 -2.754 27.469 1 50.72 49 GLY B CA 1
ATOM 2927 C C . GLY B 1 49 ? 24.625 -2.443 26.531 1 50.72 49 GLY B C 1
ATOM 2928 O O . GLY B 1 49 ? 23.672 -1.76 26.906 1 50.72 49 GLY B O 1
ATOM 2929 N N . VAL B 1 50 ? 24.812 -2.857 25.422 1 52.12 50 VAL B N 1
ATOM 2930 C CA . VAL B 1 50 ? 23.766 -2.67 24.422 1 52.12 50 VAL B CA 1
ATOM 2931 C C . VAL B 1 50 ? 22.484 -3.381 24.859 1 52.12 50 VAL B C 1
ATOM 2933 O O . VAL B 1 50 ? 21.391 -2.867 24.672 1 52.12 50 VAL B O 1
ATOM 2936 N N . LEU B 1 51 ? 22.75 -4.617 25.422 1 52.28 51 LEU B N 1
ATOM 2937 C CA . LEU B 1 51 ? 21.594 -5.297 26 1 52.28 51 LEU B CA 1
ATOM 2938 C C . LEU B 1 51 ? 20.938 -4.441 27.078 1 52.28 51 LEU B C 1
ATOM 2940 O O . LEU B 1 51 ? 19.719 -4.449 27.234 1 52.28 51 LEU B O 1
ATOM 2944 N N . GLN B 1 52 ? 21.734 -3.799 27.781 1 51.97 52 GLN B N 1
ATOM 2945 C CA . GLN B 1 52 ? 21.203 -2.959 28.844 1 51.97 52 GLN B CA 1
ATOM 2946 C C . GLN B 1 52 ? 20.391 -1.802 28.266 1 51.97 52 GLN B C 1
ATOM 2948 O O . GLN B 1 52 ? 19.344 -1.451 28.812 1 51.97 52 GLN B O 1
ATOM 2953 N N . ALA B 1 53 ? 20.906 -1.298 27.266 1 51.91 53 ALA B N 1
ATOM 2954 C CA . ALA B 1 53 ? 20.172 -0.176 26.672 1 51.91 53 ALA B CA 1
ATOM 2955 C C . ALA B 1 53 ? 18.844 -0.633 26.094 1 51.91 53 ALA B C 1
ATOM 2957 O O . ALA B 1 53 ? 17.828 0.056 26.219 1 51.91 53 ALA B O 1
ATOM 2958 N N . LEU B 1 54 ? 18.922 -1.716 25.469 1 54.47 54 LEU B N 1
ATOM 2959 C CA . LEU B 1 54 ? 17.656 -2.271 25 1 54.47 54 LEU B CA 1
ATOM 2960 C C . LEU B 1 54 ? 16.766 -2.646 26.172 1 54.47 54 LEU B C 1
ATOM 2962 O O . LEU B 1 54 ? 15.547 -2.441 26.125 1 54.47 54 LEU B O 1
ATOM 2966 N N . ALA B 1 55 ? 17.453 -3.355 27.172 1 54.31 55 ALA B N 1
ATOM 2967 C CA . ALA B 1 55 ? 16.719 -3.656 28.406 1 54.31 55 ALA B CA 1
ATOM 2968 C C . ALA B 1 55 ? 16.188 -2.383 29.047 1 54.31 55 ALA B C 1
ATOM 2970 O O . ALA B 1 55 ? 15.07 -2.373 29.578 1 54.31 55 ALA B O 1
ATOM 2971 N N . ASP B 1 56 ? 16.938 -1.5 29.016 1 50 56 ASP B N 1
ATOM 2972 C CA . ASP B 1 56 ? 16.484 -0.234 29.594 1 50 56 ASP B CA 1
ATOM 2973 C C . ASP B 1 56 ? 15.391 0.393 28.734 1 50 56 ASP B C 1
ATOM 2975 O O . ASP B 1 56 ? 14.453 1.008 29.25 1 50 56 ASP B O 1
ATOM 2979 N N . GLY B 1 57 ? 15.609 0.355 27.5 1 49.78 57 GLY B N 1
ATOM 2980 C CA . GLY B 1 57 ? 14.539 0.832 26.641 1 49.78 57 GLY B CA 1
ATOM 2981 C C . GLY B 1 57 ? 13.234 0.091 26.844 1 49.78 57 GLY B C 1
ATOM 2982 O O . GLY B 1 57 ? 12.164 0.707 26.891 1 49.78 57 GLY B O 1
ATOM 2983 N N . THR B 1 58 ? 13.453 -1.221 27.016 1 49.81 58 THR B N 1
ATOM 2984 C CA . THR B 1 58 ? 12.258 -2.006 27.312 1 49.81 58 THR B CA 1
ATOM 2985 C C . THR B 1 58 ? 11.727 -1.674 28.703 1 49.81 58 THR B C 1
ATOM 2987 O O . THR B 1 58 ? 10.516 -1.676 28.922 1 49.81 58 THR B O 1
ATOM 2990 N N . LYS B 1 59 ? 12.641 -1.634 29.625 1 49.78 59 LYS B N 1
ATOM 2991 C CA . LYS B 1 59 ? 12.234 -1.234 30.969 1 49.78 59 LYS B CA 1
ATOM 2992 C C . LYS B 1 59 ? 11.523 0.118 30.953 1 49.78 59 LYS B C 1
ATOM 2994 O O . LYS B 1 59 ? 10.578 0.339 31.703 1 49.78 59 LYS B O 1
ATOM 2999 N N . LEU B 1 60 ? 12.102 0.881 30.25 1 45.06 60 LEU B N 1
ATOM 3000 C CA . LEU B 1 60 ? 11.43 2.17 30.125 1 45.06 60 LEU B CA 1
ATOM 3001 C C . LEU B 1 60 ? 10.047 2.002 29.516 1 45.06 60 LEU B C 1
ATOM 3003 O O . LEU B 1 60 ? 9.133 2.773 29.812 1 45.06 60 LEU B O 1
ATOM 3007 N N . LEU B 1 61 ? 9.953 1.041 28.656 1 47.44 61 LEU B N 1
ATOM 3008 C CA . LEU B 1 61 ? 8.648 0.716 28.094 1 47.44 61 LEU B CA 1
ATOM 3009 C C . LEU B 1 61 ? 7.637 0.437 29.203 1 47.44 61 LEU B C 1
ATOM 3011 O O . LEU B 1 61 ? 6.461 0.776 29.078 1 47.44 61 LEU B O 1
ATOM 3015 N N . PHE B 1 62 ? 8.078 -0.293 30.156 1 47.22 62 PHE B N 1
ATOM 3016 C CA . PHE B 1 62 ? 7.176 -0.696 31.234 1 47.22 62 PHE B CA 1
ATOM 3017 C C . PHE B 1 62 ? 7.062 0.401 32.281 1 47.22 62 PHE B C 1
ATOM 3019 O O . PHE B 1 62 ? 6.148 0.382 33.125 1 47.22 62 PHE B O 1
ATOM 3026 N N . LYS B 1 63 ? 8.055 1.083 32.469 1 45.69 63 LYS B N 1
ATOM 3027 C CA . LYS B 1 63 ? 7.945 1.982 33.625 1 45.69 63 LYS B CA 1
ATOM 3028 C C . LYS B 1 63 ? 6.965 3.119 33.344 1 45.69 63 LYS B C 1
ATOM 3030 O O . LYS B 1 63 ? 6.062 3.381 34.125 1 45.69 63 LYS B O 1
ATOM 3035 N N . GLU B 1 64 ? 7.488 4.453 32.969 1 44.03 64 GLU B N 1
ATOM 3036 C CA . GLU B 1 64 ? 6.852 5.73 33.281 1 44.03 64 GLU B CA 1
ATOM 3037 C C . GLU B 1 64 ? 5.863 6.129 32.188 1 44.03 64 GLU B C 1
ATOM 3039 O O . GLU B 1 64 ? 6.258 6.387 31.047 1 44.03 64 GLU B O 1
ATOM 3044 N N . ASN B 1 65 ? 4.695 5.566 32.094 1 47.59 65 ASN B N 1
ATOM 3045 C CA . ASN B 1 65 ? 3.537 6.043 31.344 1 47.59 65 ASN B CA 1
ATOM 3046 C C . ASN B 1 65 ? 3.369 7.555 31.469 1 47.59 65 ASN B C 1
ATOM 3048 O O . ASN B 1 65 ? 2.883 8.039 32.5 1 47.59 65 ASN B O 1
ATOM 3052 N N . LEU B 1 66 ? 4.223 8.359 31.234 1 45 66 LEU B N 1
ATOM 3053 C CA . LEU B 1 66 ? 3.783 9.75 31.266 1 45 66 LEU B CA 1
ATOM 3054 C C . LEU B 1 66 ? 2.713 10 30.203 1 45 66 LEU B C 1
ATOM 3056 O O . LEU B 1 66 ? 2.994 9.945 29 1 45 66 LEU B O 1
ATOM 3060 N N . PHE B 1 67 ? 1.438 9.539 30.484 1 53.22 67 PHE B N 1
ATOM 3061 C CA . PHE B 1 67 ? 0.247 9.781 29.672 1 53.22 67 PHE B CA 1
ATOM 3062 C C . PHE B 1 67 ? 0.05 11.273 29.422 1 53.22 67 PHE B C 1
ATOM 3064 O O . PHE B 1 67 ? 0.291 12.094 30.312 1 53.22 67 PHE B O 1
ATOM 3071 N N . PRO B 1 68 ? 0.045 11.641 28.156 1 53.91 68 PRO B N 1
ATOM 3072 C CA . PRO B 1 68 ? -0.323 13.039 27.938 1 53.91 68 PRO B CA 1
ATOM 3073 C C . PRO B 1 68 ? -1.554 13.461 28.734 1 53.91 68 PRO B C 1
ATOM 3075 O O . PRO B 1 68 ? -2.412 12.625 29.031 1 53.91 68 PRO B O 1
ATOM 3078 N N . SER B 1 69 ? -1.559 14.453 29.516 1 51.91 69 SER B N 1
ATOM 3079 C CA . SER B 1 69 ? -2.615 14.945 30.391 1 51.91 69 SER B CA 1
ATOM 3080 C C . SER B 1 69 ? -3.955 15 29.672 1 51.91 69 SER B C 1
ATOM 3082 O O . SER B 1 69 ? -5.004 14.766 30.266 1 51.91 69 SER B O 1
ATOM 3084 N N . ARG B 1 70 ? -4.176 15.484 28.344 1 58.38 70 ARG B N 1
ATOM 3085 C CA . ARG B 1 70 ? -5.477 15.719 27.719 1 58.38 70 ARG B CA 1
ATOM 3086 C C . ARG B 1 70 ? -5.645 14.875 26.469 1 58.38 70 ARG B C 1
ATOM 3088 O O . ARG B 1 70 ? -6.547 15.125 25.656 1 58.38 70 ARG B O 1
ATOM 3095 N N . GLY B 1 71 ? -4.734 13.805 26.266 1 61.88 71 GLY B N 1
ATOM 3096 C CA . GLY B 1 71 ? -4.863 13.086 25.016 1 61.88 71 GLY B CA 1
ATOM 3097 C C . GLY B 1 71 ? -5.438 11.695 25.172 1 61.88 71 GLY B C 1
ATOM 3098 O O . GLY B 1 71 ? -5.746 11.273 26.297 1 61.88 71 GLY B O 1
ATOM 3099 N N . ASP B 1 72 ? -6.059 11.195 24.031 1 66.56 72 ASP B N 1
ATOM 3100 C CA . ASP B 1 72 ? -6.531 9.812 24.016 1 66.56 72 ASP B CA 1
ATOM 3101 C C . ASP B 1 72 ? -5.387 8.836 24.266 1 66.56 72 ASP B C 1
ATOM 3103 O O . ASP B 1 72 ? -4.609 8.523 23.359 1 66.56 72 ASP B O 1
ATOM 3107 N N . THR B 1 73 ? -5.199 8.477 25.484 1 66.88 73 THR B N 1
ATOM 3108 C CA . THR B 1 73 ? -4.102 7.637 25.969 1 66.88 73 THR B CA 1
ATOM 3109 C C . THR B 1 73 ? -4.102 6.293 25.234 1 66.88 73 THR B C 1
ATOM 3111 O O . THR B 1 73 ? -3.041 5.715 25 1 66.88 73 THR B O 1
ATOM 3114 N N . ARG B 1 74 ? -5.254 5.926 24.891 1 72.81 74 ARG B N 1
ATOM 3115 C CA . ARG B 1 74 ? -5.328 4.617 24.25 1 72.81 74 ARG B CA 1
ATOM 3116 C C . ARG B 1 74 ? -4.715 4.652 22.859 1 72.81 74 ARG B C 1
ATOM 3118 O O . ARG B 1 74 ? -3.895 3.799 22.516 1 72.81 74 ARG B O 1
ATOM 3125 N N . LEU B 1 75 ? -5.086 5.625 22.172 1 73.06 75 LEU B N 1
ATOM 3126 C CA . LEU B 1 75 ? -4.543 5.738 20.828 1 73.06 75 LEU B CA 1
ATOM 3127 C C . LEU B 1 75 ? -3.041 5.996 20.859 1 73.06 75 LEU B C 1
ATOM 3129 O O . LEU B 1 75 ? -2.295 5.469 20.031 1 73.06 75 LEU B O 1
ATOM 3133 N N . PHE B 1 76 ? -2.688 6.68 21.844 1 70.56 76 PHE B N 1
ATOM 3134 C CA . PHE B 1 76 ? -1.282 7.039 21.984 1 70.56 76 PHE B CA 1
ATOM 3135 C C . PHE B 1 76 ? -0.432 5.809 22.266 1 70.56 76 PHE B C 1
ATOM 3137 O O . PHE B 1 76 ? 0.686 5.688 21.766 1 70.56 76 PHE B O 1
ATOM 3144 N N . SER B 1 77 ? -1.01 4.914 22.891 1 71.94 77 SER B N 1
ATOM 3145 C CA . SER B 1 77 ? -0.25 3.73 23.281 1 71.94 77 SER B CA 1
ATOM 3146 C C . SER B 1 77 ? -0.374 2.629 22.234 1 71.94 77 SER B C 1
ATOM 3148 O O . SER B 1 77 ? 0.538 1.816 22.078 1 71.94 77 SER B O 1
ATOM 3150 N N . ILE B 1 78 ? -1.341 2.641 21.5 1 78.25 78 ILE B N 1
ATOM 3151 C CA . ILE B 1 78 ? -1.586 1.573 20.531 1 78.25 78 ILE B CA 1
ATOM 3152 C C . ILE B 1 78 ? -0.764 1.819 19.266 1 78.25 78 ILE B C 1
ATOM 3154 O O . ILE B 1 78 ? -0.348 0.873 18.594 1 78.25 78 ILE B O 1
ATOM 3158 N N . GLY B 1 79 ? -0.462 3.051 19.078 1 77.88 79 GLY B N 1
ATOM 3159 C CA . GLY B 1 79 ? 0.262 3.406 17.875 1 77.88 79 GLY B CA 1
ATOM 3160 C C . GLY B 1 79 ? 1.601 2.703 17.75 1 77.88 79 GLY B C 1
ATOM 3161 O O . GLY B 1 79 ? 1.817 1.932 16.812 1 77.88 79 GLY B O 1
ATOM 3162 N N . PRO B 1 80 ? 2.436 2.863 18.703 1 75.69 80 PRO B N 1
ATOM 3163 C CA . PRO B 1 80 ? 3.744 2.213 18.641 1 75.69 80 PRO B CA 1
ATOM 3164 C C . PRO B 1 80 ? 3.652 0.691 18.734 1 75.69 80 PRO B C 1
ATOM 3166 O O . PRO B 1 80 ? 4.445 -0.017 18.109 1 75.69 80 PRO B O 1
ATOM 3169 N N . ALA B 1 81 ? 2.709 0.204 19.422 1 79.38 81 ALA B N 1
ATOM 3170 C CA . ALA B 1 81 ? 2.539 -1.239 19.562 1 79.38 81 ALA B CA 1
ATOM 3171 C C . ALA B 1 81 ? 2.16 -1.883 18.234 1 79.38 81 ALA B C 1
ATOM 3173 O O . ALA B 1 81 ? 2.688 -2.938 17.875 1 79.38 81 ALA B O 1
ATOM 3174 N N . ILE B 1 82 ? 1.364 -1.238 17.562 1 79.94 82 ILE B N 1
ATOM 3175 C CA . ILE B 1 82 ? 0.92 -1.786 16.281 1 79.94 82 ILE B CA 1
ATOM 3176 C C . ILE B 1 82 ? 2.084 -1.798 15.297 1 79.94 82 ILE B C 1
ATOM 3178 O O . ILE B 1 82 ? 2.211 -2.719 14.492 1 79.94 82 ILE B O 1
ATOM 3182 N N . ALA B 1 83 ? 2.879 -0.834 15.406 1 80.81 83 ALA B N 1
ATOM 3183 C CA . ALA B 1 83 ? 4.027 -0.765 14.508 1 80.81 83 ALA B CA 1
ATOM 3184 C C . ALA B 1 83 ? 5 -1.913 14.773 1 80.81 83 ALA B C 1
ATOM 3186 O O . ALA B 1 83 ? 5.465 -2.566 13.836 1 80.81 83 ALA B O 1
ATOM 3187 N N . VAL B 1 84 ? 5.227 -2.236 16.031 1 81.5 84 VAL B N 1
ATOM 3188 C CA . VAL B 1 84 ? 6.176 -3.279 16.391 1 81.5 84 VAL B CA 1
ATOM 3189 C C . VAL B 1 84 ? 5.598 -4.652 16.047 1 81.5 84 VAL B C 1
ATOM 3191 O O . VAL B 1 84 ? 6.27 -5.477 15.43 1 81.5 84 VAL B O 1
ATOM 3194 N N . VAL B 1 85 ? 4.406 -4.809 16.344 1 82.5 85 VAL B N 1
ATOM 3195 C CA . VAL B 1 85 ? 3.768 -6.102 16.125 1 82.5 85 VAL B CA 1
ATOM 3196 C C . VAL B 1 85 ? 3.668 -6.379 14.625 1 82.5 85 VAL B C 1
ATOM 3198 O O . VAL B 1 85 ? 3.947 -7.492 14.18 1 82.5 85 VAL B O 1
ATOM 3201 N N . SER B 1 86 ? 3.283 -5.379 13.945 1 83.62 86 SER B N 1
ATOM 3202 C CA . SER B 1 86 ? 3.16 -5.555 12.5 1 83.62 86 SER B CA 1
ATOM 3203 C C . SER B 1 86 ? 4.512 -5.863 11.867 1 83.62 86 SER B C 1
ATOM 3205 O O . SER B 1 86 ? 4.605 -6.719 10.984 1 83.62 86 SER B O 1
ATOM 3207 N N . THR B 1 87 ? 5.523 -5.238 12.312 1 84.94 87 THR B N 1
ATOM 3208 C CA . THR B 1 87 ? 6.848 -5.484 11.75 1 84.94 87 THR B CA 1
ATOM 3209 C C . THR B 1 87 ? 7.32 -6.898 12.07 1 84.94 87 THR B C 1
ATOM 3211 O O . THR B 1 87 ? 7.934 -7.559 11.227 1 84.94 87 THR B O 1
ATOM 3214 N N . LEU B 1 88 ? 6.984 -7.379 13.242 1 84.94 88 LEU B N 1
ATOM 3215 C CA . LEU B 1 88 ? 7.371 -8.734 13.625 1 84.94 88 LEU B CA 1
ATOM 3216 C C . LEU B 1 88 ? 6.664 -9.766 12.758 1 84.94 88 LEU B C 1
ATOM 3218 O O . LEU B 1 88 ? 7.246 -10.797 12.414 1 84.94 88 LEU B O 1
ATOM 3222 N N . LEU B 1 89 ? 5.492 -9.438 12.383 1 82.44 89 LEU B N 1
ATOM 3223 C CA . LEU B 1 89 ? 4.727 -10.344 11.531 1 82.44 89 LEU B CA 1
ATOM 3224 C C . LEU B 1 89 ? 5.352 -10.445 10.141 1 82.44 89 LEU B C 1
ATOM 3226 O O . LEU B 1 89 ? 5.27 -11.492 9.492 1 82.44 89 LEU B O 1
ATOM 3230 N N . SER B 1 90 ? 5.957 -9.406 9.719 1 87.5 90 SER B N 1
ATOM 3231 C CA . SER B 1 90 ? 6.551 -9.391 8.383 1 87.5 90 SER B CA 1
ATOM 3232 C C . SER B 1 90 ? 7.734 -10.352 8.297 1 87.5 90 SER B C 1
ATOM 3234 O O . SER B 1 90 ? 8.062 -10.836 7.211 1 87.5 90 SER B O 1
ATOM 3236 N N . TYR B 1 91 ? 8.352 -10.656 9.445 1 89.56 91 TYR B N 1
ATOM 3237 C CA . TYR B 1 91 ? 9.5 -11.562 9.461 1 89.56 91 TYR B CA 1
ATOM 3238 C C . TYR B 1 91 ? 9.062 -12.992 9.188 1 89.56 91 TYR B C 1
ATOM 3240 O O . TYR B 1 91 ? 9.883 -13.844 8.836 1 89.56 91 TYR B O 1
ATOM 3248 N N . SER B 1 92 ? 7.828 -13.258 9.336 1 85.44 92 SER B N 1
ATOM 3249 C CA . SER B 1 92 ? 7.328 -14.625 9.188 1 85.44 92 SER B CA 1
ATOM 3250 C C . SER B 1 92 ? 7.375 -15.078 7.734 1 85.44 92 SER B C 1
ATOM 3252 O O . SER B 1 92 ? 7.41 -16.281 7.453 1 85.44 92 SER B O 1
ATOM 3254 N N . VAL B 1 93 ? 7.453 -14.195 6.797 1 86.31 93 VAL B N 1
ATOM 3255 C CA . VAL B 1 93 ? 7.371 -14.57 5.391 1 86.31 93 VAL B CA 1
ATOM 3256 C C . VAL B 1 93 ? 8.766 -14.547 4.766 1 86.31 93 VAL B C 1
ATOM 3258 O O . VAL B 1 93 ? 8.922 -14.789 3.566 1 86.31 93 VAL B O 1
ATOM 3261 N N . ILE B 1 94 ? 9.789 -14.305 5.516 1 88.94 94 ILE B N 1
ATOM 3262 C CA . ILE B 1 94 ? 11.148 -14.211 4.992 1 88.94 94 ILE B CA 1
ATOM 3263 C C . ILE B 1 94 ? 11.789 -15.594 4.98 1 88.94 94 ILE B C 1
ATOM 3265 O O . ILE B 1 94 ? 11.883 -16.25 6.02 1 88.94 94 ILE B O 1
ATOM 3269 N N . PRO B 1 95 ? 12.172 -15.984 3.822 1 87.56 95 PRO B N 1
ATOM 3270 C CA . PRO B 1 95 ? 12.891 -17.266 3.744 1 87.56 95 PRO B CA 1
ATOM 3271 C C . PRO B 1 95 ? 14.375 -17.109 4.066 1 87.56 95 PRO B C 1
ATOM 3273 O O . PRO B 1 95 ? 15.078 -16.312 3.432 1 87.56 95 PRO B O 1
ATOM 3276 N N . PHE B 1 96 ? 14.812 -17.812 5.012 1 84.56 96 PHE B N 1
ATOM 3277 C CA . PHE B 1 96 ? 16.219 -17.719 5.395 1 84.56 96 PHE B CA 1
ATOM 3278 C C . PHE B 1 96 ? 17.031 -18.797 4.672 1 84.56 96 PHE B C 1
ATOM 3280 O O . PHE B 1 96 ? 18.25 -18.641 4.508 1 84.56 96 PHE B O 1
ATOM 3287 N N . ALA B 1 97 ? 16.422 -19.828 4.359 1 77.56 97 ALA B N 1
ATOM 3288 C CA . ALA B 1 97 ? 17.031 -20.938 3.627 1 77.56 97 ALA B CA 1
ATOM 3289 C C . ALA B 1 97 ? 15.969 -21.75 2.879 1 77.56 97 ALA B C 1
ATOM 3291 O O . ALA B 1 97 ? 14.773 -21.438 2.961 1 77.56 97 ALA B O 1
ATOM 3292 N N . TYR B 1 98 ? 16.5 -22.656 2.109 1 74.62 98 TYR B N 1
ATOM 3293 C CA . TYR B 1 98 ? 15.562 -23.484 1.375 1 74.62 98 TYR B CA 1
ATOM 3294 C C . TYR B 1 98 ? 14.594 -24.188 2.324 1 74.62 98 TYR B C 1
ATOM 3296 O O . TYR B 1 98 ? 15.016 -24.875 3.256 1 74.62 98 TYR B O 1
ATOM 3304 N N . ARG B 1 99 ? 13.352 -23.875 2.232 1 69.44 99 ARG B N 1
ATOM 3305 C CA . ARG B 1 99 ? 12.258 -24.469 3 1 69.44 99 ARG B CA 1
ATOM 3306 C C . ARG B 1 99 ? 12.281 -23.984 4.445 1 69.44 99 ARG B C 1
ATOM 3308 O O . ARG B 1 99 ? 11.672 -24.594 5.324 1 69.44 99 ARG B O 1
ATOM 3315 N N . PHE B 1 100 ? 13.141 -23.078 4.715 1 75.75 100 PHE B N 1
ATOM 3316 C CA . PHE B 1 100 ? 13.188 -22.516 6.059 1 75.75 100 PHE B CA 1
ATOM 3317 C C . PHE B 1 100 ? 12.469 -21.172 6.109 1 75.75 100 PHE B C 1
ATOM 3319 O O . PHE B 1 100 ? 13.109 -20.125 6.133 1 75.75 100 PHE B O 1
ATOM 3326 N N . VAL B 1 101 ? 11.188 -21.312 6.031 1 75.06 101 VAL B N 1
ATOM 3327 C CA . VAL B 1 101 ? 10.281 -20.172 6.109 1 75.06 101 VAL B CA 1
ATOM 3328 C C . VAL B 1 101 ? 9.109 -20.5 7.031 1 75.06 101 VAL B C 1
ATOM 3330 O O . VAL B 1 101 ? 8.594 -21.625 7.012 1 75.06 101 VAL B O 1
ATOM 3333 N N . LEU B 1 102 ? 8.82 -19.641 7.91 1 75.31 102 LEU B N 1
ATOM 3334 C CA . LEU B 1 102 ? 7.738 -19.891 8.852 1 75.31 102 LEU B CA 1
ATOM 3335 C C . LEU B 1 102 ? 6.406 -20.047 8.125 1 75.31 102 LEU B C 1
ATOM 3337 O O . LEU B 1 102 ? 5.613 -20.922 8.461 1 75.31 102 LEU B O 1
ATOM 3341 N N . SER B 1 103 ? 6.152 -19.188 7.141 1 74.56 103 SER B N 1
ATOM 3342 C CA . SER B 1 103 ? 4.906 -19.219 6.379 1 74.56 103 SER B CA 1
ATOM 3343 C C . SER B 1 103 ? 5.164 -19.031 4.887 1 74.56 103 SER B C 1
ATOM 3345 O O . SER B 1 103 ? 5.594 -17.953 4.461 1 74.56 103 SER B O 1
ATOM 3347 N N . ASP B 1 104 ? 4.992 -20.109 4.238 1 77.69 104 ASP B N 1
ATOM 3348 C CA . ASP B 1 104 ? 5.125 -20.016 2.785 1 77.69 104 ASP B CA 1
ATOM 3349 C C . ASP B 1 104 ? 3.805 -19.609 2.139 1 77.69 104 ASP B C 1
ATOM 3351 O O . ASP B 1 104 ? 2.992 -20.453 1.771 1 77.69 104 ASP B O 1
ATOM 3355 N N . LEU B 1 105 ? 3.684 -18.344 2.043 1 78.94 105 LEU B N 1
ATOM 3356 C CA . LEU B 1 105 ? 2.459 -17.797 1.469 1 78.94 105 LEU B CA 1
ATOM 3357 C C . LEU B 1 105 ? 2.662 -17.438 0.002 1 78.94 105 LEU B C 1
ATOM 3359 O O . LEU B 1 105 ? 3.736 -16.969 -0.385 1 78.94 105 LEU B O 1
ATOM 3363 N N . SER B 1 106 ? 1.695 -17.719 -0.802 1 81.56 106 SER B N 1
ATOM 3364 C CA . SER B 1 106 ? 1.745 -17.375 -2.219 1 81.56 106 SER B CA 1
ATOM 3365 C C . SER B 1 106 ? 1.89 -15.867 -2.418 1 81.56 106 SER B C 1
ATOM 3367 O O . SER B 1 106 ? 2.385 -15.414 -3.453 1 81.56 106 SER B O 1
ATOM 3369 N N . MET B 1 107 ? 1.515 -15.109 -1.437 1 84.06 107 MET B N 1
ATOM 3370 C CA . MET B 1 107 ? 1.578 -13.648 -1.554 1 84.06 107 MET B CA 1
ATOM 3371 C C . MET B 1 107 ? 2.445 -13.055 -0.451 1 84.06 107 MET B C 1
ATOM 3373 O O . MET B 1 107 ? 2.098 -12.023 0.13 1 84.06 107 MET B O 1
ATOM 3377 N N . GLY B 1 108 ? 3.521 -13.711 -0.205 1 85.19 108 GLY B N 1
ATOM 3378 C CA . GLY B 1 108 ? 4.359 -13.336 0.923 1 85.19 108 GLY B CA 1
ATOM 3379 C C . GLY B 1 108 ? 4.91 -11.93 0.82 1 85.19 108 GLY B C 1
ATOM 3380 O O . GLY B 1 108 ? 4.895 -11.18 1.797 1 85.19 108 GLY B O 1
ATOM 3381 N N . VAL B 1 109 ? 5.332 -11.539 -0.361 1 89.31 109 VAL B N 1
ATOM 3382 C CA . VAL B 1 109 ? 5.969 -10.234 -0.518 1 89.31 109 VAL B CA 1
ATOM 3383 C C . VAL B 1 109 ? 4.934 -9.125 -0.353 1 89.31 109 VAL B C 1
ATOM 3385 O O . VAL B 1 109 ? 5.219 -8.086 0.24 1 89.31 109 VAL B O 1
ATOM 3388 N N . PHE B 1 110 ? 3.754 -9.344 -0.76 1 88.25 110 PHE B N 1
ATOM 3389 C CA . PHE B 1 110 ? 2.721 -8.32 -0.654 1 88.25 110 PHE B CA 1
ATOM 3390 C C . PHE B 1 110 ? 2.195 -8.227 0.772 1 88.25 110 PHE B C 1
ATOM 3392 O O . PHE B 1 110 ? 1.751 -7.164 1.208 1 88.25 110 PHE B O 1
ATOM 3399 N N . LEU B 1 111 ? 2.268 -9.312 1.413 1 86.12 111 LEU B N 1
ATOM 3400 C CA . LEU B 1 111 ? 1.95 -9.242 2.834 1 86.12 111 LEU B CA 1
ATOM 3401 C C . LEU B 1 111 ? 2.914 -8.312 3.562 1 86.12 111 LEU B C 1
ATOM 3403 O O . LEU B 1 111 ? 2.498 -7.523 4.414 1 86.12 111 LEU B O 1
ATOM 3407 N N . TRP B 1 112 ? 4.145 -8.375 3.174 1 89.12 112 TRP B N 1
ATOM 3408 C CA . TRP B 1 112 ? 5.137 -7.484 3.77 1 89.12 112 TRP B CA 1
ATOM 3409 C C . TRP B 1 112 ? 4.816 -6.027 3.459 1 89.12 112 TRP B C 1
ATOM 3411 O O . TRP B 1 112 ? 4.887 -5.168 4.34 1 89.12 112 TRP B O 1
ATOM 3421 N N . ILE B 1 113 ? 4.453 -5.738 2.25 1 88.31 113 ILE B N 1
ATOM 3422 C CA . ILE B 1 113 ? 4.156 -4.367 1.851 1 88.31 113 ILE B CA 1
ATOM 3423 C C . ILE B 1 113 ? 2.934 -3.857 2.613 1 88.31 113 ILE B C 1
ATOM 3425 O O . ILE B 1 113 ? 2.918 -2.719 3.084 1 88.31 113 ILE B O 1
ATOM 3429 N N . ALA B 1 114 ? 1.969 -4.711 2.754 1 86.38 114 ALA B N 1
ATOM 3430 C CA . ALA B 1 114 ? 0.754 -4.332 3.471 1 86.38 114 ALA B CA 1
ATOM 3431 C C . ALA B 1 114 ? 1.056 -4.027 4.934 1 86.38 114 ALA B C 1
ATOM 3433 O O . ALA B 1 114 ? 0.562 -3.039 5.484 1 86.38 114 ALA B O 1
ATOM 3434 N N . ILE B 1 115 ? 1.871 -4.789 5.504 1 84.06 115 ILE B N 1
ATOM 3435 C CA . ILE B 1 115 ? 2.207 -4.629 6.914 1 84.06 115 ILE B CA 1
ATOM 3436 C C . ILE B 1 115 ? 3.086 -3.395 7.098 1 84.06 115 ILE B C 1
ATOM 3438 O O . ILE B 1 115 ? 2.928 -2.652 8.07 1 84.06 115 ILE B O 1
ATOM 3442 N N . SER B 1 116 ? 3.984 -3.203 6.168 1 84.94 116 SER B N 1
ATOM 3443 C CA . SER B 1 116 ? 4.859 -2.037 6.242 1 84.94 116 SER B CA 1
ATOM 3444 C C . SER B 1 116 ? 4.059 -0.74 6.172 1 84.94 116 SER B C 1
ATOM 3446 O O . SER B 1 116 ? 4.477 0.284 6.715 1 84.94 116 SER B O 1
ATOM 3448 N N . SER B 1 117 ? 2.926 -0.807 5.578 1 85.69 117 SER B N 1
ATOM 3449 C CA . SER B 1 117 ? 2.102 0.388 5.43 1 85.69 117 SER B CA 1
ATOM 3450 C C . SER B 1 117 ? 1.361 0.715 6.723 1 85.69 117 SER B C 1
ATOM 3452 O O . SER B 1 117 ? 0.8 1.803 6.863 1 85.69 117 SER B O 1
ATOM 3454 N N . ILE B 1 118 ? 1.469 -0.152 7.648 1 84.94 118 ILE B N 1
ATOM 3455 C CA . ILE B 1 118 ? 0.792 0.061 8.922 1 84.94 118 ILE B CA 1
ATOM 3456 C C . ILE B 1 118 ? 1.642 0.966 9.812 1 84.94 118 ILE B C 1
ATOM 3458 O O . ILE B 1 118 ? 1.111 1.694 10.656 1 84.94 118 ILE B O 1
ATOM 3462 N N . VAL B 1 119 ? 2.912 1.014 9.57 1 80.88 119 VAL B N 1
ATOM 3463 C CA . VAL B 1 119 ? 3.84 1.731 10.438 1 80.88 119 VAL B CA 1
ATOM 3464 C C . VAL B 1 119 ? 3.518 3.225 10.422 1 80.88 119 VAL B C 1
ATOM 3466 O O . VAL B 1 119 ? 3.391 3.854 11.477 1 80.88 119 VAL B O 1
ATOM 3469 N N . PRO B 1 120 ? 3.256 3.803 9.25 1 81 120 PRO B N 1
ATOM 3470 C CA . PRO B 1 120 ? 2.914 5.227 9.25 1 81 120 PRO B CA 1
ATOM 3471 C C . PRO B 1 120 ? 1.593 5.52 9.961 1 81 120 PRO B C 1
ATOM 3473 O O . PRO B 1 120 ? 1.406 6.609 10.5 1 81 120 PRO B O 1
ATOM 3476 N N . ILE B 1 121 ? 0.743 4.562 9.984 1 83.56 121 ILE B N 1
ATOM 3477 C CA . ILE B 1 121 ? -0.523 4.754 10.68 1 83.56 121 ILE B CA 1
ATOM 3478 C C . ILE B 1 121 ? -0.277 4.824 12.188 1 83.56 121 ILE B C 1
ATOM 3480 O O . ILE B 1 121 ? -0.94 5.586 12.898 1 83.56 121 ILE B O 1
ATOM 3484 N N . GLY B 1 122 ? 0.628 4.035 12.625 1 80.25 122 GLY B N 1
ATOM 3485 C CA . GLY B 1 122 ? 0.99 4.109 14.031 1 80.25 122 GLY B CA 1
ATOM 3486 C C . GLY B 1 122 ? 1.521 5.469 14.438 1 80.25 122 GLY B C 1
ATOM 3487 O O . GLY B 1 122 ? 1.207 5.961 15.523 1 80.25 122 GLY B O 1
ATOM 3488 N N . LEU B 1 123 ? 2.227 6.035 13.539 1 77.25 123 LEU B N 1
ATOM 3489 C CA . LEU B 1 123 ? 2.756 7.371 13.797 1 77.25 123 LEU B CA 1
ATOM 3490 C C . LEU B 1 123 ? 1.633 8.398 13.852 1 77.25 123 LEU B C 1
ATOM 3492 O O . LEU B 1 123 ? 1.639 9.289 14.711 1 77.25 123 LEU B O 1
ATOM 3496 N N . LEU B 1 124 ? 0.718 8.242 13.008 1 81.12 124 LEU B N 1
ATOM 3497 C CA . LEU B 1 124 ? -0.42 9.156 12.961 1 81.12 124 LEU B CA 1
ATOM 3498 C C . LEU B 1 124 ? -1.285 9.008 14.211 1 81.12 124 LEU B C 1
ATOM 3500 O O . LEU B 1 124 ? -1.745 10 14.773 1 81.12 124 LEU B O 1
ATOM 3504 N N . MET B 1 125 ? -1.395 7.797 14.555 1 81.44 125 MET B N 1
ATOM 3505 C CA . MET B 1 125 ? -2.217 7.523 15.734 1 81.44 125 MET B CA 1
ATOM 3506 C C . MET B 1 125 ? -1.593 8.125 16.984 1 81.44 125 MET B C 1
ATOM 3508 O O . MET B 1 125 ? -2.293 8.719 17.812 1 81.44 125 MET B O 1
ATOM 3512 N N . SER B 1 126 ? -0.343 7.949 17.094 1 76.94 126 SER B N 1
ATOM 3513 C CA . SER B 1 126 ? 0.351 8.492 18.266 1 76.94 126 SER B CA 1
ATOM 3514 C C . SER B 1 126 ? 0.349 10.016 18.234 1 76.94 126 SER B C 1
ATOM 3516 O O . SER B 1 126 ? 0.217 10.656 19.281 1 76.94 126 SER B O 1
ATOM 3518 N N . GLY B 1 127 ? 0.512 10.594 17.109 1 75.06 127 GLY B N 1
ATOM 3519 C CA . GLY B 1 127 ? 0.438 12.047 17 1 75.06 127 GLY B CA 1
ATOM 3520 C C . GLY B 1 127 ? -0.941 12.602 17.297 1 75.06 127 GLY B C 1
ATOM 3521 O O . GLY B 1 127 ? -1.071 13.602 18 1 75.06 127 GLY B O 1
ATOM 3522 N N . TYR B 1 128 ? -1.912 11.883 16.797 1 75.81 128 TYR B N 1
ATOM 3523 C CA . TYR B 1 128 ? -3.291 12.305 17.016 1 75.81 128 TYR B CA 1
ATOM 3524 C C . TYR B 1 128 ? -3.691 12.109 18.469 1 75.81 128 TYR B C 1
ATOM 3526 O O . TYR B 1 128 ? -4.457 12.906 19.016 1 75.81 128 TYR B O 1
ATOM 3534 N N . GLY B 1 129 ? -3.283 11.148 19.078 1 74.5 129 GLY B N 1
ATOM 3535 C CA . GLY B 1 129 ? -3.627 10.828 20.453 1 74.5 129 GLY B CA 1
ATOM 3536 C C . GLY B 1 129 ? -3.006 11.781 21.469 1 74.5 129 GLY B C 1
ATOM 3537 O O . GLY B 1 129 ? -3.486 11.898 22.594 1 74.5 129 GLY B O 1
ATOM 3538 N N . SER B 1 130 ? -1.967 12.469 21.078 1 70.62 130 SER B N 1
ATOM 3539 C CA . SER B 1 130 ? -1.307 13.398 22 1 70.62 130 SER B CA 1
ATOM 3540 C C . SER B 1 130 ? -2.127 14.672 22.172 1 70.62 130 SER B C 1
ATOM 3542 O O . SER B 1 130 ? -1.903 15.438 23.109 1 70.62 130 SER B O 1
ATOM 3544 N N . ASN B 1 131 ? -3.199 14.836 21.484 1 71.12 131 ASN B N 1
ATOM 3545 C CA . ASN B 1 131 ? -4.074 16 21.547 1 71.12 131 ASN B CA 1
ATOM 3546 C C . ASN B 1 131 ? -3.283 17.297 21.484 1 71.12 131 ASN B C 1
ATOM 3548 O O . ASN B 1 131 ? -3.629 18.281 22.156 1 71.12 131 ASN B O 1
ATOM 3552 N N . ASN B 1 132 ? -2.109 17.25 20.906 1 69.19 132 ASN B N 1
ATOM 3553 C CA . ASN B 1 132 ? -1.283 18.406 20.625 1 69.19 132 ASN B CA 1
ATOM 3554 C C . ASN B 1 132 ? -1.175 18.672 19.125 1 69.19 132 ASN B C 1
ATOM 3556 O O . ASN B 1 132 ? -0.865 17.75 18.344 1 69.19 132 ASN B O 1
ATOM 3560 N N . LYS B 1 133 ? -1.561 19.891 18.797 1 70 133 LYS B N 1
ATOM 3561 C CA . LYS B 1 133 ? -1.578 20.25 17.391 1 70 133 LYS B CA 1
ATOM 3562 C C . LYS B 1 133 ? -0.202 20.062 16.75 1 70 133 LYS B C 1
ATOM 3564 O O . LYS B 1 133 ? -0.095 19.625 15.602 1 70 133 LYS B O 1
ATOM 3569 N N . TYR B 1 134 ? 0.771 20.375 17.469 1 68.69 134 TYR B N 1
ATOM 3570 C CA . TYR B 1 134 ? 2.117 20.281 16.906 1 68.69 134 TYR B CA 1
ATOM 3571 C C . TYR B 1 134 ? 2.549 18.812 16.766 1 68.69 134 TYR B C 1
ATOM 3573 O O . TYR B 1 134 ? 3.229 18.453 15.805 1 68.69 134 TYR B O 1
ATOM 3581 N N . SER B 1 135 ? 2.123 18.078 17.75 1 70.38 135 SER B N 1
ATOM 3582 C CA . SER B 1 135 ? 2.428 16.656 17.672 1 70.38 135 SER B CA 1
ATOM 3583 C C . SER B 1 135 ? 1.682 15.992 16.516 1 70.38 135 SER B C 1
ATOM 3585 O O . SER B 1 135 ? 2.225 15.117 15.844 1 70.38 135 SER B O 1
ATOM 3587 N N . PHE B 1 136 ? 0.514 16.453 16.359 1 77.06 136 PHE B N 1
ATOM 3588 C CA . PHE B 1 136 ? -0.262 15.906 15.25 1 77.06 136 PHE B CA 1
ATOM 3589 C C . PHE B 1 136 ? 0.338 16.312 13.914 1 77.06 136 PHE B C 1
ATOM 3591 O O . PHE B 1 136 ? 0.419 15.5 12.992 1 77.06 136 PHE B O 1
ATOM 3598 N N . LEU B 1 137 ? 0.807 17.531 13.82 1 74.88 137 LEU B N 1
ATOM 3599 C CA . LEU B 1 137 ? 1.434 18 12.586 1 74.88 137 LEU B CA 1
ATOM 3600 C C . LEU B 1 137 ? 2.723 17.234 12.312 1 74.88 137 LEU B C 1
ATOM 3602 O O . LEU B 1 137 ? 3.029 16.922 11.164 1 74.88 137 LEU B O 1
ATOM 3606 N N . GLY B 1 138 ? 3.465 17.016 13.352 1 74.12 138 GLY B N 1
ATOM 3607 C CA . GLY B 1 138 ? 4.66 16.203 13.203 1 74.12 138 GLY B CA 1
ATOM 3608 C C . GLY B 1 138 ? 4.367 14.781 12.727 1 74.12 138 GLY B C 1
ATOM 3609 O O . GLY B 1 138 ? 5.086 14.242 11.883 1 74.12 138 GLY B O 1
ATOM 3610 N N . GLY B 1 139 ? 3.305 14.242 13.273 1 76.31 139 GLY B N 1
ATOM 3611 C CA . GLY B 1 139 ? 2.883 12.922 12.836 1 76.31 139 GLY B CA 1
ATOM 3612 C C . GLY B 1 139 ? 2.434 12.891 11.383 1 76.31 139 GLY B C 1
ATOM 3613 O O . GLY B 1 139 ? 2.729 11.938 10.656 1 76.31 139 GLY B O 1
ATOM 3614 N N . LEU B 1 140 ? 1.803 13.938 11.008 1 78.88 140 LEU B N 1
ATOM 3615 C CA . LEU B 1 140 ? 1.328 14.031 9.633 1 78.88 140 LEU B CA 1
ATOM 3616 C C . LEU B 1 140 ? 2.5 14.117 8.656 1 78.88 140 LEU B C 1
ATOM 3618 O O . LEU B 1 140 ? 2.488 13.469 7.609 1 78.88 140 LEU B O 1
ATOM 3622 N N . ARG B 1 141 ? 3.473 14.828 9.031 1 78 141 ARG B N 1
ATOM 3623 C CA . ARG B 1 141 ? 4.637 14.977 8.164 1 78 141 ARG B CA 1
ATOM 3624 C C . ARG B 1 141 ? 5.43 13.68 8.078 1 78 141 ARG B C 1
ATOM 3626 O O . ARG B 1 141 ? 5.887 13.297 7.004 1 78 141 ARG B O 1
ATOM 3633 N N . ALA B 1 142 ? 5.594 13.047 9.219 1 78 142 ALA B N 1
ATOM 3634 C CA . ALA B 1 142 ? 6.301 11.766 9.234 1 78 142 ALA B CA 1
ATOM 3635 C C . ALA B 1 142 ? 5.566 10.719 8.398 1 78 142 ALA B C 1
ATOM 3637 O O . ALA B 1 142 ? 6.195 9.945 7.68 1 78 142 ALA B O 1
ATOM 3638 N N . ALA B 1 143 ? 4.309 10.773 8.516 1 80.69 143 ALA B N 1
ATOM 3639 C CA . ALA B 1 143 ? 3.504 9.828 7.746 1 80.69 143 ALA B CA 1
ATOM 3640 C C . ALA B 1 143 ? 3.596 10.125 6.25 1 80.69 143 ALA B C 1
ATOM 3642 O O . ALA B 1 143 ? 3.66 9.203 5.43 1 80.69 143 ALA B O 1
ATOM 3643 N N . ALA B 1 144 ? 3.557 11.367 5.949 1 80.94 144 ALA B N 1
ATOM 3644 C CA . ALA B 1 144 ? 3.664 11.758 4.547 1 80.94 144 ALA B CA 1
ATOM 3645 C C . ALA B 1 144 ? 4.992 11.297 3.949 1 80.94 144 ALA B C 1
ATOM 3647 O O . ALA B 1 144 ? 5.035 10.82 2.812 1 80.94 144 ALA B O 1
ATOM 3648 N N . GLN B 1 145 ? 5.977 11.422 4.676 1 80.19 145 GLN B N 1
ATOM 3649 C CA . GLN B 1 145 ? 7.289 10.984 4.211 1 80.19 145 GLN B CA 1
ATOM 3650 C C . GLN B 1 145 ? 7.336 9.469 4.055 1 80.19 145 GLN B C 1
ATOM 3652 O O . GLN B 1 145 ? 7.848 8.961 3.057 1 80.19 145 GLN B O 1
ATOM 3657 N N . SER B 1 146 ? 6.855 8.797 5.023 1 83.5 146 SER B N 1
ATOM 3658 C CA . SER B 1 146 ? 6.879 7.34 4.98 1 83.5 146 SER B CA 1
ATOM 3659 C C . SER B 1 146 ? 6.094 6.812 3.783 1 83.5 146 SER B C 1
ATOM 3661 O O . SER B 1 146 ? 6.566 5.93 3.064 1 83.5 146 SER B O 1
ATOM 3663 N N . ILE B 1 147 ? 5.047 7.395 3.486 1 82.62 147 ILE B N 1
ATOM 3664 C CA . ILE B 1 147 ? 4.195 6.918 2.404 1 82.62 147 ILE B CA 1
ATOM 3665 C C . ILE B 1 147 ? 4.832 7.254 1.058 1 82.62 147 ILE B C 1
ATOM 3667 O O . ILE B 1 147 ? 4.723 6.48 0.103 1 82.62 147 ILE B O 1
ATOM 3671 N N . SER B 1 148 ? 5.41 8.406 1.017 1 84.5 148 SER B N 1
ATOM 3672 C CA . SER B 1 148 ? 6.039 8.836 -0.228 1 84.5 148 SER B CA 1
ATOM 3673 C C . SER B 1 148 ? 7.121 7.859 -0.669 1 84.5 148 SER B C 1
ATOM 3675 O O . SER B 1 148 ? 7.383 7.715 -1.865 1 84.5 148 SER B O 1
ATOM 3677 N N . TYR B 1 149 ? 7.664 7.191 0.235 1 88.81 149 TYR B N 1
ATOM 3678 C CA . TYR B 1 149 ? 8.742 6.285 -0.149 1 88.81 149 TYR B CA 1
ATOM 3679 C C . TYR B 1 149 ? 8.258 4.844 -0.179 1 88.81 149 TYR B C 1
ATOM 3681 O O . TYR B 1 149 ? 8.898 3.975 -0.773 1 88.81 149 TYR B O 1
ATOM 3689 N N . GLU B 1 150 ? 7.176 4.598 0.418 1 88.75 150 GLU B N 1
ATOM 3690 C CA . GLU B 1 150 ? 6.594 3.262 0.359 1 88.75 150 GLU B CA 1
ATOM 3691 C C . GLU B 1 150 ? 6.051 2.959 -1.034 1 88.75 150 GLU B C 1
ATOM 3693 O O . GLU B 1 150 ? 6.09 1.812 -1.484 1 88.75 150 GLU B O 1
ATOM 3698 N N . ILE B 1 151 ? 5.555 3.922 -1.719 1 89.44 151 ILE B N 1
ATOM 3699 C CA . ILE B 1 151 ? 4.918 3.711 -3.014 1 89.44 151 ILE B CA 1
ATOM 3700 C C . ILE B 1 151 ? 5.965 3.281 -4.039 1 89.44 151 ILE B C 1
ATOM 3702 O O . ILE B 1 151 ? 5.809 2.25 -4.699 1 89.44 151 ILE B O 1
ATOM 3706 N N . PRO B 1 152 ? 7.027 4.035 -4.133 1 91.88 152 PRO B N 1
ATOM 3707 C CA . PRO B 1 152 ? 8.055 3.549 -5.051 1 91.88 152 PRO B CA 1
ATOM 3708 C C . PRO B 1 152 ? 8.57 2.158 -4.684 1 91.88 152 PRO B C 1
ATOM 3710 O O . PRO B 1 152 ? 8.898 1.361 -5.566 1 91.88 152 PRO B O 1
ATOM 3713 N N . LEU B 1 153 ? 8.648 1.925 -3.453 1 92.56 153 LEU B N 1
ATOM 3714 C CA . LEU B 1 153 ? 9.07 0.602 -3.004 1 92.56 153 LEU B CA 1
ATOM 3715 C C . LEU B 1 153 ? 8.102 -0.471 -3.492 1 92.56 153 LEU B C 1
ATOM 3717 O O . LEU B 1 153 ? 8.531 -1.516 -3.992 1 92.56 153 LEU B O 1
ATOM 3721 N N . THR B 1 154 ? 6.867 -0.208 -3.357 1 91.5 154 THR B N 1
ATOM 3722 C CA . THR B 1 154 ? 5.828 -1.144 -3.775 1 91.5 154 THR B CA 1
ATOM 3723 C C . THR B 1 154 ? 5.879 -1.37 -5.285 1 91.5 154 THR B C 1
ATOM 3725 O O . THR B 1 154 ? 5.727 -2.5 -5.754 1 91.5 154 THR B O 1
ATOM 3728 N N . LEU B 1 155 ? 6.105 -0.334 -6.008 1 91.62 155 LEU B N 1
ATOM 3729 C CA . LEU B 1 155 ? 6.172 -0.45 -7.461 1 91.62 155 LEU B CA 1
ATOM 3730 C C . LEU B 1 155 ? 7.363 -1.302 -7.883 1 91.62 155 LEU B C 1
ATOM 3732 O O . LEU B 1 155 ? 7.273 -2.078 -8.836 1 91.62 155 LEU B O 1
ATOM 3736 N N . CYS B 1 156 ? 8.422 -1.188 -7.184 1 94.25 156 CYS B N 1
ATOM 3737 C CA . CYS B 1 156 ? 9.594 -2.004 -7.484 1 94.25 156 CYS B CA 1
ATOM 3738 C C . CYS B 1 156 ? 9.328 -3.471 -7.164 1 94.25 156 CYS B C 1
ATOM 3740 O O . CYS B 1 156 ? 9.75 -4.359 -7.906 1 94.25 156 CYS B O 1
ATOM 3742 N N . VAL B 1 157 ? 8.656 -3.695 -6.102 1 93 157 VAL B N 1
ATOM 3743 C CA . VAL B 1 157 ? 8.328 -5.062 -5.703 1 93 157 VAL B CA 1
ATOM 3744 C C . VAL B 1 157 ? 7.406 -5.699 -6.738 1 93 157 VAL B C 1
ATOM 3746 O O . VAL B 1 157 ? 7.551 -6.875 -7.07 1 93 157 VAL B O 1
ATOM 3749 N N . LEU B 1 158 ? 6.516 -4.922 -7.227 1 91.06 158 LEU B N 1
ATOM 3750 C CA . LEU B 1 158 ? 5.609 -5.418 -8.258 1 91.06 158 LEU B CA 1
ATOM 3751 C C . LEU B 1 158 ? 6.383 -5.816 -9.508 1 91.06 158 LEU B C 1
ATOM 3753 O O . LEU B 1 158 ? 6.074 -6.832 -10.141 1 91.06 158 LEU B O 1
ATOM 3757 N N . SER B 1 159 ? 7.32 -4.996 -9.82 1 91.94 159 SER B N 1
ATOM 3758 C CA . SER B 1 159 ? 8.125 -5.297 -11 1 91.94 159 SER B CA 1
ATOM 3759 C C . SER B 1 159 ? 8.875 -6.617 -10.836 1 91.94 159 SER B C 1
ATOM 3761 O O . SER B 1 159 ? 8.938 -7.422 -11.773 1 91.94 159 SER B O 1
ATOM 3763 N N . ILE B 1 160 ? 9.398 -6.824 -9.672 1 92.75 160 ILE B N 1
ATOM 3764 C CA . ILE B 1 160 ? 10.133 -8.055 -9.414 1 92.75 160 ILE B CA 1
ATOM 3765 C C . ILE B 1 160 ? 9.172 -9.242 -9.414 1 92.75 160 ILE B C 1
ATOM 3767 O O . ILE B 1 160 ? 9.516 -10.328 -9.898 1 92.75 160 ILE B O 1
ATOM 3771 N N . SER B 1 161 ? 8.008 -9.047 -8.859 1 90.12 161 SER B N 1
ATOM 3772 C CA . SER B 1 161 ? 7.016 -10.117 -8.82 1 90.12 161 SER B CA 1
ATOM 3773 C C . SER B 1 161 ? 6.543 -10.477 -10.219 1 90.12 161 SER B C 1
ATOM 3775 O O . SER B 1 161 ? 6.262 -11.648 -10.5 1 90.12 161 SER B O 1
ATOM 3777 N N . LEU B 1 162 ? 6.441 -9.5 -11.031 1 86.94 162 LEU B N 1
ATOM 3778 C CA . LEU B 1 162 ? 6.059 -9.766 -12.414 1 86.94 162 LEU B CA 1
ATOM 3779 C C . LEU B 1 162 ? 7.141 -10.555 -13.141 1 86.94 162 LEU B C 1
ATOM 3781 O O . LEU B 1 162 ? 6.84 -11.461 -13.922 1 86.94 162 LEU B O 1
ATOM 3785 N N . LEU B 1 163 ? 8.391 -10.203 -12.883 1 87.12 163 LEU B N 1
ATOM 3786 C CA . LEU B 1 163 ? 9.508 -10.891 -13.516 1 87.12 163 LEU B CA 1
ATOM 3787 C C . LEU B 1 163 ? 9.57 -12.352 -13.078 1 87.12 163 LEU B C 1
ATOM 3789 O O . LEU B 1 163 ? 9.906 -13.227 -13.867 1 87.12 163 LEU B O 1
ATOM 3793 N N . SER B 1 164 ? 9.227 -12.625 -11.844 1 87.94 164 SER B N 1
ATOM 3794 C CA . SER B 1 164 ? 9.289 -13.977 -11.305 1 87.94 164 SER B CA 1
ATOM 3795 C C . SER B 1 164 ? 7.961 -14.711 -11.5 1 87.94 164 SER B C 1
ATOM 3797 O O . SER B 1 164 ? 7.875 -15.914 -11.281 1 87.94 164 SER B O 1
ATOM 3799 N N . ASN B 1 165 ? 6.91 -14.094 -11.898 1 84.44 165 ASN B N 1
ATOM 3800 C CA . ASN B 1 165 ? 5.566 -14.633 -12.086 1 84.44 165 ASN B CA 1
ATOM 3801 C C . ASN B 1 165 ? 5.02 -15.242 -10.805 1 84.44 165 ASN B C 1
ATOM 3803 O O . ASN B 1 165 ? 4.332 -16.266 -10.836 1 84.44 165 ASN B O 1
ATOM 3807 N N . SER B 1 166 ? 5.539 -14.773 -9.773 1 86 166 SER B N 1
ATOM 3808 C CA . SER B 1 166 ? 5.07 -15.211 -8.461 1 86 166 SER B CA 1
ATOM 3809 C C . SER B 1 166 ? 5.328 -14.148 -7.398 1 86 166 SER B C 1
ATOM 3811 O O . SER B 1 166 ? 6.215 -13.305 -7.555 1 86 166 SER B O 1
ATOM 3813 N N . SER B 1 167 ? 4.496 -14.164 -6.418 1 87.88 167 SER B N 1
ATOM 3814 C CA . SER B 1 167 ? 4.672 -13.219 -5.32 1 87.88 167 SER B CA 1
ATOM 3815 C C . SER B 1 167 ? 5.109 -13.93 -4.047 1 87.88 167 SER B C 1
ATOM 3817 O O . SER B 1 167 ? 5.102 -13.344 -2.963 1 87.88 167 SER B O 1
ATOM 3819 N N . SER B 1 168 ? 5.445 -15.188 -4.215 1 88.81 168 SER B N 1
ATOM 3820 C CA . SER B 1 168 ? 6.004 -15.922 -3.082 1 88.81 168 SER B CA 1
ATOM 3821 C C . SER B 1 168 ? 7.492 -15.617 -2.91 1 88.81 168 SER B C 1
ATOM 3823 O O . SER B 1 168 ? 8.227 -15.523 -3.893 1 88.81 168 SER B O 1
ATOM 3825 N N . THR B 1 169 ? 7.867 -15.383 -1.736 1 90.44 169 THR B N 1
ATOM 3826 C CA . THR B 1 169 ? 9.266 -15.055 -1.477 1 90.44 169 THR B CA 1
ATOM 3827 C C . THR B 1 169 ? 10.172 -16.219 -1.838 1 90.44 169 THR B C 1
ATOM 3829 O O . THR B 1 169 ? 11.281 -16.031 -2.35 1 90.44 169 THR B O 1
ATOM 3832 N N . VAL B 1 170 ? 9.703 -17.422 -1.67 1 89.06 170 VAL B N 1
ATOM 3833 C CA . VAL B 1 170 ? 10.5 -18.594 -1.969 1 89.06 170 VAL B CA 1
ATOM 3834 C C . VAL B 1 170 ? 10.664 -18.75 -3.48 1 89.06 170 VAL B C 1
ATOM 3836 O O . VAL B 1 170 ? 11.773 -18.984 -3.967 1 89.06 170 VAL B O 1
ATOM 3839 N N . ASP B 1 171 ? 9.578 -18.531 -4.18 1 88.94 171 ASP B N 1
ATOM 3840 C CA . ASP B 1 171 ? 9.633 -18.656 -5.633 1 88.94 171 ASP B CA 1
ATOM 3841 C C . ASP B 1 171 ? 10.531 -17.578 -6.242 1 88.94 171 ASP B C 1
ATOM 3843 O O . ASP B 1 171 ? 11.203 -17.828 -7.25 1 88.94 171 ASP B O 1
ATOM 3847 N N . ILE B 1 172 ? 10.508 -16.453 -5.668 1 90 172 ILE B N 1
ATOM 3848 C CA . ILE B 1 172 ? 11.328 -15.352 -6.184 1 90 172 ILE B CA 1
ATOM 3849 C C . ILE B 1 172 ? 12.805 -15.695 -6.031 1 90 172 ILE B C 1
ATOM 3851 O O . ILE B 1 172 ? 13.609 -15.438 -6.934 1 90 172 ILE B O 1
ATOM 3855 N N . VAL B 1 173 ? 13.172 -16.281 -4.891 1 89.5 173 VAL B N 1
ATOM 3856 C CA . VAL B 1 173 ? 14.555 -16.672 -4.664 1 89.5 173 VAL B CA 1
ATOM 3857 C C . VAL B 1 173 ? 14.938 -17.797 -5.625 1 89.5 173 VAL B C 1
ATOM 3859 O O . VAL B 1 173 ? 16.031 -17.797 -6.195 1 89.5 173 VAL B O 1
ATOM 3862 N N . GLU B 1 174 ? 13.992 -18.703 -5.816 1 87.81 174 GLU B N 1
ATOM 3863 C CA . GLU B 1 174 ? 14.258 -19.828 -6.711 1 87.81 174 GLU B CA 1
ATOM 3864 C C . GLU B 1 174 ? 14.367 -19.359 -8.164 1 87.81 174 GLU B C 1
ATOM 3866 O O . GLU B 1 174 ? 15.148 -19.906 -8.938 1 87.81 174 GLU B O 1
ATOM 3871 N N . ALA B 1 175 ? 13.594 -18.391 -8.523 1 87.44 175 ALA B N 1
ATOM 3872 C CA . ALA B 1 175 ? 13.648 -17.859 -9.883 1 87.44 175 ALA B CA 1
ATOM 3873 C C . ALA B 1 175 ? 15.008 -17.203 -10.148 1 87.44 175 ALA B C 1
ATOM 3875 O O . ALA B 1 175 ? 15.492 -17.219 -11.281 1 87.44 175 ALA B O 1
ATOM 3876 N N . GLN B 1 176 ? 15.562 -16.609 -9.109 1 88.44 176 GLN B N 1
ATOM 3877 C CA . GLN B 1 176 ? 16.859 -15.977 -9.258 1 88.44 176 GLN B CA 1
ATOM 3878 C C . GLN B 1 176 ? 17.984 -17.016 -9.352 1 88.44 176 GLN B C 1
ATOM 3880 O O . GLN B 1 176 ? 19.062 -16.719 -9.859 1 88.44 176 GLN B O 1
ATOM 3885 N N . SER B 1 177 ? 17.766 -18.266 -8.891 1 83.88 177 SER B N 1
ATOM 3886 C CA . SER B 1 177 ? 18.781 -19.312 -8.844 1 83.88 177 SER B CA 1
ATOM 3887 C C . SER B 1 177 ? 18.938 -19.984 -10.203 1 83.88 177 SER B C 1
ATOM 3889 O O . SER B 1 177 ? 19.953 -20.625 -10.477 1 83.88 177 SER B O 1
ATOM 3891 N N . LYS B 1 178 ? 17.984 -19.844 -11.023 1 79.62 178 LYS B N 1
ATOM 3892 C CA . LYS B 1 178 ? 17.984 -20.531 -12.312 1 79.62 178 LYS B CA 1
ATOM 3893 C C . LYS B 1 178 ? 19.203 -20.125 -13.141 1 79.62 178 LYS B C 1
ATOM 3895 O O . LYS B 1 178 ? 19.812 -20.953 -13.828 1 79.62 178 LYS B O 1
ATOM 3900 N N . TYR B 1 179 ? 19.625 -18.906 -13.047 1 75.94 179 TYR B N 1
ATOM 3901 C CA . TYR B 1 179 ? 20.719 -18.438 -13.898 1 75.94 179 TYR B CA 1
ATOM 3902 C C . TYR B 1 179 ? 21.953 -18.109 -13.078 1 75.94 179 TYR B C 1
ATOM 3904 O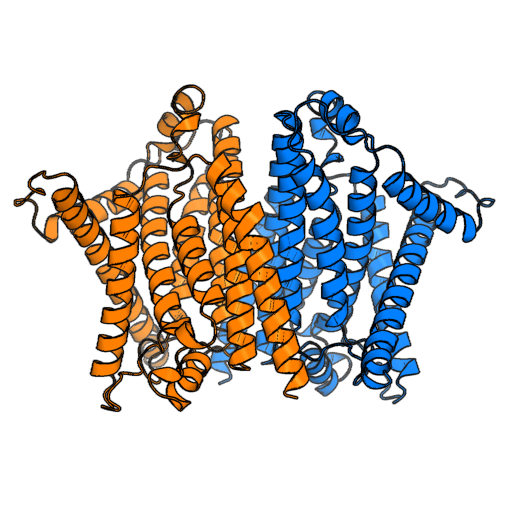 O . TYR B 1 179 ? 22.875 -17.453 -13.562 1 75.94 179 TYR B O 1
ATOM 3912 N N . GLY B 1 180 ? 22.047 -18.578 -11.898 1 75.69 180 GLY B N 1
ATOM 3913 C CA . GLY B 1 180 ? 23.188 -18.375 -11.031 1 75.69 180 GLY B CA 1
ATOM 3914 C C . GLY B 1 180 ? 23.359 -16.938 -10.594 1 75.69 180 GLY B C 1
ATOM 3915 O O . GLY B 1 180 ? 22.375 -16.25 -10.305 1 75.69 180 GLY B O 1
ATOM 3916 N N . PHE B 1 181 ? 24.609 -16.469 -10.57 1 79.12 181 PHE B N 1
ATOM 3917 C CA . PHE B 1 181 ? 24.938 -15.117 -10.117 1 79.12 181 PHE B CA 1
ATOM 3918 C C . PHE B 1 181 ? 24.391 -14.07 -11.078 1 79.12 181 PHE B C 1
ATOM 3920 O O . PHE B 1 181 ? 23.922 -13.016 -10.656 1 79.12 181 PHE B O 1
ATOM 3927 N N . TRP B 1 182 ? 24.266 -14.43 -12.328 1 78.31 182 TRP B N 1
ATOM 3928 C CA . TRP B 1 182 ? 23.797 -13.5 -13.352 1 78.31 182 TRP B CA 1
ATOM 3929 C C . TRP B 1 182 ? 22.266 -13.461 -13.391 1 78.31 182 TRP B C 1
ATOM 3931 O O . TRP B 1 182 ? 21.688 -12.602 -14.055 1 78.31 182 TRP B O 1
ATOM 3941 N N . GLY B 1 183 ? 21.734 -14.328 -12.609 1 82.31 183 GLY B N 1
ATOM 3942 C CA . GLY B 1 183 ? 20.281 -14.398 -12.578 1 82.31 183 GLY B CA 1
ATOM 3943 C C . GLY B 1 183 ? 19.656 -13.57 -11.469 1 82.31 183 GLY B C 1
ATOM 3944 O O . GLY B 1 183 ? 18.438 -13.508 -11.344 1 82.31 183 GLY B O 1
ATOM 3945 N N . TRP B 1 184 ? 20.594 -12.883 -10.75 1 88.88 184 TRP B N 1
ATOM 3946 C CA . TRP B 1 184 ? 20.078 -12.062 -9.656 1 88.88 184 TRP B CA 1
ATOM 3947 C C . TRP B 1 184 ? 19.328 -10.852 -10.195 1 88.88 184 TRP B C 1
ATOM 3949 O O . TRP B 1 184 ? 19.672 -10.32 -11.258 1 88.88 184 TRP B O 1
ATOM 3959 N N . ASN B 1 185 ? 18.344 -10.445 -9.562 1 92.5 185 ASN B N 1
ATOM 3960 C CA . ASN B 1 185 ? 17.5 -9.344 -10.008 1 92.5 185 ASN B CA 1
ATOM 3961 C C . ASN B 1 185 ? 18.234 -8.008 -9.961 1 92.5 185 ASN B C 1
ATOM 3963 O O . ASN B 1 185 ? 17.781 -7.016 -10.516 1 92.5 185 ASN B O 1
ATOM 3967 N N . LEU B 1 186 ? 19.344 -8.031 -9.266 1 91.44 186 LEU B N 1
ATOM 3968 C CA . LEU B 1 186 ? 20.172 -6.828 -9.242 1 91.44 186 LEU B CA 1
ATOM 3969 C C . LEU B 1 186 ? 20.641 -6.465 -10.648 1 91.44 186 LEU B C 1
ATOM 3971 O O . LEU B 1 186 ? 20.688 -5.285 -11 1 91.44 186 LEU B O 1
ATOM 3975 N N . TRP B 1 187 ? 20.891 -7.496 -11.453 1 89.81 187 TRP B N 1
ATOM 3976 C CA . TRP B 1 187 ? 21.375 -7.289 -12.812 1 89.81 187 TRP B CA 1
ATOM 3977 C C . TRP B 1 187 ? 20.219 -7.121 -13.789 1 89.81 187 TRP B C 1
ATOM 3979 O O . TRP B 1 187 ? 20.312 -6.379 -14.766 1 89.81 187 TRP B O 1
ATOM 3989 N N . ARG B 1 188 ? 19.156 -7.766 -13.57 1 88.38 188 ARG B N 1
ATOM 3990 C CA . ARG B 1 188 ? 18 -7.738 -14.461 1 88.38 188 ARG B CA 1
ATOM 3991 C C . ARG B 1 188 ? 17.219 -6.441 -14.305 1 88.38 188 ARG B C 1
ATOM 3993 O O . ARG B 1 188 ? 16.625 -5.949 -15.273 1 88.38 188 ARG B O 1
ATOM 4000 N N . GLN B 1 189 ? 17.219 -5.918 -13.109 1 93.5 189 GLN B N 1
ATOM 4001 C CA . GLN B 1 189 ? 16.516 -4.676 -12.812 1 93.5 189 GLN B CA 1
ATOM 4002 C C . GLN B 1 189 ? 17.375 -3.73 -11.984 1 93.5 189 GLN B C 1
ATOM 4004 O O . GLN B 1 189 ? 17.047 -3.434 -10.836 1 93.5 189 GLN B O 1
ATOM 4009 N N . PRO B 1 190 ? 18.359 -3.146 -12.586 1 93.5 190 PRO B N 1
ATOM 4010 C CA . PRO B 1 190 ? 19.266 -2.27 -11.828 1 93.5 190 PRO B CA 1
ATOM 4011 C C . PRO B 1 190 ? 18.578 -0.991 -11.359 1 93.5 190 PRO B C 1
ATOM 4013 O O . PRO B 1 190 ? 18.844 -0.516 -10.25 1 93.5 190 PRO B O 1
ATOM 4016 N N . ILE B 1 191 ? 17.734 -0.501 -12.203 1 95.12 191 ILE B N 1
ATOM 4017 C CA . ILE B 1 191 ? 17.047 0.724 -11.82 1 95.12 191 ILE B CA 1
ATOM 4018 C C . ILE B 1 191 ? 16.125 0.451 -10.625 1 95.12 191 ILE B C 1
ATOM 4020 O O . ILE B 1 191 ? 16.094 1.234 -9.672 1 95.12 191 ILE B O 1
ATOM 4024 N N . GLY B 1 192 ? 15.461 -0.657 -10.719 1 95 192 GLY B N 1
ATOM 4025 C CA . GLY B 1 192 ? 14.609 -1.03 -9.602 1 95 192 GLY B CA 1
ATOM 4026 C C . GLY B 1 192 ? 15.383 -1.256 -8.312 1 95 192 GLY B C 1
ATOM 4027 O O . GLY B 1 192 ? 14.906 -0.907 -7.23 1 95 192 GLY B O 1
ATOM 4028 N N . PHE B 1 193 ? 16.594 -1.77 -8.523 1 95.62 193 PHE B N 1
ATOM 4029 C CA . PHE B 1 193 ? 17.422 -2.049 -7.355 1 95.62 193 PHE B CA 1
ATOM 4030 C C . PHE B 1 193 ? 17.828 -0.757 -6.664 1 95.62 193 PHE B C 1
ATOM 4032 O O . PHE B 1 193 ? 17.719 -0.635 -5.441 1 95.62 193 PHE B O 1
ATOM 4039 N N . ILE B 1 194 ? 18.203 0.227 -7.328 1 94.06 194 ILE B N 1
ATOM 4040 C CA . ILE B 1 194 ? 18.656 1.495 -6.777 1 94.06 194 ILE B CA 1
ATOM 4041 C C . ILE B 1 194 ? 17.5 2.219 -6.102 1 94.06 194 ILE B C 1
ATOM 4043 O O . ILE B 1 194 ? 17.641 2.738 -4.992 1 94.06 194 ILE B O 1
ATOM 4047 N N . ILE B 1 195 ? 16.391 2.203 -6.781 1 94.69 195 ILE B N 1
ATOM 4048 C CA . ILE B 1 195 ? 15.211 2.854 -6.215 1 94.69 195 ILE B CA 1
ATOM 4049 C C . ILE B 1 195 ? 14.805 2.152 -4.922 1 94.69 195 ILE B C 1
ATOM 4051 O O . ILE B 1 195 ? 14.461 2.807 -3.936 1 94.69 195 ILE B O 1
ATOM 4055 N N . PHE B 1 196 ? 14.883 0.85 -4.996 1 94.5 196 PHE B N 1
ATOM 4056 C CA . PHE B 1 196 ? 14.508 0.068 -3.824 1 94.5 196 PHE B CA 1
ATOM 4057 C C . PHE B 1 196 ? 15.43 0.369 -2.65 1 94.5 196 PHE B C 1
ATOM 4059 O O . PHE B 1 196 ? 14.977 0.522 -1.517 1 94.5 196 PHE B O 1
ATOM 4066 N N . LEU B 1 197 ? 16.656 0.494 -2.914 1 90.88 197 LEU B N 1
ATOM 4067 C CA . LEU B 1 197 ? 17.641 0.758 -1.874 1 90.88 197 LEU B CA 1
ATOM 4068 C C . LEU B 1 197 ? 17.422 2.137 -1.26 1 90.88 197 LEU B C 1
ATOM 4070 O O . LEU B 1 197 ? 17.391 2.277 -0.035 1 90.88 197 LEU B O 1
ATOM 4074 N N . ILE B 1 198 ? 17.219 3.092 -2.049 1 89.69 198 ILE B N 1
ATOM 4075 C CA . ILE B 1 198 ? 17.047 4.461 -1.573 1 89.69 198 ILE B CA 1
ATOM 4076 C C . ILE B 1 198 ? 15.742 4.582 -0.797 1 89.69 198 ILE B C 1
ATOM 4078 O O . ILE B 1 198 ? 15.703 5.191 0.274 1 89.69 198 ILE B O 1
ATOM 4082 N N . SER B 1 199 ? 14.695 4.012 -1.374 1 90.75 199 SER B N 1
ATOM 4083 C CA . SER B 1 199 ? 13.383 4.109 -0.743 1 90.75 199 SER B CA 1
ATOM 4084 C C . SER B 1 199 ? 13.352 3.369 0.59 1 90.75 199 SER B C 1
ATOM 4086 O O . SER B 1 199 ? 12.734 3.832 1.55 1 90.75 199 SER B O 1
ATOM 4088 N N . SER B 1 200 ? 14 2.236 0.627 1 88.56 200 SER B N 1
ATOM 4089 C CA . SER B 1 200 ? 14.031 1.476 1.873 1 88.56 200 SER B CA 1
ATOM 4090 C C . SER B 1 200 ? 14.789 2.229 2.961 1 88.56 200 SER B C 1
ATOM 4092 O O . SER B 1 200 ? 14.383 2.223 4.125 1 88.56 200 SER B O 1
ATOM 4094 N N . LEU B 1 201 ? 15.828 2.889 2.572 1 84.69 201 LEU B N 1
ATOM 4095 C CA . LEU B 1 201 ? 16.609 3.656 3.535 1 84.69 201 LEU B CA 1
ATOM 4096 C C . LEU B 1 201 ? 15.836 4.879 4.016 1 84.69 201 LEU B C 1
ATOM 4098 O O . LEU B 1 201 ? 15.875 5.219 5.199 1 84.69 201 LEU B O 1
ATOM 4102 N N . ALA B 1 202 ? 15.172 5.449 3.094 1 81.38 202 ALA B N 1
ATOM 4103 C CA . ALA B 1 202 ? 14.422 6.656 3.439 1 81.38 202 ALA B CA 1
ATOM 4104 C C . ALA B 1 202 ? 13.227 6.328 4.32 1 81.38 202 ALA B C 1
ATOM 4106 O O . ALA B 1 202 ? 12.828 7.129 5.172 1 81.38 202 ALA B O 1
ATOM 4107 N N . GLU B 1 203 ? 12.688 5.215 4.051 1 77.81 203 GLU B N 1
ATOM 4108 C CA . GLU B 1 203 ? 11.547 4.789 4.852 1 77.81 203 GLU B CA 1
ATOM 4109 C C . GLU B 1 203 ? 11.961 4.508 6.297 1 77.81 203 GLU B C 1
ATOM 4111 O O . GLU B 1 203 ? 11.172 4.711 7.223 1 77.81 203 GLU B O 1
ATOM 4116 N N . CYS B 1 204 ? 13.18 3.965 6.527 1 71 204 CYS B N 1
ATOM 4117 C CA . CYS B 1 204 ? 13.625 3.576 7.859 1 71 204 CYS B CA 1
ATOM 4118 C C . CYS B 1 204 ? 14.141 4.781 8.633 1 71 204 CYS B C 1
ATOM 4120 O O . CYS B 1 204 ? 14.328 4.711 9.852 1 71 204 CYS B O 1
ATOM 4122 N N . GLU B 1 205 ? 14.664 5.785 7.934 1 59.59 205 GLU B N 1
ATOM 4123 C CA . GLU B 1 205 ? 15.312 6.906 8.602 1 59.59 205 GLU B CA 1
ATOM 4124 C C . GLU B 1 205 ? 14.32 7.695 9.445 1 59.59 205 GLU B C 1
ATOM 4126 O O . GLU B 1 205 ? 14.711 8.5 10.297 1 59.59 205 GLU B O 1
ATOM 4131 N N . ARG B 1 206 ? 13.031 7.703 9.164 1 52.78 206 ARG B N 1
ATOM 4132 C CA . ARG B 1 206 ? 12.352 8.914 9.602 1 52.78 206 ARG B CA 1
ATOM 4133 C C . ARG B 1 206 ? 11.695 8.719 10.961 1 52.78 206 ARG B C 1
ATOM 4135 O O . ARG B 1 206 ? 10.656 8.062 11.07 1 52.78 206 ARG B O 1
ATOM 4142 N N . LEU B 1 207 ? 12.578 8.578 11.914 1 49.78 207 LEU B N 1
ATOM 4143 C CA . LEU B 1 207 ? 11.844 8.711 13.164 1 49.78 207 LEU B CA 1
ATOM 4144 C C . LEU B 1 207 ? 11.234 10.102 13.297 1 49.78 207 LEU B C 1
ATOM 4146 O O . LEU B 1 207 ? 11.906 11.102 13.039 1 49.78 207 LEU B O 1
ATOM 4150 N N . PRO B 1 208 ? 9.875 10.258 12.922 1 48.03 208 PRO B N 1
ATOM 4151 C CA . PRO B 1 208 ? 9.086 11.484 12.852 1 48.03 208 PRO B CA 1
ATOM 4152 C C . PRO B 1 208 ? 9.695 12.625 13.664 1 48.03 208 PRO B C 1
ATOM 4154 O O . PRO B 1 208 ? 9.57 13.797 13.289 1 48.03 208 PRO B O 1
ATOM 4157 N N . PHE B 1 209 ? 10.062 12.398 14.945 1 44.16 209 PHE B N 1
ATOM 4158 C CA . PHE B 1 209 ? 10.25 13.445 15.945 1 44.16 209 PHE B CA 1
ATOM 4159 C C . PHE B 1 209 ? 11.672 13.992 15.898 1 44.16 209 PHE B C 1
ATOM 4161 O O . PHE B 1 209 ? 12.047 14.828 16.719 1 44.16 209 PHE B O 1
ATOM 4168 N N . ASP B 1 210 ? 12.383 13.461 14.922 1 46.38 210 ASP B N 1
ATOM 4169 C CA . ASP B 1 210 ? 13.766 13.914 14.859 1 46.38 210 ASP B CA 1
ATOM 4170 C C . ASP B 1 210 ? 13.953 14.984 13.789 1 46.38 210 ASP B C 1
ATOM 4172 O O . ASP B 1 210 ? 15.086 15.352 13.453 1 46.38 210 ASP B O 1
ATOM 4176 N N . LEU B 1 211 ? 13.055 15.227 12.938 1 42.25 211 LEU B N 1
ATOM 4177 C CA . LEU B 1 211 ? 13.43 16.172 11.891 1 42.25 211 LEU B CA 1
ATOM 4178 C C . LEU B 1 211 ? 13.789 17.531 12.484 1 42.25 211 LEU B C 1
ATOM 4180 O O . LEU B 1 211 ? 13.031 18.094 13.266 1 42.25 211 LEU B O 1
ATOM 4184 N N . PRO B 1 212 ? 14.984 17.938 12.438 1 39.47 212 PRO B N 1
ATOM 4185 C CA . PRO B 1 212 ? 15.523 19.203 12.953 1 39.47 212 PRO B CA 1
ATOM 4186 C C . PRO B 1 212 ? 14.633 20.391 12.641 1 39.47 212 PRO B C 1
ATOM 4188 O O . PRO B 1 212 ? 14.703 21.422 13.32 1 39.47 212 PRO B O 1
ATOM 4191 N N . GLU B 1 213 ? 14.141 20.516 11.453 1 40.94 213 GLU B N 1
ATOM 4192 C CA . GLU B 1 213 ? 13.578 21.828 11.164 1 40.94 213 GLU B CA 1
ATOM 4193 C C . GLU B 1 213 ? 12.547 22.219 12.219 1 40.94 213 GLU B C 1
ATOM 4195 O O . GLU B 1 213 ? 12.312 23.406 12.445 1 40.94 213 GLU B O 1
ATOM 4200 N N . ALA B 1 214 ? 11.648 21.25 12.609 1 40.62 214 ALA B N 1
ATOM 4201 C CA . ALA B 1 214 ? 10.711 21.766 13.609 1 40.62 214 ALA B CA 1
ATOM 4202 C C . ALA B 1 214 ? 11.406 21.984 14.953 1 40.62 214 ALA B C 1
ATOM 4204 O O . ALA B 1 214 ? 10.75 22.234 15.961 1 40.62 214 ALA B O 1
ATOM 4205 N N . GLU B 1 215 ? 12.586 21.688 15.219 1 3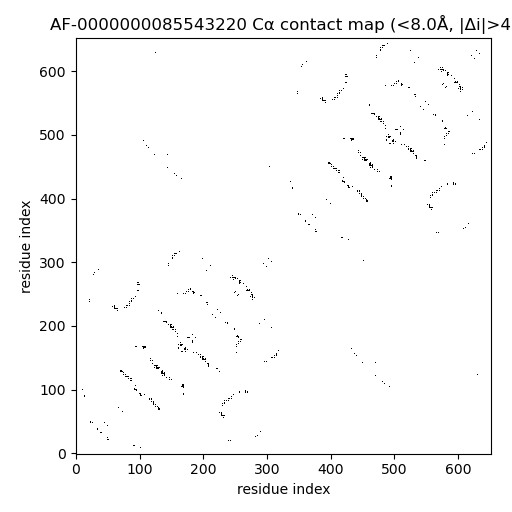7.56 215 GLU B N 1
ATOM 4206 C CA . GLU B 1 215 ? 13.125 21.938 16.547 1 37.56 215 GLU B CA 1
ATOM 4207 C C . GLU B 1 215 ? 12.789 23.344 17.031 1 37.56 215 GLU B C 1
ATOM 4209 O O . GLU B 1 215 ? 12.477 23.531 18.219 1 37.56 215 GLU B O 1
ATOM 4214 N N . GLU B 1 216 ? 13.359 24.359 16.359 1 35.22 216 GLU B N 1
ATOM 4215 C CA . GLU B 1 216 ? 13.227 25.641 17.062 1 35.22 216 GLU B CA 1
ATOM 4216 C C . GLU B 1 216 ? 11.773 25.938 17.406 1 35.22 216 GLU B C 1
ATOM 4218 O O . GLU B 1 216 ? 11.477 26.438 18.484 1 35.22 216 GLU B O 1
ATOM 4223 N N . GLU B 1 217 ? 10.805 26.047 16.484 1 35.84 217 GLU B N 1
ATOM 4224 C CA . GLU B 1 217 ? 9.445 26.453 16.844 1 35.84 217 GLU B CA 1
ATOM 4225 C C . GLU B 1 217 ? 8.648 25.266 17.391 1 35.84 217 GLU B C 1
ATOM 4227 O O . GLU B 1 217 ? 7.879 25.422 18.344 1 35.84 217 GLU B O 1
ATOM 4232 N N . LEU B 1 218 ? 8.5 24.078 16.703 1 37.69 218 LEU B N 1
ATOM 4233 C CA . LEU B 1 218 ? 7.66 22.969 17.125 1 37.69 218 LEU B CA 1
ATOM 4234 C C . LEU B 1 218 ? 8.406 22.047 18.078 1 37.69 218 LEU B C 1
ATOM 4236 O O . LEU B 1 218 ? 7.852 21.062 18.562 1 37.69 218 LEU B O 1
ATOM 4240 N N . VAL B 1 219 ? 9.727 21.938 18.266 1 38.16 219 VAL B N 1
ATOM 4241 C CA . VAL B 1 219 ? 10.633 21.203 19.141 1 38.16 219 VAL B CA 1
ATOM 4242 C C . VAL B 1 219 ? 10.055 21.156 20.562 1 38.16 219 VAL B C 1
ATOM 4244 O O . VAL B 1 219 ? 10.125 20.125 21.219 1 38.16 219 VAL B O 1
ATOM 4247 N N . ALA B 1 220 ? 9.961 22.391 21.094 1 37.12 220 ALA B N 1
ATOM 4248 C CA . ALA B 1 220 ? 9.727 22.484 22.531 1 37.12 220 ALA B CA 1
ATOM 4249 C C . ALA B 1 220 ? 8.539 21.625 22.953 1 37.12 220 ALA B C 1
ATOM 4251 O O . ALA B 1 220 ? 8.523 21.062 24.047 1 37.12 220 ALA B O 1
ATOM 4252 N N . GLY B 1 221 ? 7.488 21.594 22.156 1 34.56 221 GLY B N 1
ATOM 4253 C CA . GLY B 1 221 ? 6.289 20.922 22.625 1 34.56 221 GLY B CA 1
ATOM 4254 C C . GLY B 1 221 ? 6.387 19.406 22.516 1 34.56 221 GLY B C 1
ATOM 4255 O O . GLY B 1 221 ? 5.672 18.688 23.219 1 34.56 221 GLY B O 1
ATOM 4256 N N . TYR B 1 222 ? 6.914 18.812 21.391 1 37.91 222 TYR B N 1
ATOM 4257 C CA . TYR B 1 222 ? 6.883 17.375 21.109 1 37.91 222 TYR B CA 1
ATOM 4258 C C . TYR B 1 222 ? 7.738 16.609 22.109 1 37.91 222 TYR B C 1
ATOM 4260 O O . TYR B 1 222 ? 7.363 15.508 22.531 1 37.91 222 TYR B O 1
ATOM 4268 N N . GLN B 1 223 ? 9.109 16.938 22.156 1 42.03 223 GLN B N 1
ATOM 4269 C CA . GLN B 1 223 ? 9.984 16.234 23.094 1 42.03 223 GLN B CA 1
ATOM 4270 C C . GLN B 1 223 ? 9.406 16.234 24.5 1 42.03 223 GLN B C 1
ATOM 4272 O O . GLN B 1 223 ? 9.625 15.297 25.266 1 42.03 223 GLN B O 1
ATOM 4277 N N . THR B 1 224 ? 8.922 17.281 24.719 1 41.09 224 THR B N 1
ATOM 4278 C CA . THR B 1 224 ? 8.516 17.375 26.125 1 41.09 224 THR B CA 1
ATOM 4279 C C . THR B 1 224 ? 7.453 16.328 26.453 1 41.09 224 THR B C 1
ATOM 4281 O O . THR B 1 224 ? 7.484 15.719 27.516 1 41.09 224 THR B O 1
ATOM 4284 N N . GLU B 1 225 ? 6.449 16.234 25.531 1 46.09 225 GLU B N 1
ATOM 4285 C CA . GLU B 1 225 ? 5.375 15.344 25.969 1 46.09 225 GLU B CA 1
ATOM 4286 C C . GLU B 1 225 ? 5.68 13.891 25.594 1 46.09 225 GLU B C 1
ATOM 4288 O O . GLU B 1 225 ? 5.074 12.969 26.141 1 46.09 225 GLU B O 1
ATOM 4293 N N . TYR B 1 226 ? 6.496 13.727 24.484 1 46.19 226 TYR B N 1
ATOM 4294 C CA . TYR B 1 226 ? 6.809 12.352 24.109 1 46.19 226 TYR B CA 1
ATOM 4295 C C . TYR B 1 226 ? 8.016 11.836 24.875 1 46.19 226 TYR B C 1
ATOM 4297 O O . TYR B 1 226 ? 8.641 10.852 24.469 1 46.19 226 TYR B O 1
ATOM 4305 N N . SER B 1 227 ? 8.602 12.562 25.672 1 45.41 227 SER B N 1
ATOM 4306 C CA . SER B 1 227 ? 9.797 12.211 26.422 1 45.41 227 SER B CA 1
ATOM 4307 C C . SER B 1 227 ? 9.711 10.781 26.969 1 45.41 227 SER B C 1
ATOM 4309 O O . SER B 1 227 ? 10.719 10.195 27.344 1 45.41 227 SER B O 1
ATOM 4311 N N . GLY B 1 228 ? 8.539 10.195 27.094 1 44.41 228 GLY B N 1
ATOM 4312 C CA . GLY B 1 228 ? 8.57 8.945 27.844 1 44.41 228 GLY B CA 1
ATOM 4313 C C . GLY B 1 228 ? 8.773 7.727 26.953 1 44.41 228 GLY B C 1
ATOM 4314 O O . GLY B 1 228 ? 9.281 7.848 25.828 1 44.41 228 GLY B O 1
ATOM 4315 N N . ILE B 1 229 ? 8.297 6.48 27.406 1 49.16 229 ILE B N 1
ATOM 4316 C CA . ILE B 1 229 ? 8.344 5.062 27.062 1 49.16 229 ILE B CA 1
ATOM 4317 C C . ILE B 1 229 ? 7.879 4.863 25.625 1 49.16 229 ILE B C 1
ATOM 4319 O O . ILE B 1 229 ? 8.461 4.066 24.891 1 49.16 229 ILE B O 1
ATOM 4323 N N . LYS B 1 230 ? 6.898 5.613 25.156 1 54.53 230 LYS B N 1
ATOM 4324 C CA . LYS B 1 230 ? 6.215 5.344 23.891 1 54.53 230 LYS B CA 1
ATOM 4325 C C . LYS B 1 230 ? 7.059 5.789 22.703 1 54.53 230 LYS B C 1
ATOM 4327 O O . LYS B 1 230 ? 6.992 5.188 21.625 1 54.53 230 LYS B O 1
ATOM 4332 N N . PHE B 1 231 ? 8.195 6.504 23.031 1 59.56 231 PHE B N 1
ATOM 4333 C CA . PHE B 1 231 ? 9.188 6.844 22.016 1 59.56 231 PHE B CA 1
ATOM 4334 C C . PHE B 1 231 ? 10.195 5.711 21.844 1 59.56 231 PHE B C 1
ATOM 4336 O O . PHE B 1 231 ? 10.695 5.488 20.75 1 59.56 231 PHE B O 1
ATOM 4343 N N . GLY B 1 232 ? 10.305 4.984 22.922 1 61.97 232 GLY B N 1
ATOM 4344 C CA . GLY B 1 232 ? 11.219 3.857 22.844 1 61.97 232 GLY B CA 1
ATOM 4345 C C . GLY B 1 232 ? 10.75 2.779 21.875 1 61.97 232 GLY B C 1
ATOM 4346 O O . GLY B 1 232 ? 11.547 2.215 21.141 1 61.97 232 GLY B O 1
ATOM 4347 N N . LEU B 1 233 ? 9.445 2.617 21.812 1 70.56 233 LEU B N 1
ATOM 4348 C CA . LEU B 1 233 ? 8.93 1.571 20.938 1 70.56 233 LEU B CA 1
ATOM 4349 C C . LEU B 1 233 ? 9.109 1.947 19.484 1 70.56 233 LEU B C 1
ATOM 4351 O O . LEU B 1 233 ? 9.352 1.079 18.641 1 70.56 233 LEU B O 1
ATOM 4355 N N . PHE B 1 234 ? 9.07 3.203 19.312 1 71.38 234 PHE B N 1
ATOM 4356 C CA . PHE B 1 234 ? 9.281 3.607 17.922 1 71.38 234 PHE B CA 1
ATOM 4357 C C . PHE B 1 234 ? 10.734 3.434 17.516 1 71.38 234 PHE B C 1
ATOM 4359 O O . PHE B 1 234 ? 11.031 3.133 16.359 1 71.38 234 PHE B O 1
ATOM 4366 N N . TYR B 1 235 ? 11.57 3.562 18.516 1 69.69 235 TYR B N 1
ATOM 4367 C CA . TYR B 1 235 ? 12.977 3.33 18.219 1 69.69 235 TYR B CA 1
ATOM 4368 C C . TYR B 1 235 ? 13.234 1.857 17.922 1 69.69 235 TYR B C 1
ATOM 4370 O O . TYR B 1 235 ? 13.961 1.526 16.969 1 69.69 235 TYR B O 1
ATOM 4378 N N . VAL B 1 236 ? 12.664 1.055 18.672 1 74.75 236 VAL B N 1
ATOM 4379 C CA . VAL B 1 236 ? 12.797 -0.378 18.422 1 74.75 236 VAL B CA 1
ATOM 4380 C C . VAL B 1 236 ? 12.188 -0.731 17.078 1 74.75 236 VAL B C 1
ATOM 4382 O O . VAL B 1 236 ? 12.766 -1.517 16.312 1 74.75 236 VAL B O 1
ATOM 4385 N N . ALA B 1 237 ? 11.07 -0.156 16.812 1 77.81 237 ALA B N 1
ATOM 4386 C CA . ALA B 1 237 ? 10.406 -0.419 15.531 1 77.81 237 ALA B CA 1
ATOM 4387 C C . ALA B 1 237 ? 11.281 0.015 14.359 1 77.81 237 ALA B C 1
ATOM 4389 O O . ALA B 1 237 ? 11.289 -0.631 13.312 1 77.81 237 ALA B O 1
ATOM 4390 N N . SER B 1 238 ? 11.969 1.039 14.602 1 77.94 238 SER B N 1
ATOM 4391 C CA . SER B 1 238 ? 12.828 1.536 13.531 1 77.94 238 SER B CA 1
ATOM 4392 C C . SER B 1 238 ? 13.961 0.558 13.227 1 77.94 238 SER B C 1
ATOM 4394 O O . SER B 1 238 ? 14.289 0.324 12.062 1 77.94 238 SER B O 1
ATOM 4396 N N . TYR B 1 239 ? 14.539 -0.043 14.273 1 81.19 239 TYR B N 1
ATOM 4397 C CA . TYR B 1 239 ? 15.609 -1.009 14.062 1 81.19 239 TYR B CA 1
ATOM 4398 C C . TYR B 1 239 ? 15.07 -2.301 13.453 1 81.19 239 TYR B C 1
ATOM 4400 O O . TYR B 1 239 ? 15.727 -2.918 12.617 1 81.19 239 TYR B O 1
ATOM 4408 N N . LEU B 1 240 ? 13.961 -2.646 13.914 1 85.44 240 LEU B N 1
ATOM 4409 C CA . LEU B 1 240 ? 13.328 -3.832 13.344 1 85.44 240 LEU B CA 1
ATOM 4410 C C . LEU B 1 240 ? 13.031 -3.635 11.867 1 85.44 240 LEU B C 1
ATOM 4412 O O . LEU B 1 240 ? 13.227 -4.547 11.062 1 85.44 240 LEU B O 1
ATOM 4416 N N . ASN B 1 241 ? 12.57 -2.469 11.602 1 86.62 241 ASN B N 1
ATOM 4417 C CA . ASN B 1 241 ? 12.25 -2.168 10.203 1 86.62 241 ASN B CA 1
ATOM 4418 C C . ASN B 1 241 ? 13.508 -2.143 9.336 1 86.62 241 ASN B C 1
ATOM 4420 O O . ASN B 1 241 ? 13.469 -2.537 8.172 1 86.62 241 ASN B O 1
ATOM 4424 N N . LEU B 1 242 ? 14.5 -1.65 9.898 1 86.75 242 LEU B N 1
ATOM 4425 C CA . LEU B 1 242 ? 15.758 -1.635 9.156 1 86.75 242 LEU B CA 1
ATOM 4426 C C . LEU B 1 242 ? 16.219 -3.053 8.852 1 86.75 242 LEU B C 1
ATOM 4428 O O . LEU B 1 242 ? 16.688 -3.33 7.738 1 86.75 242 LEU B O 1
ATOM 4432 N N . LEU B 1 243 ? 16.109 -3.865 9.758 1 90.31 243 LEU B N 1
ATOM 4433 C CA . LEU B 1 243 ? 16.531 -5.254 9.57 1 90.31 243 LEU B CA 1
ATOM 4434 C C . LEU B 1 243 ? 15.648 -5.949 8.539 1 90.31 243 LEU B C 1
ATOM 4436 O O . LEU B 1 243 ? 16.156 -6.645 7.656 1 90.31 243 LEU B O 1
ATOM 4440 N N . VAL B 1 244 ? 14.414 -5.746 8.672 1 91.62 244 VAL B N 1
ATOM 4441 C CA . VAL B 1 244 ? 13.5 -6.406 7.75 1 91.62 244 VAL B CA 1
ATOM 4442 C C . VAL B 1 244 ? 13.727 -5.879 6.336 1 91.62 244 VAL B C 1
ATOM 4444 O O . VAL B 1 244 ? 13.711 -6.648 5.371 1 91.62 244 VAL B O 1
ATOM 4447 N N . SER B 1 245 ? 13.867 -4.664 6.191 1 90.69 245 SER B N 1
ATOM 4448 C CA . SER B 1 245 ? 14.109 -4.086 4.871 1 90.69 245 SER B CA 1
ATOM 4449 C C . SER B 1 245 ? 15.383 -4.641 4.254 1 90.69 245 SER B C 1
ATOM 4451 O O . SER B 1 245 ? 15.438 -4.902 3.049 1 90.69 245 SER B O 1
ATOM 4453 N N . SER B 1 246 ? 16.375 -4.828 5.027 1 92.38 246 SER B N 1
ATOM 4454 C CA . SER B 1 246 ? 17.625 -5.387 4.531 1 92.38 246 SER B CA 1
ATOM 4455 C C . SER B 1 246 ? 17.453 -6.844 4.117 1 92.38 246 SER B C 1
ATOM 4457 O O . SER B 1 246 ? 18.062 -7.289 3.135 1 92.38 246 SER B O 1
ATOM 4459 N N . LEU B 1 247 ? 16.734 -7.512 4.867 1 93.06 247 LEU B N 1
ATOM 4460 C CA . LEU B 1 247 ? 16.469 -8.906 4.516 1 93.06 247 LEU B CA 1
ATOM 4461 C C . LEU B 1 247 ? 15.719 -8.992 3.188 1 93.06 247 LEU B C 1
ATOM 4463 O O . LEU B 1 247 ? 15.992 -9.875 2.373 1 93.06 247 LEU B O 1
ATOM 4467 N N . PHE B 1 248 ? 14.859 -8.078 2.973 1 93 248 PHE B N 1
ATOM 4468 C CA . PHE B 1 248 ? 14.086 -8.133 1.738 1 93 248 PHE B CA 1
ATOM 4469 C C . PHE B 1 248 ? 14.93 -7.695 0.548 1 93 248 PHE B C 1
ATOM 4471 O O . PHE B 1 248 ? 14.727 -8.172 -0.571 1 93 248 PHE B O 1
ATOM 4478 N N . VAL B 1 249 ? 15.844 -6.855 0.798 1 92.94 249 VAL B N 1
ATOM 4479 C CA . VAL B 1 249 ? 16.766 -6.527 -0.279 1 92.94 249 VAL B CA 1
ATOM 4480 C C . VAL B 1 249 ? 17.531 -7.781 -0.703 1 92.94 249 VAL B C 1
ATOM 4482 O O . VAL B 1 249 ? 17.719 -8.023 -1.896 1 92.94 249 VAL B O 1
ATOM 4485 N N . THR B 1 250 ? 17.891 -8.555 0.242 1 92.81 250 THR B N 1
ATOM 4486 C CA . THR B 1 250 ? 18.656 -9.773 -0.014 1 92.81 250 THR B CA 1
ATOM 4487 C C . THR B 1 250 ? 17.797 -10.812 -0.729 1 92.81 250 THR B C 1
ATOM 4489 O O . THR B 1 250 ? 18.25 -11.453 -1.678 1 92.81 250 THR B O 1
ATOM 4492 N N . VAL B 1 251 ? 16.594 -10.922 -0.346 1 92.38 251 VAL B N 1
ATOM 4493 C CA . VAL B 1 251 ? 15.695 -11.945 -0.885 1 92.38 251 VAL B CA 1
ATOM 4494 C C . VAL B 1 251 ? 15.227 -11.539 -2.281 1 92.38 251 VAL B C 1
ATOM 4496 O O . VAL B 1 251 ? 15.148 -12.375 -3.184 1 92.38 251 VAL B O 1
ATOM 4499 N N . LEU B 1 252 ? 15.023 -10.297 -2.51 1 93.69 252 LEU B N 1
ATOM 4500 C CA . LEU B 1 252 ? 14.406 -9.867 -3.76 1 93.69 252 LEU B CA 1
ATOM 4501 C C . LEU B 1 252 ? 15.469 -9.602 -4.828 1 93.69 252 LEU B C 1
ATOM 4503 O O . LEU B 1 252 ? 15.227 -9.836 -6.012 1 93.69 252 LEU B O 1
ATOM 4507 N N . TYR B 1 253 ? 16.625 -9.141 -4.387 1 94.06 253 TYR B N 1
ATOM 4508 C CA . TYR B 1 253 ? 17.547 -8.672 -5.414 1 94.06 253 TYR B CA 1
ATOM 4509 C C . TYR B 1 253 ? 18.844 -9.469 -5.387 1 94.06 253 TYR B C 1
ATOM 4511 O O . TYR B 1 253 ? 19.531 -9.57 -6.398 1 94.06 253 TYR B O 1
ATOM 4519 N N . LEU B 1 254 ? 19.234 -10.055 -4.281 1 91 254 LEU B N 1
ATOM 4520 C CA . LEU B 1 254 ? 20.547 -10.688 -4.188 1 91 254 LEU B CA 1
ATOM 4521 C C . LEU B 1 254 ? 20.406 -12.203 -4.117 1 91 254 LEU B C 1
ATOM 4523 O O . LEU B 1 254 ? 21.297 -12.891 -3.588 1 91 254 LEU B O 1
ATOM 4527 N N . GLY B 1 255 ? 19.328 -12.781 -4.473 1 86.31 255 GLY B N 1
ATOM 4528 C CA . GLY B 1 255 ? 19.172 -14.211 -4.648 1 86.31 255 GLY B CA 1
ATOM 4529 C C . GLY B 1 255 ? 18.953 -14.953 -3.344 1 86.31 255 GLY B C 1
ATOM 4530 O O . GLY B 1 255 ? 18.906 -16.188 -3.322 1 86.31 255 GLY B O 1
ATOM 4531 N N . GLY B 1 256 ? 18.797 -14.32 -2.23 1 84.88 256 GLY B N 1
ATOM 4532 C CA . GLY B 1 256 ? 18.469 -14.953 -0.961 1 84.88 256 GLY B CA 1
ATOM 4533 C C . GLY B 1 256 ? 19.562 -15.891 -0.47 1 84.88 256 GLY B C 1
ATOM 4534 O O . GLY B 1 256 ? 20.703 -15.477 -0.279 1 84.88 256 GLY B O 1
ATOM 4535 N N . TRP B 1 257 ? 19.188 -17.266 -0.455 1 79.56 257 TRP B N 1
ATOM 4536 C CA . TRP B 1 257 ? 20.125 -18.25 0.093 1 79.56 257 TRP B CA 1
ATOM 4537 C C . TRP B 1 257 ? 21.062 -18.766 -0.986 1 79.56 257 TRP B C 1
ATOM 4539 O O . TRP B 1 257 ? 22.016 -19.5 -0.691 1 79.56 257 TRP B O 1
ATOM 4549 N N . ASN B 1 258 ? 20.812 -18.453 -2.229 1 77.38 258 ASN B N 1
ATOM 4550 C CA . ASN B 1 258 ? 21.625 -18.984 -3.312 1 77.38 258 ASN B CA 1
ATOM 4551 C C . ASN B 1 258 ? 23.031 -18.406 -3.307 1 77.38 258 ASN B C 1
ATOM 4553 O O . ASN B 1 258 ? 23.203 -17.188 -3.211 1 77.38 258 ASN B O 1
ATOM 4557 N N . ILE B 1 259 ? 23.953 -19.375 -2.811 1 67.06 259 ILE B N 1
ATOM 4558 C CA . ILE B 1 259 ? 25.359 -19 -2.83 1 67.06 259 ILE B CA 1
ATOM 4559 C C . ILE B 1 259 ? 25.922 -19.156 -4.242 1 67.06 259 ILE B C 1
ATOM 4561 O O . ILE B 1 259 ? 25.344 -19.859 -5.066 1 67.06 259 ILE B O 1
ATOM 4565 N N . PHE B 1 260 ? 26.844 -18.266 -4.695 1 57.81 260 PHE B N 1
ATOM 4566 C CA . PHE B 1 260 ? 27.594 -18.422 -5.941 1 57.81 260 PHE B CA 1
ATOM 4567 C C . PHE B 1 260 ? 27.953 -19.875 -6.184 1 57.81 260 PHE B C 1
ATOM 4569 O O . PHE B 1 260 ? 27.953 -20.344 -7.328 1 57.81 260 PHE B O 1
ATOM 4576 N N . ILE B 1 261 ? 28.219 -20.656 -5.051 1 53.69 261 ILE B N 1
ATOM 4577 C CA . ILE B 1 261 ? 28.641 -22.047 -5.219 1 53.69 261 ILE B CA 1
ATOM 4578 C C . ILE B 1 261 ? 27.531 -22.984 -4.766 1 53.69 261 ILE B C 1
ATOM 4580 O O . ILE B 1 261 ? 27 -22.844 -3.664 1 53.69 261 ILE B O 1
ATOM 4584 N N . PRO B 1 262 ? 26.891 -23.672 -5.68 1 53.06 262 PRO B N 1
ATOM 4585 C CA . PRO B 1 262 ? 25.828 -24.641 -5.418 1 53.06 262 PRO B CA 1
ATOM 4586 C C . PRO B 1 262 ? 26.062 -25.469 -4.152 1 53.06 262 PRO B C 1
ATOM 4588 O O . PRO B 1 262 ? 26.047 -26.703 -4.195 1 53.06 262 PRO B O 1
ATOM 4591 N N . VAL B 1 263 ? 26.812 -25 -3.154 1 53.59 263 VAL B N 1
ATOM 4592 C CA . VAL B 1 263 ? 27.047 -25.875 -2.012 1 53.59 263 VAL B CA 1
ATOM 4593 C C . VAL B 1 263 ? 25.812 -25.906 -1.117 1 53.59 263 VAL B C 1
ATOM 4595 O O . VAL B 1 263 ? 25.312 -24.859 -0.691 1 53.59 263 VAL B O 1
ATOM 4598 N N . PHE B 1 264 ? 25 -26.969 -1.113 1 57.53 264 PHE B N 1
ATOM 4599 C CA . PHE B 1 264 ? 23.703 -27.438 -0.639 1 57.53 264 PHE B CA 1
ATOM 4600 C C . PHE B 1 264 ? 23.734 -27.688 0.866 1 57.53 264 PHE B C 1
ATOM 4602 O O . PHE B 1 264 ? 24.625 -28.359 1.375 1 57.53 264 PHE B O 1
ATOM 4609 N N . GLY B 1 265 ? 23.688 -26.734 1.913 1 67.31 265 GLY B N 1
ATOM 4610 C CA . GLY B 1 265 ? 23.281 -26.953 3.293 1 67.31 265 GLY B CA 1
ATOM 4611 C C . GLY B 1 265 ? 22.484 -25.797 3.857 1 67.31 265 GLY B C 1
ATOM 4612 O O . GLY B 1 265 ? 22.594 -24.656 3.387 1 67.31 265 GLY B O 1
ATOM 4613 N N . ILE B 1 266 ? 21.438 -26.125 4.582 1 77.31 266 ILE B N 1
ATOM 4614 C CA . ILE B 1 266 ? 20.531 -25.203 5.258 1 77.31 266 ILE B CA 1
ATOM 4615 C C . ILE B 1 266 ? 21.344 -24.172 6.043 1 77.31 266 ILE B C 1
ATOM 4617 O O . ILE B 1 266 ? 21.031 -22.984 6.035 1 77.31 266 ILE B O 1
ATOM 4621 N N . THR B 1 267 ? 22.469 -24.688 6.539 1 81.06 267 THR B N 1
ATOM 4622 C CA . THR B 1 267 ? 23.266 -23.797 7.383 1 81.06 267 THR B CA 1
ATOM 4623 C C . THR B 1 267 ? 24.031 -22.781 6.531 1 81.06 267 THR B C 1
ATOM 4625 O O . THR B 1 267 ? 24.141 -21.609 6.895 1 81.06 267 THR B O 1
ATOM 4628 N N . ILE B 1 268 ? 24.484 -23.25 5.43 1 82.62 268 ILE B N 1
ATOM 4629 C CA . ILE B 1 268 ? 25.234 -22.359 4.566 1 82.62 268 ILE B CA 1
ATOM 4630 C C . ILE B 1 268 ? 24.297 -21.359 3.912 1 82.62 268 ILE B C 1
ATOM 4632 O O . ILE B 1 268 ? 24.688 -20.203 3.666 1 82.62 268 ILE B O 1
ATOM 4636 N N . GLY B 1 269 ? 23.125 -2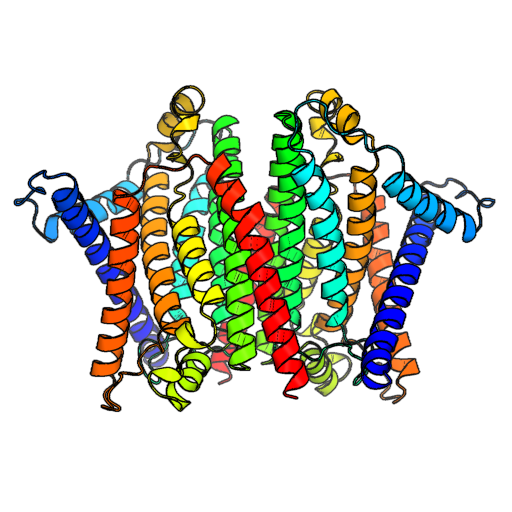1.844 3.686 1 83.06 269 GLY B N 1
ATOM 4637 C CA . GLY B 1 269 ? 22.141 -20.938 3.123 1 83.06 269 GLY B CA 1
ATOM 4638 C C . GLY B 1 269 ? 21.766 -19.797 4.059 1 83.06 269 GLY B C 1
ATOM 4639 O O . GLY B 1 269 ? 21.688 -18.641 3.639 1 83.06 269 GLY B O 1
ATOM 4640 N N . ILE B 1 270 ? 21.609 -20.156 5.277 1 86.06 270 ILE B N 1
ATOM 4641 C CA . ILE B 1 270 ? 21.266 -19.156 6.281 1 86.06 270 ILE B CA 1
ATOM 4642 C C . ILE B 1 270 ? 22.422 -18.172 6.449 1 86.06 270 ILE B C 1
ATOM 4644 O O . ILE B 1 270 ? 22.203 -16.969 6.547 1 86.06 270 ILE B O 1
ATOM 4648 N N . PHE B 1 271 ? 23.578 -18.75 6.406 1 87.19 271 PHE B N 1
ATOM 4649 C CA . PHE B 1 271 ? 24.766 -17.922 6.574 1 87.19 271 PHE B CA 1
ATOM 4650 C C . PHE B 1 271 ? 24.922 -16.953 5.402 1 87.19 271 PHE B C 1
ATOM 4652 O O . PHE B 1 271 ? 25.234 -15.781 5.594 1 87.19 271 PHE B O 1
ATOM 4659 N N . SER B 1 272 ? 24.719 -17.438 4.254 1 87.94 272 SER B N 1
ATOM 4660 C CA . SER B 1 272 ? 24.828 -16.578 3.072 1 87.94 272 SER B CA 1
ATOM 4661 C C . SER B 1 272 ? 23.797 -15.461 3.098 1 87.94 272 SER B C 1
ATOM 4663 O O . SER B 1 272 ? 24.109 -14.312 2.766 1 87.94 272 SER B O 1
ATOM 4665 N N . THR B 1 273 ? 22.625 -15.773 3.5 1 89.62 273 THR B N 1
ATOM 4666 C CA . THR B 1 273 ? 21.578 -14.766 3.574 1 89.62 273 THR B CA 1
ATOM 4667 C C . THR B 1 273 ? 21.906 -13.711 4.625 1 89.62 273 THR B C 1
ATOM 4669 O O . THR B 1 273 ? 21.719 -12.516 4.398 1 89.62 273 THR B O 1
ATOM 4672 N N . LEU B 1 274 ? 22.422 -14.141 5.727 1 90 274 LEU B N 1
ATOM 4673 C CA . LEU B 1 274 ? 22.75 -13.211 6.809 1 90 274 LEU B CA 1
ATOM 4674 C C . LEU B 1 274 ? 23.922 -12.312 6.434 1 90 274 LEU B C 1
ATOM 4676 O O . LEU B 1 274 ? 23.922 -11.125 6.746 1 90 274 LEU B O 1
ATOM 4680 N N . VAL B 1 275 ? 24.859 -12.883 5.766 1 90.12 275 VAL B N 1
ATOM 4681 C CA . VAL B 1 275 ? 26.016 -12.094 5.371 1 90.12 275 VAL B CA 1
ATOM 4682 C C . VAL B 1 275 ? 25.609 -11 4.395 1 90.12 275 VAL B C 1
ATOM 4684 O O . VAL B 1 275 ? 26.016 -9.844 4.527 1 90.12 275 VAL B O 1
ATOM 4687 N N . LYS B 1 276 ? 24.891 -11.391 3.484 1 91.5 276 LYS B N 1
ATOM 4688 C CA . LYS B 1 276 ? 24.422 -10.414 2.512 1 91.5 276 LYS B CA 1
ATOM 4689 C C . LYS B 1 276 ? 23.562 -9.336 3.182 1 91.5 276 LYS B C 1
ATOM 4691 O O . LYS B 1 276 ? 23.656 -8.164 2.828 1 91.5 276 LYS B O 1
ATOM 4696 N N . THR B 1 277 ? 22.719 -9.727 4.07 1 92.88 277 THR B N 1
ATOM 4697 C CA . THR B 1 277 ? 21.844 -8.797 4.781 1 92.88 277 THR B CA 1
ATOM 4698 C C . THR B 1 277 ? 22.672 -7.805 5.598 1 92.88 277 THR B C 1
ATOM 4700 O O . THR B 1 277 ? 22.422 -6.602 5.574 1 92.88 277 THR B O 1
ATOM 4703 N N . TYR B 1 278 ? 23.672 -8.312 6.262 1 91.69 278 TYR B N 1
ATOM 4704 C CA . TYR B 1 278 ? 24.469 -7.441 7.121 1 91.69 278 TYR B CA 1
ATOM 4705 C C . TYR B 1 278 ? 25.375 -6.547 6.293 1 91.69 278 TYR B C 1
ATOM 4707 O O . TYR B 1 278 ? 25.766 -5.465 6.738 1 91.69 278 TYR B O 1
ATOM 4715 N N . LEU B 1 279 ? 25.703 -6.965 5.141 1 89.88 279 LEU B N 1
ATOM 4716 C CA . LEU B 1 279 ? 26.438 -6.078 4.242 1 89.88 279 LEU B CA 1
ATOM 4717 C C . LEU B 1 279 ? 25.594 -4.859 3.877 1 89.88 279 LEU B C 1
ATOM 4719 O O . LEU B 1 279 ? 26.094 -3.729 3.906 1 89.88 279 LEU B O 1
ATOM 4723 N N . PHE B 1 280 ? 24.391 -5.133 3.59 1 88.5 280 PHE B N 1
ATOM 4724 C CA . PHE B 1 280 ? 23.484 -4.027 3.271 1 88.5 280 PHE B CA 1
ATOM 4725 C C . PHE B 1 280 ? 23.25 -3.152 4.496 1 88.5 280 PHE B C 1
ATOM 4727 O O . PHE B 1 280 ? 23.141 -1.932 4.379 1 88.5 280 PHE B O 1
ATOM 4734 N N . LEU B 1 281 ? 23.125 -3.771 5.586 1 89.75 281 LEU B N 1
ATOM 4735 C CA . LEU B 1 281 ? 22.938 -3.008 6.812 1 89.75 281 LEU B CA 1
ATOM 4736 C C . LEU B 1 281 ? 24.125 -2.094 7.074 1 89.75 281 LEU B C 1
ATOM 4738 O O . LEU B 1 281 ? 23.953 -0.951 7.508 1 89.75 281 LEU B O 1
ATOM 4742 N N . PHE B 1 282 ? 25.266 -2.607 6.754 1 89.25 282 PHE B N 1
ATOM 4743 C CA . PHE B 1 282 ? 26.469 -1.817 6.938 1 89.25 282 PHE B CA 1
ATOM 4744 C C . PHE B 1 282 ? 26.453 -0.591 6.031 1 89.25 282 PHE B C 1
ATOM 4746 O O . PHE B 1 282 ? 26.781 0.515 6.473 1 89.25 282 PHE B O 1
ATOM 4753 N N . ILE B 1 283 ? 26.031 -0.792 4.902 1 87.5 283 ILE B N 1
ATOM 4754 C CA . ILE B 1 283 ? 25.984 0.308 3.943 1 87.5 283 ILE B CA 1
ATOM 4755 C C . ILE B 1 283 ? 24.922 1.316 4.367 1 87.5 283 ILE B C 1
ATOM 4757 O O . ILE B 1 283 ? 25.125 2.527 4.27 1 87.5 283 ILE B O 1
ATOM 4761 N N . SER B 1 284 ? 23.844 0.816 4.812 1 86.75 284 SER B N 1
ATOM 4762 C CA . SER B 1 284 ? 22.734 1.685 5.215 1 86.75 284 SER B CA 1
ATOM 4763 C C . SER B 1 284 ? 23.125 2.531 6.426 1 86.75 284 SER B C 1
ATOM 4765 O O . SER B 1 284 ? 22.844 3.734 6.457 1 86.75 284 SER B O 1
ATOM 4767 N N . ILE B 1 285 ? 23.75 1.933 7.34 1 84.25 285 ILE B N 1
ATOM 4768 C CA . ILE B 1 285 ? 24.125 2.65 8.555 1 84.25 285 ILE B CA 1
ATOM 4769 C C . ILE B 1 285 ? 25.25 3.643 8.242 1 84.25 285 ILE B C 1
ATOM 4771 O O . ILE B 1 285 ? 25.25 4.766 8.75 1 84.25 285 ILE B O 1
ATOM 4775 N N . THR B 1 286 ? 26.188 3.24 7.426 1 84.88 286 THR B N 1
ATOM 4776 C CA . THR B 1 286 ? 27.281 4.133 7.055 1 84.88 286 THR B CA 1
ATOM 4777 C C . THR B 1 286 ? 26.75 5.344 6.293 1 84.88 286 THR B C 1
ATOM 4779 O O . THR B 1 286 ? 27.234 6.465 6.488 1 84.88 286 THR B O 1
ATOM 4782 N N . THR B 1 287 ? 25.797 5.117 5.492 1 82.69 287 THR B N 1
ATOM 4783 C CA . THR B 1 287 ? 25.203 6.223 4.742 1 82.69 287 THR B CA 1
ATOM 4784 C C . THR B 1 287 ? 24.453 7.172 5.672 1 82.69 287 THR B C 1
ATOM 4786 O O . THR B 1 287 ? 24.484 8.391 5.473 1 82.69 287 THR B O 1
ATOM 4789 N N . ARG B 1 288 ? 23.859 6.652 6.625 1 77 288 ARG B N 1
ATOM 4790 C CA . ARG B 1 288 ? 23.109 7.465 7.586 1 77 288 ARG B CA 1
ATOM 4791 C C . ARG B 1 288 ? 24.062 8.375 8.367 1 77 288 ARG B C 1
ATOM 4793 O O . ARG B 1 288 ? 23.703 9.508 8.703 1 77 288 ARG B O 1
ATOM 4800 N N . TRP B 1 289 ? 25.188 7.914 8.578 1 76.38 289 TRP B N 1
ATOM 4801 C CA . TRP B 1 289 ? 26.109 8.68 9.43 1 76.38 289 TRP B CA 1
ATOM 4802 C C . TRP B 1 289 ? 27.016 9.555 8.578 1 76.38 289 TRP B C 1
ATOM 4804 O O . TRP B 1 289 ? 27.641 10.484 9.094 1 76.38 289 TRP B O 1
ATOM 4814 N N . THR B 1 290 ? 27.062 9.242 7.344 1 78.12 290 THR B N 1
ATOM 4815 C CA . THR B 1 290 ? 27.938 10.031 6.48 1 78.12 290 THR B CA 1
ATOM 4816 C C . THR B 1 290 ? 27.172 11.188 5.848 1 78.12 290 THR B C 1
ATOM 4818 O O . THR B 1 290 ? 27.75 12.25 5.598 1 78.12 290 THR B O 1
ATOM 4821 N N . LEU B 1 291 ? 25.938 10.992 5.496 1 72.44 291 LEU B N 1
ATOM 4822 C CA . LEU B 1 291 ? 25.172 12.023 4.812 1 72.44 291 LEU B CA 1
ATOM 4823 C C . LEU B 1 291 ? 24.484 12.945 5.816 1 72.44 291 LEU B C 1
ATOM 4825 O O . LEU B 1 291 ? 24.062 12.5 6.887 1 72.44 291 LEU B O 1
ATOM 4829 N N . PRO B 1 292 ? 24.516 14.242 5.426 1 66.75 292 PRO B N 1
ATOM 4830 C CA . PRO B 1 292 ? 23.812 15.18 6.309 1 66.75 292 PRO B CA 1
ATOM 4831 C C . PRO B 1 292 ? 22.312 14.914 6.371 1 66.75 292 PRO B C 1
ATOM 4833 O O . PRO B 1 292 ? 21.75 14.281 5.473 1 66.75 292 PRO B O 1
ATOM 4836 N N . ARG B 1 293 ? 21.812 15.289 7.375 1 68.44 293 ARG B N 1
ATOM 4837 C CA . ARG B 1 293 ? 20.375 15.117 7.551 1 68.44 293 ARG B CA 1
ATOM 4838 C C . ARG B 1 293 ? 19.594 15.953 6.539 1 68.44 293 ARG B C 1
ATOM 4840 O O . ARG B 1 293 ? 19.812 17.172 6.441 1 68.44 293 ARG B O 1
ATOM 4847 N N . LEU B 1 294 ? 18.953 15.305 5.688 1 70.5 294 LEU B N 1
ATOM 4848 C CA . LEU B 1 294 ? 18.125 15.969 4.684 1 70.5 294 LEU B CA 1
ATOM 4849 C C . LEU B 1 294 ? 16.844 16.516 5.301 1 70.5 294 LEU B C 1
ATOM 4851 O O . LEU B 1 294 ? 16.266 15.898 6.199 1 70.5 294 LEU B O 1
ATOM 4855 N N . ARG B 1 295 ? 16.531 17.734 4.789 1 72.12 295 ARG B N 1
ATOM 4856 C CA . ARG B 1 295 ? 15.266 18.328 5.203 1 72.12 295 ARG B CA 1
ATOM 4857 C C . ARG B 1 295 ? 14.086 17.562 4.633 1 72.12 295 ARG B C 1
ATOM 4859 O O . ARG B 1 295 ? 14.227 16.844 3.639 1 72.12 295 ARG B O 1
ATOM 4866 N N . MET B 1 296 ? 13.031 17.688 5.305 1 73.75 296 MET B N 1
ATOM 4867 C CA . MET B 1 296 ? 11.82 17 4.875 1 73.75 296 MET B CA 1
ATOM 4868 C C . MET B 1 296 ? 11.422 17.422 3.465 1 73.75 296 MET B C 1
ATOM 4870 O O . MET B 1 296 ? 10.969 16.594 2.672 1 73.75 296 MET B O 1
ATOM 4874 N N . ASP B 1 297 ? 11.609 18.656 3.188 1 74.88 297 ASP B N 1
ATOM 4875 C CA . ASP B 1 297 ? 11.25 19.156 1.866 1 74.88 297 ASP B CA 1
ATOM 4876 C C . ASP B 1 297 ? 12.094 18.5 0.777 1 74.88 297 ASP B C 1
ATOM 4878 O O . ASP B 1 297 ? 11.586 18.156 -0.291 1 74.88 297 ASP B O 1
ATOM 4882 N N . GLN B 1 298 ? 13.32 18.328 1.076 1 79.69 298 GLN B N 1
ATOM 4883 C CA . GLN B 1 298 ? 14.219 17.703 0.107 1 79.69 298 GLN B CA 1
ATOM 4884 C C . GLN B 1 298 ? 13.891 16.219 -0.076 1 79.69 298 GLN B C 1
ATOM 4886 O O . GLN B 1 298 ? 13.945 15.695 -1.19 1 79.69 298 GLN B O 1
ATOM 4891 N N . LEU B 1 299 ? 13.555 15.648 0.977 1 80.5 299 LEU B N 1
ATOM 4892 C CA . LEU B 1 299 ? 13.211 14.234 0.907 1 80.5 299 LEU B CA 1
ATOM 4893 C C . LEU B 1 299 ? 11.922 14.031 0.115 1 80.5 299 LEU B C 1
ATOM 4895 O O . LEU B 1 299 ? 11.82 13.086 -0.673 1 80.5 299 LEU B O 1
ATOM 4899 N N . LEU B 1 300 ? 11.023 14.93 0.356 1 82.69 300 LEU B N 1
ATOM 4900 C CA . LEU B 1 300 ? 9.766 14.812 -0.363 1 82.69 300 LEU B CA 1
ATOM 4901 C C . LEU B 1 300 ? 9.961 15.078 -1.852 1 82.69 300 LEU B C 1
ATOM 4903 O O . LEU B 1 300 ? 9.367 14.398 -2.691 1 82.69 300 LEU B O 1
ATOM 4907 N N . ASN B 1 301 ? 10.812 15.953 -2.096 1 83.25 301 ASN B N 1
ATOM 4908 C CA . ASN B 1 301 ? 11.086 16.266 -3.494 1 83.25 301 ASN B CA 1
ATOM 4909 C C . ASN B 1 301 ? 11.797 15.109 -4.195 1 83.25 301 ASN B C 1
ATOM 4911 O O . ASN B 1 301 ? 11.523 14.82 -5.359 1 83.25 301 ASN B O 1
ATOM 4915 N N . LEU B 1 302 ? 12.711 14.516 -3.506 1 85.56 302 LEU B N 1
ATOM 4916 C CA . LEU B 1 302 ? 13.391 13.359 -4.062 1 85.56 302 LEU B CA 1
ATOM 4917 C C . LEU B 1 302 ? 12.406 12.227 -4.332 1 85.56 302 LEU B C 1
ATOM 4919 O O . LEU B 1 302 ? 12.477 11.578 -5.379 1 85.56 302 LEU B O 1
ATOM 4923 N N . GLY B 1 303 ? 11.523 12.023 -3.475 1 86.5 303 GLY B N 1
ATOM 4924 C CA . GLY B 1 303 ? 10.539 10.961 -3.611 1 86.5 303 GLY B CA 1
ATOM 4925 C C . GLY B 1 303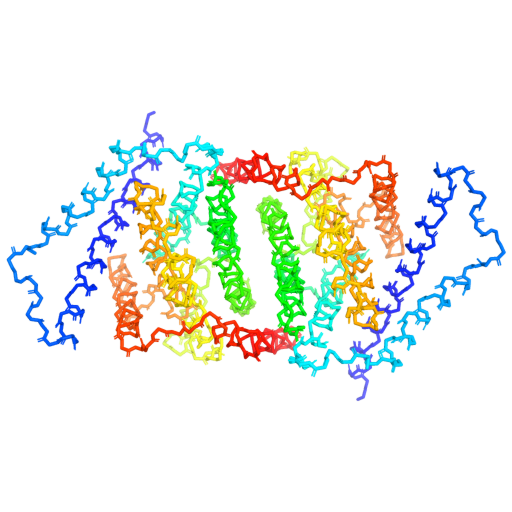 ? 9.539 11.211 -4.727 1 86.5 303 GLY B C 1
ATOM 4926 O O . GLY B 1 303 ? 9.297 10.328 -5.555 1 86.5 303 GLY B O 1
ATOM 4927 N N . TRP B 1 304 ? 9.07 12.406 -4.852 1 84.5 304 TRP B N 1
ATOM 4928 C CA . TRP B 1 304 ? 7.965 12.719 -5.75 1 84.5 304 TRP B CA 1
ATOM 4929 C C . TRP B 1 304 ? 8.477 13 -7.16 1 84.5 304 TRP B C 1
ATOM 4931 O O . TRP B 1 304 ? 7.863 12.586 -8.148 1 84.5 304 TRP B O 1
ATOM 4941 N N . LYS B 1 305 ? 9.57 13.648 -7.18 1 83.38 305 LYS B N 1
ATOM 4942 C CA . LYS B 1 305 ? 10.008 14.117 -8.492 1 83.38 305 LYS B CA 1
ATOM 4943 C C . LYS B 1 305 ? 10.867 13.062 -9.188 1 83.38 305 LYS B C 1
ATOM 4945 O O . LYS B 1 305 ? 10.898 12.992 -10.422 1 83.38 305 LYS B O 1
ATOM 4950 N N . PHE B 1 306 ? 11.523 12.25 -8.438 1 88.75 306 PHE B N 1
ATOM 4951 C CA . PHE B 1 306 ? 12.469 11.344 -9.086 1 88.75 306 PHE B CA 1
ATOM 4952 C C . PHE B 1 306 ? 12.062 9.891 -8.852 1 88.75 306 PHE B C 1
ATOM 4954 O O . PHE B 1 306 ? 11.75 9.164 -9.805 1 88.75 306 PHE B O 1
ATOM 4961 N N . LEU B 1 307 ? 11.898 9.508 -7.68 1 92.31 307 LEU B N 1
ATOM 4962 C CA . LEU B 1 307 ? 11.727 8.086 -7.379 1 92.31 307 LEU B CA 1
ATOM 4963 C C . LEU B 1 307 ? 10.383 7.578 -7.883 1 92.31 307 LEU B C 1
ATOM 4965 O O . LEU B 1 307 ? 10.297 6.488 -8.453 1 92.31 307 LEU B O 1
ATOM 4969 N N . LEU B 1 308 ? 9.375 8.352 -7.727 1 90.19 308 LEU B N 1
ATOM 4970 C CA . LEU B 1 308 ? 8.039 7.898 -8.094 1 90.19 308 LEU B CA 1
ATOM 4971 C C . LEU B 1 308 ? 7.918 7.738 -9.609 1 90.19 308 LEU B C 1
ATOM 4973 O O . LEU B 1 308 ? 7.562 6.664 -10.102 1 90.19 308 LEU B O 1
ATOM 4977 N N . PRO B 1 309 ? 8.258 8.734 -10.367 1 88.12 309 PRO B N 1
ATOM 4978 C CA . PRO B 1 309 ? 8.141 8.578 -11.812 1 88.12 309 PRO B CA 1
ATOM 4979 C C . PRO B 1 309 ? 9.078 7.504 -12.367 1 88.12 309 PRO B C 1
ATOM 4981 O O . PRO B 1 309 ? 8.711 6.777 -13.297 1 88.12 309 PRO B O 1
ATOM 4984 N N . ILE B 1 310 ? 10.219 7.375 -11.836 1 92.88 310 ILE B N 1
ATOM 4985 C CA . ILE B 1 310 ? 11.18 6.395 -12.344 1 92.88 310 ILE B CA 1
ATOM 4986 C C . ILE B 1 310 ? 10.695 4.984 -12 1 92.88 310 ILE B C 1
ATOM 4988 O O . ILE B 1 310 ? 10.844 4.059 -12.797 1 92.88 310 ILE B O 1
ATOM 4992 N N . SER B 1 311 ? 10.172 4.84 -10.828 1 93.62 311 SER B N 1
ATOM 4993 C CA . SER B 1 311 ? 9.656 3.527 -10.445 1 93.62 311 SER B CA 1
ATOM 4994 C C . SER B 1 311 ? 8.453 3.139 -11.305 1 93.62 311 SER B C 1
ATOM 4996 O O . SER B 1 311 ? 8.297 1.973 -11.672 1 93.62 311 SER B O 1
ATOM 4998 N N . LEU B 1 312 ? 7.648 4.102 -11.586 1 88.06 312 LEU B N 1
ATOM 4999 C CA . LEU B 1 312 ? 6.508 3.844 -12.461 1 88.06 312 LEU B CA 1
ATOM 5000 C C . LEU B 1 312 ? 6.973 3.486 -13.867 1 88.06 312 LEU B C 1
ATOM 5002 O O . LEU B 1 312 ? 6.422 2.578 -14.5 1 88.06 312 LEU B O 1
ATOM 5006 N N . GLY B 1 313 ? 7.906 4.242 -14.352 1 87.94 313 GLY B N 1
ATOM 5007 C CA . GLY B 1 313 ? 8.477 3.916 -15.648 1 87.94 313 GLY B CA 1
ATOM 5008 C C . GLY B 1 313 ? 9.102 2.535 -15.695 1 87.94 313 GLY B C 1
ATOM 5009 O O . GLY B 1 313 ? 8.945 1.81 -16.688 1 87.94 313 GLY B O 1
ATOM 5010 N N . ASN B 1 314 ? 9.75 2.188 -14.648 1 92.81 314 ASN B N 1
ATOM 5011 C CA . ASN B 1 314 ? 10.352 0.863 -14.57 1 92.81 314 ASN B CA 1
ATOM 5012 C C . ASN B 1 314 ? 9.297 -0.239 -14.578 1 92.81 314 ASN B C 1
ATOM 5014 O O . ASN B 1 314 ? 9.484 -1.28 -15.211 1 92.81 314 ASN B O 1
ATOM 5018 N N . LEU B 1 315 ? 8.266 -0.011 -13.836 1 89.38 315 LEU B N 1
ATOM 5019 C CA . LEU B 1 315 ? 7.188 -0.993 -13.797 1 89.38 315 LEU B CA 1
ATOM 5020 C C . LEU B 1 315 ? 6.531 -1.141 -15.164 1 89.38 315 LEU B C 1
ATOM 5022 O O . LEU B 1 315 ? 6.246 -2.258 -15.602 1 89.38 315 LEU B O 1
ATOM 5026 N N . LEU B 1 316 ? 6.273 -0.031 -15.82 1 84.88 316 LEU B N 1
ATOM 5027 C CA . LEU B 1 316 ? 5.641 -0.07 -17.141 1 84.88 316 LEU B CA 1
ATOM 5028 C C . LEU B 1 316 ? 6.543 -0.763 -18.156 1 84.88 316 LEU B C 1
ATOM 5030 O O . LEU B 1 316 ? 6.062 -1.515 -19 1 84.88 316 LEU B O 1
ATOM 5034 N N . LEU B 1 317 ? 7.785 -0.525 -18.047 1 87.62 317 LEU B N 1
ATOM 5035 C CA . LEU B 1 317 ? 8.727 -1.183 -18.953 1 87.62 317 LEU B CA 1
ATOM 5036 C C . LEU B 1 317 ? 8.766 -2.686 -18.688 1 87.62 317 LEU B C 1
ATOM 5038 O O . LEU B 1 317 ? 8.812 -3.479 -19.641 1 87.62 317 LEU B O 1
ATOM 5042 N N . THR B 1 318 ? 8.758 -3.059 -17.469 1 88.62 318 THR B N 1
ATOM 5043 C CA . THR B 1 318 ? 8.766 -4.477 -17.125 1 88.62 318 THR B CA 1
ATOM 5044 C C . THR B 1 318 ? 7.473 -5.152 -17.578 1 88.62 318 THR B C 1
ATOM 5046 O O . THR B 1 318 ? 7.492 -6.281 -18.062 1 88.62 318 THR B O 1
ATOM 5049 N N . THR B 1 319 ? 6.348 -4.496 -17.359 1 82.25 319 THR B N 1
ATOM 5050 C CA . THR B 1 319 ? 5.062 -5.047 -17.766 1 82.25 319 THR B CA 1
ATOM 5051 C C . THR B 1 319 ? 5.004 -5.203 -19.281 1 82.25 319 THR B C 1
ATOM 5053 O O . THR B 1 319 ? 4.5 -6.207 -19.797 1 82.25 319 THR B O 1
ATOM 5056 N N . SER B 1 320 ? 5.449 -4.215 -19.984 1 81.75 320 SER B N 1
ATOM 5057 C CA . SER B 1 320 ? 5.461 -4.281 -21.453 1 81.75 320 SER B CA 1
ATOM 5058 C C . SER B 1 320 ? 6.355 -5.41 -21.938 1 81.75 320 SER B C 1
ATOM 5060 O O . SER B 1 320 ? 6.016 -6.105 -22.906 1 81.75 320 SER B O 1
ATOM 5062 N N . SER B 1 321 ? 7.457 -5.598 -21.281 1 83.31 321 SER B N 1
ATOM 5063 C CA . SER B 1 321 ? 8.359 -6.672 -21.672 1 83.31 321 SER B CA 1
ATOM 5064 C C . SER B 1 321 ? 7.746 -8.039 -21.406 1 83.31 321 SER B C 1
ATOM 5066 O O . SER B 1 321 ? 7.949 -8.984 -22.172 1 83.31 321 SER B O 1
ATOM 5068 N N . GLN B 1 322 ? 6.992 -8.07 -20.328 1 80.25 322 GLN B N 1
ATOM 5069 C CA . GLN B 1 322 ? 6.348 -9.336 -20 1 80.25 322 GLN B CA 1
ATOM 5070 C C . GLN B 1 322 ? 5.184 -9.633 -20.938 1 80.25 322 GLN B C 1
ATOM 5072 O O . GLN B 1 322 ? 4.922 -10.789 -21.266 1 80.25 322 GLN B O 1
ATOM 5077 N N . LEU B 1 323 ? 4.477 -8.586 -21.344 1 73.81 323 LEU B N 1
ATOM 5078 C CA . LEU B 1 323 ? 3.355 -8.766 -22.25 1 73.81 323 LEU B CA 1
ATOM 5079 C C . LEU B 1 323 ? 3.85 -9.156 -23.641 1 73.81 323 LEU B C 1
ATOM 5081 O O . LEU B 1 323 ? 3.189 -9.922 -24.359 1 73.81 323 LEU B O 1
ATOM 5085 N N . LEU B 1 324 ? 5.023 -8.688 -23.984 1 72.12 324 LEU B N 1
ATOM 5086 C CA . LEU B 1 324 ? 5.594 -9.031 -25.281 1 72.12 324 LEU B CA 1
ATOM 5087 C C . LEU B 1 324 ? 6.18 -10.438 -25.266 1 72.12 324 LEU B C 1
ATOM 5089 O O . LEU B 1 324 ? 6.246 -11.094 -26.297 1 72.12 324 LEU B O 1
ATOM 5093 N N . SER B 1 325 ? 6.551 -10.852 -24.109 1 65.81 325 SER B N 1
ATOM 5094 C CA . SER B 1 325 ? 7.117 -12.188 -24 1 65.81 325 SER B CA 1
ATOM 5095 C C . SER B 1 325 ? 6.023 -13.25 -23.953 1 65.81 325 SER B C 1
ATOM 5097 O O . SER B 1 325 ? 6.293 -14.438 -24.156 1 65.81 325 SER B O 1
ATOM 5099 N N . LEU B 1 326 ? 4.805 -12.898 -23.625 1 56.5 326 LEU B N 1
ATOM 5100 C CA . LEU B 1 326 ? 3.701 -13.852 -23.688 1 56.5 326 LEU B CA 1
ATOM 5101 C C . LEU B 1 326 ? 3.209 -14.031 -25.109 1 56.5 326 LEU B C 1
ATOM 5103 O O . LEU B 1 326 ? 3.164 -13.07 -25.875 1 56.5 326 LEU B O 1
#

Foldseek 3Di:
DVVVCVLVVLLVVLVVVLVVVLLVLVVLLQVLLCVVVVHPRPPPCPSVNSVVVLVVLVVLLPPDCLQQPPFQSVLLQVLLVLLQVLLSVLQQQFALFDVRHSDFDQQSQVSNLVSLLSNLVSLQSNQRRNVDPLSNVLSVLLSLLLVLLSQLLVLLLLLLCLVQVTNRLNSSLVQQPPVFQCSFQCNVQVLSLVSLLVSLLSNLPCPSLPQPVCCPPSVVVCCVSVVGSSSSSVVSSSSSSLLSSLLVSCSRGVSQQRDSDPPDDRVSSSVVSVVSSVVSSSVSSSCVSPDDDDHSVVSSCCSPVPSNVSSVVSSVVSVVVSVVVD/DVVVCVLVVLLVVLVVVLVVVLLVLVVLLQVLLCVVVVHPRPPPCPSVNSVVVLVVLVVLLPPDCLQQPPFQSVLLQVLLVLLQVLLSVLSQQFALFDVRHSDFDQQSQVSNLVSLLSNLVSLQSNQRRNVDPLSNVLSVLLSLLLVLLSQLLVLLLLLLCLVQVTNRLNSSLVQQPVVAQCSFQCNVQVLSLVSLLVSLLSNLPCPSLPQPVCCPPSVVPNCVSVVGSSSSSVVSSSSSSLLSSLLVSCSRGVSQQRDSDPPDDRVSSSVVSVVSSVVSSSVSSSCVSPDDDDHSVVSSCCSPVPSNVSSVVSSVVSVVVSVVVD

Organism: NCBI:txid586396

InterPro domains:
  IPR001694 NADH:ubiquinone oxidoreductase, subunit 1/F420H2 oxidoreductase subunit H [MF_01350] (3-325)
  IPR001694 NADH:ubiquinone oxidoreductase, subunit 1/F420H2 oxidoreductase subunit H [PF00146] (11-318)
  IPR001694 NADH:ubiquinone oxidoreductase, subunit 1/F420H2 oxidoreductase subunit H [PTHR11432] (2-325)
  IPR018086 NADH:ubiquinone oxidoreductase, subunit 1, conserved site [PS00667] (49-64)
  IPR018086 NADH:ubiquinone oxidoreductase, subunit 1, conserved site [PS00668] (208-221)

Solvent-accessible surface area (backbone atoms only — not comparable to full-atom values): 32840 Å² total; per-residue (Å²): 108,68,69,55,46,64,55,46,49,59,50,50,54,48,52,50,50,49,53,50,48,44,52,49,46,54,49,48,49,45,51,50,49,14,60,72,67,74,40,84,42,79,75,79,61,49,82,61,39,56,49,43,49,51,48,43,40,49,46,34,51,68,57,56,78,63,62,53,91,85,22,49,55,64,42,34,54,45,9,35,50,50,28,39,53,35,53,58,55,44,58,37,36,49,57,41,21,87,89,42,41,83,43,88,39,69,50,24,53,55,50,34,53,56,37,58,60,42,38,39,50,18,42,35,33,29,14,54,14,47,64,32,74,59,37,28,51,38,15,42,51,35,26,50,52,35,49,51,23,46,51,35,35,49,38,34,51,49,36,53,26,60,74,49,72,36,39,18,45,64,53,38,19,52,54,14,48,74,53,45,76,75,29,15,38,44,72,77,34,48,68,47,43,54,49,36,53,52,24,51,50,55,44,44,61,60,56,48,87,61,55,63,82,45,38,81,79,52,31,65,63,39,53,63,59,50,63,39,24,69,47,40,40,45,52,52,31,36,46,50,45,44,51,51,49,27,44,47,48,25,33,65,29,56,19,23,32,58,51,90,56,89,72,89,45,61,65,55,12,35,49,43,28,50,51,53,19,50,51,48,45,49,51,52,51,50,48,60,72,67,47,76,86,73,52,69,69,57,51,49,46,47,27,60,71,46,42,37,55,51,28,50,50,50,28,52,51,47,50,51,51,50,58,67,70,97,109,68,68,56,47,63,55,45,50,59,51,50,53,48,52,50,52,50,54,51,49,43,51,50,47,56,51,49,49,46,51,49,48,15,62,72,67,74,39,84,43,78,76,80,61,48,81,62,41,56,49,44,50,51,47,44,40,49,47,33,52,68,57,55,79,62,62,54,91,85,22,50,56,63,42,34,54,46,10,36,49,50,27,38,52,37,55,57,57,44,57,37,36,49,57,41,21,87,89,43,42,82,42,88,38,69,50,25,52,56,50,36,54,57,37,59,60,43,38,40,51,17,40,35,33,29,13,54,13,46,64,33,72,61,36,28,50,39,15,42,50,35,26,51,51,32,49,50,24,46,51,34,36,49,37,33,50,48,37,52,26,60,75,49,73,36,40,18,47,64,53,36,19,53,56,15,50,75,54,46,74,76,30,15,36,43,71,78,34,48,68,46,44,52,48,37,53,52,24,50,49,56,45,43,62,60,58,48,91,62,57,63,82,45,37,81,80,52,30,69,64,41,55,63,59,50,63,40,23,68,48,41,40,47,51,52,32,35,46,50,45,44,51,50,50,27,44,47,49,25,35,66,29,57,20,22,34,59,52,90,56,88,71,88,43,62,65,54,12,35,47,44,28,50,52,52,18,50,51,48,45,48,52,53,52,51,47,60,73,68,47,76,85,73,52,68,68,57,52,48,46,48,26,61,70,46,44,37,55,52,27,50,51,50,29,52,52,46,49,52,52,51,58,67,72,97

Radius of gyration: 25.08 Å; Cα contacts (8 Å, |Δi|>4): 910; chains: 2; bounding box: 74×65×72 Å

pLDDT: mean 75.43, std 15.86, range [34.56, 95.62]

Nearest PDB structures (foldseek):
  7f9o-assembly1_G  TM=9.102E-01  e=5.455E-29  Hordeum vulgare subsp. spontaneum
  6khj-assembly1_A  TM=9.174E-01  e=7.004E-27  Thermosynechococcus vestitus BP-1
  6khi-assembly1_A  TM=9.184E-01  e=1.901E-26  Thermosynechococcus vestitus BP-1
  6nbq-assembly1_A  TM=8.985E-01  e=3.428E-26  Thermosynechococcus vestitus BP-1
  6nby-assembly1_A  TM=9.066E-01  e=7.085E-26  Thermosynechococcus vestitus BP-1

Secondary structure (DSSP, 8-state):
-HHHHHHHHHHHHHHHHHHHHHHHHHHHHHHHHHHHTTS---SSS-HHHHHHHHHHHHHHHHH-----SSS-HHHHHHHHHHHHHHHHHHGGG---BTTB-S---TTHHHHHHHHHTHHHHHHHHHHHHTT-HHHHHHHHHHHHHHHHHHHHHHHHHHHHHHHHT---HHHHHHHHHTTGGGGSHHHH-HHHHHHHHHHHHHHHS--GGG-GGGTTTTHHHHHHHS-STHHHHHHHHHHHHHHHHHHHHHHHHS-TT--SS----HHHHHHHHHHHHHHHHHHHHHHHHHS----HHHHHHIIIIIIHHHHHHHHHHHHHHHHHH-/-HHHHHHHHHHHHHHHHHHHHHHHHHHHHHHHHHHHTTS---SSS-HHHHHHHHHHHHHHHHH-----SSS-HHHHHHHHHHHHHHHHHHGGG---BTTB-S---TTHHHHHHHHHTHHHHHHHHHHHHTT-HHHHHHHHHHHHHHHHHHHHHHHHHHHHHHHHT---HHHHHHHHHTTGGGGSHHHH-HHHHHHHHHHHHHHHS--GGG-GGGTTTTHHHHHHHS-STHHHHHHHHHHHHHHHHHHHHHHHHS-TT--SS----HHHHHHHHHHHHHHHHHHHHHHHHHS----HHHHHHIIIIIIHHHHHHHHHHHHHHHHHH-